Protein AF-0000000078811879 (afdb_homodimer)

pLDDT: mean 76.02, std 22.16, range [26.98, 97.69]

Structure (mmCIF, N/CA/C/O backbone):
data_AF-0000000078811879-model_v1
#
loop_
_entity.id
_entity.type
_entity.pdbx_description
1 polymer 'DUF4294 domain-containing protein'
#
loop_
_atom_site.group_PDB
_atom_site.id
_atom_site.type_symbol
_atom_site.label_atom_id
_atom_site.label_alt_id
_atom_site.label_comp_id
_atom_site.label_asym_id
_atom_site.label_entity_id
_atom_site.label_seq_id
_atom_site.pdbx_PDB_ins_code
_atom_site.Cartn_x
_atom_site.Cartn_y
_atom_site.Cartn_z
_atom_site.occupancy
_atom_site.B_iso_or_equiv
_atom_site.auth_seq_id
_atom_site.auth_comp_id
_atom_site.auth_asym_id
_atom_site.auth_atom_id
_atom_site.pdbx_PDB_model_num
ATOM 1 N N . MET A 1 1 ? 35.281 -8.07 -51.844 1 28.22 1 MET A N 1
ATOM 2 C CA . MET A 1 1 ? 35.719 -8.086 -50.438 1 28.22 1 MET A CA 1
ATOM 3 C C . MET A 1 1 ? 34.625 -8.625 -49.531 1 28.22 1 MET A C 1
ATOM 5 O O . MET A 1 1 ? 33.531 -8.047 -49.438 1 28.22 1 MET A O 1
ATOM 9 N N . THR A 1 2 ? 34.594 -10.031 -49.188 1 33.41 2 THR A N 1
ATOM 10 C CA . THR A 1 2 ? 33.906 -11.172 -48.594 1 33.41 2 THR A CA 1
ATOM 11 C C . THR A 1 2 ? 33.875 -11.078 -47.094 1 33.41 2 THR A C 1
ATOM 13 O O . THR A 1 2 ? 34.875 -11.328 -46.406 1 33.41 2 THR A O 1
ATOM 16 N N . LEU A 1 3 ? 33.344 -9.914 -46.469 1 36.03 3 LEU A N 1
ATOM 17 C CA . LEU A 1 3 ? 33.469 -9.742 -45.031 1 36.03 3 LEU A CA 1
ATOM 18 C C . LEU A 1 3 ? 32.906 -10.938 -44.281 1 36.03 3 LEU A C 1
ATOM 20 O O . LEU A 1 3 ? 31.812 -11.398 -44.594 1 36.03 3 LEU A O 1
ATOM 24 N N . PHE A 1 4 ? 33.719 -11.719 -43.438 1 33.44 4 PHE A N 1
ATOM 25 C CA . PHE A 1 4 ? 33.812 -12.906 -42.594 1 33.44 4 PHE A CA 1
ATOM 26 C C . PHE A 1 4 ? 32.781 -12.844 -41.469 1 33.44 4 PHE A C 1
ATOM 28 O O . PHE A 1 4 ? 32.75 -11.891 -40.688 1 33.44 4 PHE A O 1
ATOM 35 N N . ALA A 1 5 ? 31.609 -13.695 -41.406 1 32.28 5 ALA A N 1
ATOM 36 C CA . ALA A 1 5 ? 30.438 -14.242 -40.719 1 32.28 5 ALA A CA 1
ATOM 37 C C . ALA A 1 5 ? 30.828 -14.883 -39.406 1 32.28 5 ALA A C 1
ATOM 39 O O . ALA A 1 5 ? 30.062 -15.672 -38.844 1 32.28 5 ALA A O 1
ATOM 40 N N . VAL A 1 6 ? 31.969 -14.562 -38.719 1 32.56 6 VAL A N 1
ATOM 41 C CA . VAL A 1 6 ? 32.219 -15.531 -37.688 1 32.56 6 VAL A CA 1
ATOM 42 C C . VAL A 1 6 ? 31.109 -15.445 -36.625 1 32.56 6 VAL A C 1
ATOM 44 O O . VAL A 1 6 ? 30.922 -14.398 -36 1 32.56 6 VAL A O 1
ATOM 47 N N . PHE A 1 7 ? 30.062 -16.375 -36.625 1 27.98 7 PHE A N 1
ATOM 48 C CA . PHE A 1 7 ? 28.953 -16.906 -35.844 1 27.98 7 PHE A CA 1
ATOM 49 C C . PHE A 1 7 ? 29.438 -17.422 -34.5 1 27.98 7 PHE A C 1
ATOM 51 O O . PHE A 1 7 ? 29.984 -18.516 -34.406 1 27.98 7 PHE A O 1
ATOM 58 N N . TYR A 1 8 ? 30.078 -16.594 -33.625 1 27.05 8 TYR A N 1
ATOM 59 C CA . TYR A 1 8 ? 30.562 -17.125 -32.344 1 27.05 8 TYR A CA 1
ATOM 60 C C . TYR A 1 8 ? 29.422 -17.688 -31.516 1 27.05 8 TYR A C 1
ATOM 62 O O . TYR A 1 8 ? 28.547 -16.953 -31.062 1 27.05 8 TYR A O 1
ATOM 70 N N . CYS A 1 9 ? 28.984 -19 -31.609 1 27.11 9 CYS A N 1
ATOM 71 C CA . CYS A 1 9 ? 28.094 -19.953 -30.953 1 27.11 9 CYS A CA 1
ATOM 72 C C . CYS A 1 9 ? 28.516 -20.172 -29.5 1 27.11 9 CYS A C 1
ATOM 74 O O . CYS A 1 9 ? 29.359 -21.016 -29.219 1 27.11 9 CYS A O 1
ATOM 76 N N . SER A 1 10 ? 28.984 -19.281 -28.719 1 31.94 10 SER A N 1
ATOM 77 C CA . SER A 1 10 ? 29.422 -19.812 -27.438 1 31.94 10 SER A CA 1
ATOM 78 C C . SER A 1 10 ? 28.281 -20.531 -26.703 1 31.94 10 SER A C 1
ATOM 80 O O . SER A 1 10 ? 27.188 -19.984 -26.578 1 31.94 10 SER A O 1
ATOM 82 N N . LEU A 1 11 ? 28.312 -21.922 -26.469 1 29.78 11 LEU A N 1
ATOM 83 C CA . LEU A 1 11 ? 27.672 -23 -25.734 1 29.78 11 LEU A CA 1
ATOM 84 C C . LEU A 1 11 ? 27.641 -22.688 -24.234 1 29.78 11 LEU A C 1
ATOM 86 O O . LEU A 1 11 ? 28.672 -22.734 -23.578 1 29.78 11 LEU A O 1
ATOM 90 N N . HIS A 1 12 ? 27.328 -21.594 -23.688 1 32.81 12 HIS A N 1
ATOM 91 C CA . HIS A 1 12 ? 27.438 -21.547 -22.234 1 32.81 12 HIS A CA 1
ATOM 92 C C . HIS A 1 12 ? 26.688 -22.719 -21.609 1 32.81 12 HIS A C 1
ATOM 94 O O . HIS A 1 12 ? 25.609 -23.109 -22.078 1 32.81 12 HIS A O 1
ATOM 100 N N . LEU A 1 13 ? 27.344 -23.734 -20.797 1 31.55 13 LEU A N 1
ATOM 101 C CA . LEU A 1 13 ? 27.203 -24.875 -19.891 1 31.55 13 LEU A CA 1
ATOM 102 C C . LEU A 1 13 ? 26.078 -24.625 -18.891 1 31.55 13 LEU A C 1
ATOM 104 O O . LEU A 1 13 ? 25.766 -23.469 -18.594 1 31.55 13 LEU A O 1
ATOM 108 N N . GLN A 1 14 ? 25.391 -25.812 -18.438 1 32.16 14 GLN A N 1
ATOM 109 C CA . GLN A 1 14 ? 24.297 -26.391 -17.672 1 32.16 14 GLN A CA 1
ATOM 110 C C . GLN A 1 14 ? 24.422 -26.062 -16.188 1 32.16 14 GLN A C 1
ATOM 112 O O . GLN A 1 14 ? 25.297 -26.594 -15.5 1 32.16 14 GLN A O 1
ATOM 117 N N . ALA A 1 15 ? 24.703 -24.875 -15.703 1 32.72 15 ALA A N 1
ATOM 118 C CA . ALA A 1 15 ? 24.891 -24.797 -14.258 1 32.72 15 ALA A CA 1
ATOM 119 C C . ALA A 1 15 ? 23.703 -25.375 -13.508 1 32.72 15 ALA A C 1
ATOM 121 O O . ALA A 1 15 ? 22.562 -24.969 -13.711 1 32.72 15 ALA A O 1
ATOM 122 N N . GLN A 1 16 ? 23.766 -26.672 -13.164 1 32.56 16 GLN A N 1
ATOM 123 C CA . GLN A 1 16 ? 22.953 -27.391 -12.195 1 32.56 16 GLN A CA 1
ATOM 124 C C . GLN A 1 16 ? 22.859 -26.625 -10.875 1 32.56 16 GLN A C 1
ATOM 126 O O . GLN A 1 16 ? 23.812 -26.609 -10.094 1 32.56 16 GLN A O 1
ATOM 131 N N . GLU A 1 17 ? 22.578 -25.422 -10.828 1 31.5 17 GLU A N 1
ATOM 132 C CA . GLU A 1 17 ? 22.609 -24.781 -9.516 1 31.5 17 GLU A CA 1
ATOM 133 C C . GLU A 1 17 ? 21.828 -25.594 -8.492 1 31.5 17 GLU A C 1
ATOM 135 O O . GLU A 1 17 ? 20.672 -25.953 -8.719 1 31.5 17 GLU A O 1
ATOM 140 N N . LYS A 1 18 ? 22.562 -26.25 -7.574 1 34.81 18 LYS A N 1
ATOM 141 C CA . LYS A 1 18 ? 22.172 -26.906 -6.328 1 34.81 18 LYS A CA 1
ATOM 142 C C . LYS A 1 18 ? 21.203 -26.047 -5.531 1 34.81 18 LYS A C 1
ATOM 144 O O . LYS A 1 18 ? 21.562 -24.953 -5.074 1 34.81 18 LYS A O 1
ATOM 149 N N . GLN A 1 19 ? 20.016 -25.938 -5.965 1 33.34 19 GLN A N 1
ATOM 150 C CA . GLN A 1 19 ? 19.078 -25.312 -5.031 1 33.34 19 GLN A CA 1
ATOM 151 C C . GLN A 1 19 ? 19.156 -25.984 -3.66 1 33.34 19 GLN A C 1
ATOM 153 O O . GLN A 1 19 ? 18.828 -27.156 -3.518 1 33.34 19 GLN A O 1
ATOM 158 N N . SER A 1 20 ? 20.156 -25.719 -2.932 1 33.56 20 SER A N 1
ATOM 159 C CA . SER A 1 20 ? 20.312 -26.188 -1.559 1 33.56 20 SER A CA 1
ATOM 160 C C . SER A 1 20 ? 19.031 -26 -0.755 1 33.56 20 SER A C 1
ATOM 162 O O . SER A 1 20 ? 18.75 -24.891 -0.285 1 33.56 20 SER A O 1
ATOM 164 N N . ILE A 1 21 ? 17.953 -26.438 -1.238 1 37.25 21 ILE A N 1
ATOM 165 C CA . ILE A 1 21 ? 16.891 -26.547 -0.249 1 37.25 21 ILE A CA 1
ATOM 166 C C . ILE A 1 21 ? 17.375 -27.375 0.942 1 37.25 21 ILE A C 1
ATOM 168 O O . ILE A 1 21 ? 17.688 -28.562 0.8 1 37.25 21 ILE A O 1
ATOM 172 N N . ASN A 1 22 ? 18.188 -26.875 1.773 1 37.03 22 ASN A N 1
ATOM 173 C CA . ASN A 1 22 ? 18.625 -27.625 2.939 1 37.03 22 ASN A CA 1
ATOM 174 C C . ASN A 1 22 ? 17.484 -28.438 3.549 1 37.03 22 ASN A C 1
ATOM 176 O O . ASN A 1 22 ? 17.578 -28.875 4.699 1 37.03 22 ASN A O 1
ATOM 180 N N . GLY A 1 23 ? 16.234 -28.109 3.154 1 39.53 23 GLY A N 1
ATOM 181 C CA . GLY A 1 23 ? 15.297 -29.031 3.775 1 39.53 23 GLY A CA 1
ATOM 182 C C . GLY A 1 23 ? 15.273 -30.406 3.115 1 39.53 23 GLY A C 1
ATOM 183 O O . GLY A 1 23 ? 15.641 -30.531 1.946 1 39.53 23 GLY A O 1
ATOM 184 N N . TYR A 1 24 ? 15.75 -31.344 3.838 1 39.34 24 TYR A N 1
ATOM 185 C CA . TYR A 1 24 ? 15.742 -32.75 3.438 1 39.34 24 TYR A CA 1
ATOM 186 C C . TYR A 1 24 ? 14.359 -33.188 2.988 1 39.34 24 TYR A C 1
ATOM 188 O O . TYR A 1 24 ? 13.359 -32.875 3.646 1 39.34 24 TYR A O 1
ATOM 196 N N . LEU A 1 25 ? 14.234 -33.156 1.743 1 42.38 25 LEU A N 1
ATOM 197 C CA . LEU A 1 25 ? 13.047 -33.781 1.183 1 42.38 25 LEU A CA 1
ATOM 198 C C . LEU A 1 25 ? 13.016 -35.281 1.515 1 42.38 25 LEU A C 1
ATOM 200 O O . LEU A 1 25 ? 13.969 -36 1.208 1 42.38 25 LEU A O 1
ATOM 204 N N . VAL A 1 26 ? 12.539 -35.625 2.693 1 39.91 26 VAL A N 1
ATOM 205 C CA . VAL A 1 26 ? 12.43 -37.062 2.922 1 39.91 26 VAL A CA 1
ATOM 206 C C . VAL A 1 26 ? 11.172 -37.594 2.24 1 39.91 26 VAL A C 1
ATOM 208 O O . VAL A 1 26 ? 10.062 -37.156 2.539 1 39.91 26 VAL A O 1
ATOM 211 N N . PRO A 1 27 ? 11.281 -38.125 1.106 1 38.97 27 PRO A N 1
ATOM 212 C CA . PRO A 1 27 ? 10.133 -38.812 0.527 1 38.97 27 PRO A CA 1
ATOM 213 C C . PRO A 1 27 ? 9.641 -39.969 1.401 1 38.97 27 PRO A C 1
ATOM 215 O O . PRO A 1 27 ? 10.445 -40.75 1.917 1 38.97 27 PRO A O 1
ATOM 218 N N . MET A 1 28 ? 8.766 -39.688 2.34 1 36.97 28 MET A N 1
ATOM 219 C CA . MET A 1 28 ? 8.344 -40.875 3.088 1 36.97 28 MET A CA 1
ATOM 220 C C . MET A 1 28 ? 7.422 -41.75 2.248 1 36.97 28 MET A C 1
ATOM 222 O O . MET A 1 28 ? 6.422 -41.281 1.712 1 36.97 28 MET A O 1
ATOM 226 N N . CYS A 1 29 ? 7.938 -42.656 1.479 1 34.81 29 CYS A N 1
ATOM 227 C CA . CYS A 1 29 ? 7.184 -43.656 0.757 1 34.81 29 CYS A CA 1
ATOM 228 C C . CYS A 1 29 ? 6.59 -44.688 1.717 1 34.81 29 CYS A C 1
ATOM 230 O O . CYS A 1 29 ? 7.309 -45.281 2.529 1 34.81 29 CYS A O 1
ATOM 232 N N . ILE A 1 30 ? 5.348 -44.531 2.234 1 35.16 30 ILE A N 1
ATOM 233 C CA . ILE A 1 30 ? 4.77 -45.688 2.943 1 35.16 30 ILE A CA 1
ATOM 234 C C . ILE A 1 30 ? 4.453 -46.781 1.954 1 35.16 30 ILE A C 1
ATOM 236 O O . ILE A 1 30 ? 3.719 -46.594 0.985 1 35.16 30 ILE A O 1
ATOM 240 N N . TYR A 1 31 ? 5.293 -47.719 1.794 1 35.28 31 TYR A N 1
ATOM 241 C CA . TYR A 1 31 ? 5.184 -48.969 1.033 1 35.28 31 TYR A CA 1
ATOM 242 C C . TYR A 1 31 ? 4.059 -49.844 1.575 1 35.28 31 TYR A C 1
ATOM 244 O O . TYR A 1 31 ? 4.25 -50.562 2.539 1 35.28 31 TYR A O 1
ATOM 252 N N . ASN A 1 32 ? 2.764 -49.531 1.794 1 35.44 32 ASN A N 1
ATOM 253 C CA . ASN A 1 32 ? 1.95 -50.719 2 1 35.44 32 ASN A CA 1
ATOM 254 C C . ASN A 1 32 ? 1.781 -51.531 0.709 1 35.44 32 ASN A C 1
ATOM 256 O O . ASN A 1 32 ? 1.938 -50.969 -0.385 1 35.44 32 ASN A O 1
ATOM 260 N N . GLY A 1 33 ? 1.41 -52.781 0.639 1 35.88 33 GLY A N 1
ATOM 261 C CA . GLY A 1 33 ? 1.161 -53.781 -0.373 1 35.88 33 GLY A CA 1
ATOM 262 C C . GLY A 1 33 ? 0.451 -53.25 -1.6 1 35.88 33 GLY A C 1
ATOM 263 O O . GLY A 1 33 ? 0.924 -53.438 -2.725 1 35.88 33 GLY A O 1
ATOM 264 N N . ASP A 1 34 ? -0.977 -53.469 -1.624 1 37.09 34 ASP A N 1
ATOM 265 C CA . ASP A 1 34 ? -1.866 -53.469 -2.781 1 37.09 34 ASP A CA 1
ATOM 266 C C . ASP A 1 34 ? -1.703 -52.188 -3.594 1 37.09 34 ASP A C 1
ATOM 268 O O . ASP A 1 34 ? -1.101 -51.219 -3.123 1 37.09 34 ASP A O 1
ATOM 272 N N . THR A 1 35 ? -2.688 -52 -4.762 1 39.06 35 THR A N 1
ATOM 273 C CA . THR A 1 35 ? -2.828 -50.906 -5.738 1 39.06 35 THR A CA 1
ATOM 274 C C . THR A 1 35 ? -2.818 -49.562 -5.047 1 39.06 35 THR A C 1
ATOM 276 O O . THR A 1 35 ? -3.826 -49.125 -4.469 1 39.06 35 THR A O 1
ATOM 279 N N . ILE A 1 36 ? -1.951 -49.375 -4.145 1 36.59 36 ILE A N 1
ATOM 280 C CA . ILE A 1 36 ? -2.031 -48.188 -3.297 1 36.59 36 ILE A CA 1
ATOM 281 C C . ILE A 1 36 ? -2.014 -46.938 -4.164 1 36.59 36 ILE A C 1
ATOM 283 O O . ILE A 1 36 ? -1.084 -46.719 -4.945 1 36.59 36 ILE A O 1
ATOM 287 N N . PRO A 1 37 ? -3.234 -46.438 -4.492 1 39.88 37 PRO A N 1
ATOM 288 C CA . PRO A 1 37 ? -3.211 -45.125 -5.164 1 39.88 37 PRO A CA 1
ATOM 289 C C . PRO A 1 37 ? -2.092 -44.219 -4.656 1 39.88 37 PRO A C 1
ATOM 291 O O . PRO A 1 37 ? -1.729 -44.281 -3.48 1 39.88 37 PRO A O 1
ATOM 294 N N . CYS A 1 38 ? -0.958 -44.188 -5.422 1 37.22 38 CYS A N 1
ATOM 295 C CA . CYS A 1 38 ? 0.142 -43.281 -5.148 1 37.22 38 CYS A CA 1
ATOM 296 C C . CYS A 1 38 ? -0.374 -41.969 -4.578 1 37.22 38 CYS A C 1
ATOM 298 O O . CYS A 1 38 ? -0.941 -41.156 -5.309 1 37.22 38 CYS A O 1
ATOM 300 N N . VAL A 1 39 ? -1.122 -42.125 -3.504 1 42.47 39 VAL A N 1
ATOM 301 C CA . VAL A 1 39 ? -1.349 -40.812 -2.896 1 42.47 39 VAL A CA 1
ATOM 302 C C . VAL A 1 39 ? -0.028 -40.062 -2.799 1 42.47 39 VAL A C 1
ATOM 304 O O . VAL A 1 39 ? 0.95 -40.562 -2.248 1 42.47 39 VAL A O 1
ATOM 307 N N . GLN A 1 40 ? 0.399 -39.375 -3.848 1 45.12 40 GLN A N 1
ATOM 308 C CA . GLN A 1 40 ? 1.579 -38.531 -3.807 1 45.12 40 GLN A CA 1
ATOM 309 C C . GLN A 1 40 ? 1.758 -37.906 -2.426 1 45.12 40 GLN A C 1
ATOM 311 O O . GLN A 1 40 ? 0.875 -37.188 -1.938 1 45.12 40 GLN A O 1
ATOM 316 N N . LEU A 1 41 ? 2.365 -38.594 -1.504 1 49.34 41 LEU A N 1
ATOM 317 C CA . LEU A 1 41 ? 2.711 -38.094 -0.18 1 49.34 41 LEU A CA 1
ATOM 318 C C . LEU A 1 41 ? 3.27 -36.656 -0.268 1 49.34 41 LEU A C 1
ATOM 320 O O . LEU A 1 41 ? 4.082 -36.375 -1.146 1 49.34 41 LEU A O 1
ATOM 324 N N . ARG A 1 42 ? 2.426 -35.781 0.147 1 57.06 42 ARG A N 1
ATOM 325 C CA . ARG A 1 42 ? 2.896 -34.375 0.177 1 57.06 42 ARG A CA 1
ATOM 326 C C . ARG A 1 42 ? 4.293 -34.312 0.78 1 57.06 42 ARG A C 1
ATOM 328 O O . ARG A 1 42 ? 4.621 -35.031 1.712 1 57.06 42 ARG A O 1
ATOM 335 N N . THR A 1 43 ? 5.328 -34.031 0.082 1 62.41 43 THR A N 1
ATOM 336 C CA . THR A 1 43 ? 6.695 -33.781 0.541 1 62.41 43 THR A CA 1
ATOM 337 C C . THR A 1 43 ? 6.703 -32.906 1.786 1 62.41 43 THR A C 1
ATOM 339 O O . THR A 1 43 ? 5.961 -31.922 1.862 1 62.41 43 THR A O 1
ATOM 342 N N . VAL A 1 44 ? 7.004 -33.531 2.934 1 73.44 44 VAL A N 1
ATOM 343 C CA . VAL A 1 44 ? 7.105 -32.781 4.172 1 73.44 44 VAL A CA 1
ATOM 344 C C . VAL A 1 44 ? 8.398 -31.969 4.176 1 73.44 44 VAL A C 1
ATOM 346 O O . VAL A 1 44 ? 9.469 -32.5 3.861 1 73.44 44 VAL A O 1
ATOM 349 N N . TYR A 1 45 ? 8.305 -30.75 4.102 1 77.69 45 TYR A N 1
ATOM 350 C CA . TYR A 1 45 ? 9.469 -29.875 4.219 1 77.69 45 TYR A CA 1
ATOM 351 C C . TYR A 1 45 ? 9.867 -29.688 5.676 1 77.69 45 TYR A C 1
ATOM 353 O O . TYR A 1 45 ? 9.016 -29.484 6.543 1 77.69 45 TYR A O 1
ATOM 361 N N . ILE A 1 46 ? 11.047 -30.094 6.004 1 82.94 46 ILE A N 1
ATOM 362 C CA . ILE A 1 46 ? 11.547 -29.906 7.363 1 82.94 46 ILE A CA 1
ATOM 363 C C . ILE A 1 46 ? 12.43 -28.672 7.434 1 82.94 46 ILE A C 1
ATOM 365 O O . ILE A 1 46 ? 13.438 -28.578 6.73 1 82.94 46 ILE A O 1
ATOM 369 N N . PHE A 1 47 ? 12.031 -27.797 8.203 1 85.31 47 PHE A N 1
ATOM 370 C CA . PHE A 1 47 ? 12.812 -26.578 8.383 1 85.31 47 PHE A CA 1
ATOM 371 C C . PHE A 1 47 ? 13.359 -26.484 9.805 1 85.31 47 PHE A C 1
ATOM 373 O O . PHE A 1 47 ? 12.781 -27.062 10.734 1 85.31 47 PHE A O 1
ATOM 380 N N . ARG A 1 48 ? 14.469 -25.844 9.836 1 86.75 48 ARG A N 1
ATOM 381 C CA . ARG A 1 48 ? 14.945 -25.531 11.18 1 86.75 48 ARG A CA 1
ATOM 382 C C . ARG A 1 48 ? 13.938 -24.656 11.922 1 86.75 48 ARG A C 1
ATOM 384 O O . ARG A 1 48 ? 13.273 -23.812 11.32 1 86.75 48 ARG A O 1
ATOM 391 N N . PRO A 1 49 ? 13.852 -24.969 13.273 1 85.88 49 PRO A N 1
ATOM 392 C CA . PRO A 1 49 ? 12.906 -24.141 14.031 1 85.88 49 PRO A CA 1
ATOM 393 C C . PRO A 1 49 ? 13.227 -22.656 13.961 1 85.88 49 PRO A C 1
ATOM 395 O O . PRO A 1 49 ? 14.398 -22.266 13.945 1 85.88 49 PRO A O 1
ATOM 398 N N . LEU A 1 50 ? 12.148 -21.953 13.938 1 88.62 50 LEU A N 1
ATOM 399 C CA . LEU A 1 50 ? 12.297 -20.5 13.844 1 88.62 50 LEU A CA 1
ATOM 400 C C . LEU A 1 50 ? 12.469 -19.891 15.227 1 88.62 50 LEU A C 1
ATOM 402 O O . LEU A 1 50 ? 11.727 -20.203 16.156 1 88.62 50 LEU A O 1
ATOM 406 N N . LYS A 1 51 ? 13.555 -19.094 15.375 1 90.75 51 LYS A N 1
ATOM 407 C CA . LYS A 1 51 ? 13.766 -18.328 16.609 1 90.75 51 LYS A CA 1
ATOM 408 C C . LYS A 1 51 ? 13.523 -16.844 16.391 1 90.75 51 LYS A C 1
ATOM 410 O O . LYS A 1 51 ? 14.164 -16.234 15.531 1 90.75 51 LYS A O 1
ATOM 415 N N . PHE A 1 52 ? 12.625 -16.359 17.297 1 91.12 52 PHE A N 1
ATOM 416 C CA . PHE A 1 52 ? 12.289 -14.953 17.125 1 91.12 52 PHE A CA 1
ATOM 417 C C . PHE A 1 52 ? 13.094 -14.094 18.094 1 91.12 52 PHE A C 1
ATOM 419 O O . PHE A 1 52 ? 13.258 -14.453 19.266 1 91.12 52 PHE A O 1
ATOM 426 N N . LYS A 1 53 ? 13.539 -13.016 17.609 1 91.56 53 LYS A N 1
ATOM 427 C CA . LYS A 1 53 ? 14.328 -12.094 18.422 1 91.56 53 LYS A CA 1
ATOM 428 C C . LYS A 1 53 ? 13.445 -11.344 19.406 1 91.56 53 LYS A C 1
ATOM 430 O O . LYS A 1 53 ? 13.875 -11.031 20.531 1 91.56 53 LYS A O 1
ATOM 435 N N . ASN A 1 54 ? 12.273 -11.008 19 1 91 54 ASN A N 1
ATOM 436 C CA . ASN A 1 54 ? 11.32 -10.25 19.812 1 91 54 ASN A CA 1
ATOM 437 C C . ASN A 1 54 ? 9.883 -10.555 19.406 1 91 54 ASN A C 1
ATOM 439 O O . ASN A 1 54 ? 9.641 -11.289 18.453 1 91 54 ASN A O 1
ATOM 443 N N . GLU A 1 55 ? 8.992 -10.016 20.203 1 90.06 55 GLU A N 1
ATOM 444 C CA . GLU A 1 55 ? 7.566 -10.258 19.984 1 90.06 55 GLU A CA 1
ATOM 445 C C . GLU A 1 55 ? 7.098 -9.664 18.656 1 90.06 55 GLU A C 1
ATOM 447 O O . GLU A 1 55 ? 6.219 -10.219 18 1 90.06 55 GLU A O 1
ATOM 452 N N . LYS A 1 56 ? 7.699 -8.688 18.297 1 85.81 56 LYS A N 1
ATOM 453 C CA . LYS A 1 56 ? 7.34 -8.047 17.047 1 85.81 56 LYS A CA 1
ATOM 454 C C . LYS A 1 56 ? 7.617 -8.969 15.859 1 85.81 56 LYS A C 1
ATOM 456 O O . LYS A 1 56 ? 6.781 -9.109 14.969 1 85.81 56 LYS A O 1
ATOM 461 N N . GLU A 1 57 ? 8.727 -9.555 15.93 1 90.94 57 GLU A N 1
ATOM 462 C CA . GLU A 1 57 ? 9.109 -10.477 14.867 1 90.94 57 GLU A CA 1
ATOM 463 C C . GLU A 1 57 ? 8.164 -11.664 14.789 1 90.94 57 GLU A C 1
ATOM 465 O O . GLU A 1 57 ? 7.797 -12.109 13.703 1 90.94 57 GLU A O 1
ATOM 470 N N . ARG A 1 58 ? 7.844 -12.078 15.898 1 92 58 ARG A N 1
ATOM 471 C CA . ARG A 1 58 ? 6.918 -13.203 15.977 1 92 58 ARG A CA 1
ATOM 472 C C . ARG A 1 58 ? 5.562 -12.844 15.375 1 92 58 ARG A C 1
ATOM 474 O O . ARG A 1 58 ? 5.008 -13.609 14.586 1 92 58 ARG A O 1
ATOM 481 N N . ARG A 1 59 ? 5.078 -11.758 15.664 1 88.56 59 ARG A N 1
ATOM 482 C CA . ARG A 1 59 ? 3.787 -11.305 15.148 1 88.56 59 ARG A CA 1
ATOM 483 C C . ARG A 1 59 ? 3.832 -11.141 13.633 1 88.56 59 ARG A C 1
ATOM 485 O O . ARG A 1 59 ? 2.867 -11.469 12.938 1 88.56 59 ARG A O 1
ATOM 492 N N . GLU A 1 60 ? 4.922 -10.672 13.227 1 90.69 60 GLU A N 1
ATOM 493 C CA . GLU A 1 60 ? 5.082 -10.484 11.789 1 90.69 60 GLU A CA 1
ATOM 494 C C . GLU A 1 60 ? 5.062 -11.812 11.047 1 90.69 60 GLU A C 1
ATOM 496 O O . GLU A 1 60 ? 4.527 -11.906 9.938 1 90.69 60 GLU A O 1
ATOM 501 N N . TYR A 1 61 ? 5.703 -12.781 11.625 1 93.12 61 TYR A N 1
ATOM 502 C CA . TYR A 1 61 ? 5.715 -14.102 11.016 1 93.12 61 TYR A CA 1
ATOM 503 C C . TYR A 1 61 ? 4.301 -14.664 10.898 1 93.12 61 TYR A C 1
ATOM 505 O O . TYR A 1 61 ? 3.912 -15.164 9.836 1 93.12 61 TYR A O 1
ATOM 513 N N . TYR A 1 62 ? 3.541 -14.5 11.914 1 93.12 62 TYR A N 1
ATOM 514 C CA . TYR A 1 62 ? 2.203 -15.086 11.891 1 93.12 62 TYR A CA 1
ATOM 515 C C . TYR A 1 62 ? 1.275 -14.289 10.984 1 93.12 62 TYR A C 1
ATOM 517 O O . TYR A 1 62 ? 0.357 -14.844 10.375 1 93.12 62 TYR A O 1
ATOM 525 N N . LYS A 1 63 ? 1.562 -13.039 10.883 1 92.06 63 LYS A N 1
ATOM 526 C CA . LYS A 1 63 ? 0.847 -12.258 9.875 1 92.06 63 LYS A CA 1
ATOM 527 C C . LYS A 1 63 ? 1.153 -12.758 8.469 1 92.06 63 LYS A C 1
ATOM 529 O O . LYS A 1 63 ? 0.251 -12.883 7.637 1 92.06 63 LYS A O 1
ATOM 534 N N . LEU A 1 64 ? 2.389 -13.07 8.266 1 95.5 64 LEU A N 1
ATOM 535 C CA . LEU A 1 64 ? 2.797 -13.609 6.973 1 95.5 64 LEU A CA 1
ATOM 536 C C . LEU A 1 64 ? 2.084 -14.922 6.68 1 95.5 64 LEU A C 1
ATOM 538 O O . LEU A 1 64 ? 1.59 -15.133 5.57 1 95.5 64 LEU A O 1
ATOM 542 N N . VAL A 1 65 ? 2.047 -15.75 7.684 1 95.75 65 VAL A N 1
ATOM 543 C CA . VAL A 1 65 ? 1.39 -17.047 7.543 1 95.75 65 VAL A CA 1
ATOM 544 C C . VAL A 1 65 ? -0.078 -16.844 7.176 1 95.75 65 VAL A C 1
ATOM 546 O O . VAL A 1 65 ? -0.585 -17.484 6.25 1 95.75 65 VAL A O 1
ATOM 549 N N . ARG A 1 66 ? -0.717 -15.961 7.844 1 94.44 66 ARG A N 1
ATOM 550 C CA . ARG A 1 66 ? -2.121 -15.68 7.57 1 94.44 66 ARG A CA 1
ATOM 551 C C . ARG A 1 66 ? -2.307 -15.133 6.16 1 94.44 66 ARG A C 1
ATOM 553 O O . ARG A 1 66 ? -3.229 -15.531 5.449 1 94.44 66 ARG A O 1
ATOM 560 N N . ASN A 1 67 ? -1.472 -14.258 5.816 1 96.38 67 ASN A N 1
ATOM 561 C CA . ASN A 1 67 ? -1.558 -13.664 4.488 1 96.38 67 ASN A CA 1
ATOM 562 C C . ASN A 1 67 ? -1.35 -14.703 3.395 1 96.38 67 ASN A C 1
ATOM 564 O O . ASN A 1 67 ? -2.051 -14.695 2.381 1 96.38 67 ASN A O 1
ATOM 568 N N . VAL A 1 68 ? -0.388 -15.547 3.605 1 97.69 68 VAL A N 1
ATOM 569 C CA . VAL A 1 68 ? -0.112 -16.578 2.607 1 97.69 68 VAL A CA 1
ATOM 570 C C . VAL A 1 68 ? -1.314 -17.5 2.479 1 97.69 68 VAL A C 1
ATOM 572 O O . VAL A 1 68 ? -1.723 -17.859 1.369 1 97.69 68 VAL A O 1
ATOM 575 N N . LYS A 1 69 ? -1.82 -17.875 3.562 1 97.06 69 LYS A N 1
ATOM 576 C CA . LYS A 1 69 ? -2.963 -18.781 3.549 1 97.06 69 LYS A CA 1
ATOM 577 C C . LYS A 1 69 ? -4.141 -18.172 2.793 1 97.06 69 LYS A C 1
ATOM 579 O O . LYS A 1 69 ? -4.898 -18.891 2.133 1 97.06 69 LYS A O 1
ATOM 584 N N . LYS A 1 70 ? -4.262 -16.922 2.854 1 95.62 70 LYS A N 1
ATOM 585 C CA . LYS A 1 70 ? -5.363 -16.203 2.203 1 95.62 70 LYS A CA 1
ATOM 586 C C . LYS A 1 70 ? -5.086 -16.016 0.713 1 95.62 70 LYS A C 1
ATOM 588 O O . LYS A 1 70 ? -5.973 -16.234 -0.118 1 95.62 70 LYS A O 1
ATOM 593 N N . VAL A 1 71 ? -3.92 -15.711 0.386 1 96.25 71 VAL A N 1
ATOM 594 C CA . VAL A 1 71 ? -3.594 -15.211 -0.944 1 96.25 71 VAL A CA 1
ATOM 595 C C . VAL A 1 71 ? -3.143 -16.359 -1.837 1 96.25 71 VAL A C 1
ATOM 597 O O . VAL A 1 71 ? -3.355 -16.344 -3.051 1 96.25 71 VAL A O 1
ATOM 600 N N . TYR A 1 72 ? -2.6 -17.375 -1.28 1 96.5 72 TYR A N 1
ATOM 601 C CA . TYR A 1 72 ? -1.999 -18.469 -2.045 1 96.5 72 TYR A CA 1
ATOM 602 C C . TYR A 1 72 ? -3.033 -19.141 -2.938 1 96.5 72 TYR A C 1
ATOM 604 O O . TYR A 1 72 ? -2.787 -19.375 -4.125 1 96.5 72 TYR A O 1
ATOM 612 N N . PRO A 1 73 ? -4.172 -19.438 -2.426 1 95.62 73 PRO A N 1
ATOM 613 C CA . PRO A 1 73 ? -5.176 -20.047 -3.299 1 95.62 73 PRO A CA 1
ATOM 614 C C . PRO A 1 73 ? -5.535 -19.172 -4.492 1 95.62 73 PRO A C 1
ATOM 616 O O . PRO A 1 73 ? -5.77 -19.672 -5.594 1 95.62 73 PRO A O 1
ATOM 619 N N . ILE A 1 74 ? -5.609 -17.906 -4.285 1 94.19 74 ILE A N 1
ATOM 620 C CA . ILE A 1 74 ? -5.914 -16.969 -5.359 1 94.19 74 ILE A CA 1
ATOM 621 C C . ILE A 1 74 ? -4.812 -17.016 -6.414 1 94.19 74 ILE A C 1
ATOM 623 O O . ILE A 1 74 ? -5.09 -17.078 -7.613 1 94.19 74 ILE A O 1
ATOM 627 N N . SER A 1 75 ? -3.615 -17.016 -5.973 1 93.69 75 SER A N 1
ATOM 628 C CA . SER A 1 75 ? -2.492 -17.062 -6.902 1 93.69 75 SER A CA 1
ATOM 629 C C . SER A 1 75 ? -2.502 -18.344 -7.727 1 93.69 75 SER A C 1
ATOM 631 O O . SER A 1 75 ? -2.172 -18.328 -8.914 1 93.69 75 SER A O 1
ATOM 633 N N . LYS A 1 76 ? -2.877 -19.359 -7.164 1 93 76 LYS A N 1
ATOM 634 C CA . LYS A 1 76 ? -2.959 -20.641 -7.867 1 93 76 LYS A CA 1
ATOM 635 C C . LYS A 1 76 ? -4.031 -20.594 -8.953 1 93 76 LYS A C 1
ATOM 637 O O . LYS A 1 76 ? -3.824 -21.109 -10.055 1 93 76 LYS A O 1
ATOM 642 N N . GLU A 1 77 ? -5.109 -20.062 -8.57 1 93.31 77 GLU A N 1
ATOM 643 C CA . GLU A 1 77 ? -6.191 -19.922 -9.539 1 93.31 77 GLU A CA 1
ATOM 644 C C . GLU A 1 77 ? -5.746 -19.094 -10.75 1 93.31 77 GLU A C 1
ATOM 646 O O . GLU A 1 77 ? -6.027 -19.453 -11.891 1 93.31 77 GLU A O 1
ATOM 651 N N . ILE A 1 78 ? -5.137 -18.078 -10.5 1 89.44 78 ILE A N 1
ATOM 652 C CA . ILE A 1 78 ? -4.668 -17.188 -11.555 1 89.44 78 ILE A CA 1
ATOM 653 C C . ILE A 1 78 ? -3.666 -17.922 -12.445 1 89.44 78 ILE A C 1
ATOM 655 O O . ILE A 1 78 ? -3.748 -17.859 -13.672 1 89.44 78 ILE A O 1
ATOM 659 N N . ASN A 1 79 ? -2.799 -18.578 -11.812 1 88.75 79 ASN A N 1
ATOM 660 C CA . ASN A 1 79 ? -1.805 -19.344 -12.57 1 88.75 79 ASN A CA 1
ATOM 661 C C . ASN A 1 79 ? -2.457 -20.391 -13.461 1 88.75 79 ASN A C 1
ATOM 663 O O . ASN A 1 79 ? -2.027 -20.609 -14.594 1 88.75 79 ASN A O 1
ATOM 667 N N . GLN A 1 80 ? -3.375 -21 -12.914 1 90.19 80 GLN A N 1
ATOM 668 C CA . GLN A 1 80 ? -4.082 -22.016 -13.695 1 90.19 80 GLN A CA 1
ATOM 669 C C . GLN A 1 80 ? -4.758 -21.406 -14.914 1 90.19 80 GLN A C 1
ATOM 671 O O . GLN A 1 80 ? -4.723 -21.969 -16 1 90.19 80 GLN A O 1
ATOM 676 N N . ALA A 1 81 ? -5.379 -20.297 -14.688 1 88.62 81 ALA A N 1
ATOM 677 C CA . ALA A 1 81 ? -6.016 -19.578 -15.797 1 88.62 81 ALA A CA 1
ATOM 678 C C . ALA A 1 81 ? -4.988 -19.203 -16.859 1 88.62 81 ALA A C 1
ATOM 680 O O . ALA A 1 81 ? -5.27 -19.281 -18.062 1 88.62 81 ALA A O 1
ATOM 681 N N . ILE A 1 82 ? -3.873 -18.828 -16.469 1 86 82 ILE A N 1
ATOM 682 C CA . ILE A 1 82 ? -2.816 -18.406 -17.375 1 86 82 ILE A CA 1
ATOM 683 C C . ILE A 1 82 ? -2.316 -19.609 -18.188 1 86 82 ILE A C 1
ATOM 685 O O . ILE A 1 82 ? -2.121 -19.516 -19.391 1 86 82 ILE A O 1
ATOM 689 N N . ILE A 1 83 ? -2.117 -20.688 -17.5 1 86.69 83 ILE A N 1
ATOM 690 C CA . ILE A 1 83 ? -1.654 -21.906 -18.172 1 86.69 83 ILE A CA 1
ATOM 691 C C . ILE A 1 83 ? -2.682 -22.359 -19.203 1 86.69 83 ILE A C 1
ATOM 693 O O . ILE A 1 83 ? -2.326 -22.688 -20.344 1 86.69 83 ILE A O 1
ATOM 697 N N . GLU A 1 84 ? -3.912 -22.328 -18.781 1 89.06 84 GLU A N 1
ATOM 698 C CA . GLU A 1 84 ? -4.98 -22.703 -19.703 1 89.06 84 GLU A CA 1
ATOM 699 C C . GLU A 1 84 ? -5.023 -21.781 -20.922 1 89.06 84 GLU A C 1
ATOM 701 O O . GLU A 1 84 ? -5.238 -22.219 -22.047 1 89.06 84 GLU A O 1
ATOM 706 N N . THR A 1 85 ? -4.891 -20.578 -20.688 1 88.94 85 THR A N 1
ATOM 707 C CA . THR A 1 85 ? -4.879 -19.625 -21.781 1 88.94 85 THR A CA 1
ATOM 708 C C . THR A 1 85 ? -3.711 -19.875 -22.734 1 88.94 85 THR A C 1
ATOM 710 O O . THR A 1 85 ? -3.871 -19.828 -23.953 1 88.94 85 THR A O 1
ATOM 713 N N . TYR A 1 86 ? -2.604 -20.125 -22.188 1 85.12 86 TYR A N 1
ATOM 714 C CA . TYR A 1 86 ? -1.425 -20.391 -23 1 85.12 86 TYR A CA 1
ATOM 715 C C . TYR A 1 86 ? -1.648 -21.625 -23.891 1 85.12 86 TYR A C 1
ATOM 717 O O . TYR A 1 86 ? -1.274 -21.625 -25.062 1 85.12 86 TYR A O 1
ATOM 725 N N . GLU A 1 87 ? -2.141 -22.594 -23.281 1 87.44 87 GLU A N 1
ATOM 726 C CA . GLU A 1 87 ? -2.41 -23.812 -24.047 1 87.44 87 GLU A CA 1
ATOM 727 C C . GLU A 1 87 ? -3.365 -23.547 -25.203 1 87.44 87 GLU A C 1
ATOM 729 O O . GLU A 1 87 ? -3.184 -24.078 -26.297 1 87.44 87 GLU A O 1
ATOM 734 N N . TYR A 1 88 ? -4.305 -22.703 -24.969 1 90.44 88 TYR A N 1
ATOM 735 C CA . TYR A 1 88 ? -5.25 -22.344 -26.016 1 90.44 88 TYR A CA 1
ATOM 736 C C . TYR A 1 88 ? -4.57 -21.5 -27.094 1 90.44 88 TYR A C 1
ATOM 738 O O . TYR A 1 88 ? -4.863 -21.656 -28.281 1 90.44 88 TYR A O 1
ATOM 746 N N . LEU A 1 89 ? -3.738 -20.656 -26.734 1 88.69 89 LEU A N 1
ATOM 747 C CA . LEU A 1 89 ? -3.029 -19.797 -27.672 1 88.69 89 LEU A CA 1
ATOM 748 C C . LEU A 1 89 ? -2.227 -20.625 -28.672 1 88.69 89 LEU A C 1
ATOM 750 O O . LEU A 1 89 ? -2.072 -20.219 -29.828 1 88.69 89 LEU A O 1
ATOM 754 N N . GLN A 1 90 ? -1.798 -21.75 -28.203 1 87.19 90 GLN A N 1
ATOM 755 C CA . GLN A 1 90 ? -0.993 -22.609 -29.062 1 87.19 90 GLN A CA 1
ATOM 756 C C . GLN A 1 90 ? -1.834 -23.219 -30.188 1 87.19 90 GLN A C 1
ATOM 758 O O . GLN A 1 90 ? -1.296 -23.656 -31.203 1 87.19 90 GLN A O 1
ATOM 763 N N . THR A 1 91 ? -3.094 -23.156 -30.031 1 92.62 91 THR A N 1
ATOM 764 C CA . THR A 1 91 ? -3.984 -23.734 -31.031 1 92.62 91 THR A CA 1
ATOM 765 C C . THR A 1 91 ? -4.418 -22.672 -32.062 1 92.62 91 THR A C 1
ATOM 767 O O . THR A 1 91 ? -5.051 -23 -33.062 1 92.62 91 THR A O 1
ATOM 770 N N . LEU A 1 92 ? -4.082 -21.484 -31.781 1 91.31 92 LEU A N 1
ATOM 771 C CA . LEU A 1 92 ? -4.512 -20.391 -32.656 1 91.31 92 LEU A CA 1
ATOM 772 C C . LEU A 1 92 ? -3.553 -20.234 -33.844 1 91.31 92 LEU A C 1
ATOM 774 O O . LEU A 1 92 ? -2.34 -20.391 -33.688 1 91.31 92 LEU A O 1
ATOM 778 N N . PRO A 1 93 ? -4.152 -19.922 -34.969 1 88.62 93 PRO A N 1
ATOM 779 C CA . PRO A 1 93 ? -3.393 -20.016 -36.219 1 88.62 93 PRO A CA 1
ATOM 780 C C . PRO A 1 93 ? -2.453 -18.828 -36.438 1 88.62 93 PRO A C 1
ATOM 782 O O . PRO A 1 93 ? -1.4 -18.984 -37.062 1 88.62 93 PRO A O 1
ATOM 785 N N . ASN A 1 94 ? -2.836 -17.594 -36.062 1 90.25 94 ASN A N 1
ATOM 786 C CA . ASN A 1 94 ? -2.018 -16.422 -36.344 1 90.25 94 ASN A CA 1
ATOM 787 C C . ASN A 1 94 ? -1.854 -15.531 -35.125 1 90.25 94 ASN A C 1
ATOM 789 O O . ASN A 1 94 ? -2.547 -15.711 -34.125 1 90.25 94 ASN A O 1
ATOM 793 N N . GLU A 1 95 ? -0.858 -14.672 -35.312 1 88.81 95 GLU A N 1
ATOM 794 C CA . GLU A 1 95 ? -0.467 -13.781 -34.219 1 88.81 95 GLU A CA 1
ATOM 795 C C . GLU A 1 95 ? -1.589 -12.812 -33.875 1 88.81 95 GLU A C 1
ATOM 797 O O . GLU A 1 95 ? -1.792 -12.484 -32.688 1 88.81 95 GLU A O 1
ATOM 802 N N . LYS A 1 96 ? -2.295 -12.453 -34.906 1 92.81 96 LYS A N 1
ATOM 803 C CA . LYS A 1 96 ? -3.385 -11.508 -34.656 1 92.81 96 LYS A CA 1
ATOM 804 C C . LYS A 1 96 ? -4.461 -12.125 -33.75 1 92.81 96 LYS A C 1
ATOM 806 O O . LYS A 1 96 ? -4.953 -11.477 -32.844 1 92.81 96 LYS A O 1
ATOM 811 N N . ALA A 1 97 ? -4.73 -13.352 -34.062 1 92.12 97 ALA A N 1
ATOM 812 C CA . ALA A 1 97 ? -5.727 -14.062 -33.281 1 92.12 97 ALA A CA 1
ATOM 813 C C . ALA A 1 97 ? -5.227 -14.289 -31.859 1 92.12 97 ALA A C 1
ATOM 815 O O . ALA A 1 97 ? -6 -14.211 -30.906 1 92.12 97 ALA A O 1
ATOM 816 N N . ARG A 1 98 ? -3.977 -14.555 -31.75 1 88.12 98 ARG A N 1
ATOM 817 C CA . ARG A 1 98 ? -3.379 -14.773 -30.438 1 88.12 98 ARG A CA 1
ATOM 818 C C . ARG A 1 98 ? -3.436 -13.516 -29.594 1 88.12 98 ARG A C 1
ATOM 820 O O . ARG A 1 98 ? -3.828 -13.562 -28.422 1 88.12 98 ARG A O 1
ATOM 827 N N . GLN A 1 99 ? -3.105 -12.43 -30.188 1 87.19 99 GLN A N 1
ATOM 828 C CA . GLN A 1 99 ? -3.109 -11.156 -29.469 1 87.19 99 GLN A CA 1
ATOM 829 C C . GLN A 1 99 ? -4.52 -10.773 -29.031 1 87.19 99 GLN A C 1
ATOM 831 O O . GLN A 1 99 ? -4.715 -10.258 -27.922 1 87.19 99 GLN A O 1
ATOM 836 N N . LYS A 1 100 ? -5.43 -11.047 -29.859 1 90.81 100 LYS A N 1
ATOM 837 C CA . LYS A 1 100 ? -6.816 -10.75 -29.516 1 90.81 100 LYS A CA 1
ATOM 838 C C . LYS A 1 100 ? -7.281 -11.578 -28.328 1 90.81 100 LYS A C 1
ATOM 840 O O . LYS A 1 100 ? -7.984 -11.07 -27.438 1 90.81 100 LYS A O 1
ATOM 845 N N . HIS A 1 101 ? -6.918 -12.805 -28.406 1 89.62 101 HIS A N 1
ATOM 846 C CA . HIS A 1 101 ? -7.328 -13.68 -27.328 1 89.62 101 HIS A CA 1
ATOM 847 C C . HIS A 1 101 ? -6.648 -13.289 -26.016 1 89.62 101 HIS A C 1
ATOM 849 O O . HIS A 1 101 ? -7.258 -13.359 -24.953 1 89.62 101 HIS A O 1
ATOM 855 N N . ILE A 1 102 ? -5.391 -12.906 -26.094 1 84.69 102 ILE A N 1
ATOM 856 C CA . ILE A 1 102 ? -4.652 -12.461 -24.906 1 84.69 102 ILE A CA 1
ATOM 857 C C . ILE A 1 102 ? -5.363 -11.273 -24.281 1 84.69 102 ILE A C 1
ATOM 859 O O . ILE A 1 102 ? -5.574 -11.25 -23.062 1 84.69 102 ILE A O 1
ATOM 863 N N . LYS A 1 103 ? -5.77 -10.344 -25.016 1 86.62 103 LYS A N 1
ATOM 864 C CA . LYS A 1 103 ? -6.461 -9.164 -24.516 1 86.62 103 LYS A CA 1
ATOM 865 C C . LYS A 1 103 ? -7.797 -9.531 -23.875 1 86.62 103 LYS A C 1
ATOM 867 O O . LYS A 1 103 ? -8.188 -8.961 -22.859 1 86.62 103 LYS A O 1
ATOM 872 N N . ARG A 1 104 ? -8.367 -10.492 -24.484 1 88.62 104 ARG A N 1
ATOM 873 C CA . ARG A 1 104 ? -9.648 -10.953 -23.953 1 88.62 104 ARG A CA 1
ATOM 874 C C . ARG A 1 104 ? -9.477 -11.617 -22.594 1 88.62 104 ARG A C 1
ATOM 876 O O . ARG A 1 104 ? -10.281 -11.391 -21.688 1 88.62 104 ARG A O 1
ATOM 883 N N . VAL A 1 105 ? -8.523 -12.43 -22.516 1 85.94 105 VAL A N 1
ATOM 884 C CA . VAL A 1 105 ? -8.273 -13.133 -21.266 1 85.94 105 VAL A CA 1
ATOM 885 C C . VAL A 1 105 ? -7.859 -12.141 -20.188 1 85.94 105 VAL A C 1
ATOM 887 O O . VAL A 1 105 ? -8.297 -12.242 -19.031 1 85.94 105 VAL A O 1
ATOM 890 N N . GLU A 1 106 ? -6.988 -11.227 -20.531 1 83.44 106 GLU A N 1
ATOM 891 C CA . GLU A 1 106 ? -6.562 -10.195 -19.578 1 83.44 106 GLU A CA 1
ATOM 892 C C . GLU A 1 106 ? -7.758 -9.438 -19.016 1 83.44 106 GLU A C 1
ATOM 894 O O . GLU A 1 106 ? -7.844 -9.219 -17.812 1 83.44 106 GLU A O 1
ATOM 899 N N . LYS A 1 107 ? -8.602 -9.055 -19.859 1 85.44 107 LYS A N 1
ATOM 900 C CA . LYS A 1 107 ? -9.797 -8.336 -19.438 1 85.44 107 LYS A CA 1
ATOM 901 C C . LYS A 1 107 ? -10.672 -9.195 -18.531 1 85.44 107 LYS A C 1
ATOM 903 O O . LYS A 1 107 ? -11.211 -8.719 -17.547 1 85.44 107 LYS A O 1
ATOM 908 N N . GLY A 1 108 ? -10.789 -10.422 -18.922 1 86.94 108 GLY A N 1
ATOM 909 C CA . GLY A 1 108 ? -11.57 -11.352 -18.125 1 86.94 108 GLY A CA 1
ATOM 910 C C . GLY A 1 108 ? -11.016 -11.547 -16.734 1 86.94 108 GLY A C 1
ATOM 911 O O . GLY A 1 108 ? -11.766 -11.539 -15.75 1 86.94 108 GLY A O 1
ATOM 912 N N . LEU A 1 109 ? -9.75 -11.672 -16.672 1 84.81 109 LEU A N 1
ATOM 913 C CA . LEU A 1 109 ? -9.094 -11.859 -15.383 1 84.81 109 LEU A CA 1
ATOM 914 C C . LEU A 1 109 ? -9.234 -10.609 -14.523 1 84.81 109 LEU A C 1
ATOM 916 O O . LEU A 1 109 ? -9.484 -10.703 -13.32 1 84.81 109 LEU A O 1
ATOM 920 N N . LYS A 1 110 ? -9.07 -9.5 -15.117 1 83.44 110 LYS A N 1
ATOM 921 C CA . LYS A 1 110 ? -9.227 -8.242 -14.398 1 83.44 110 LYS A CA 1
ATOM 922 C C . LYS A 1 110 ? -10.625 -8.117 -13.797 1 83.44 110 LYS A C 1
ATOM 924 O O . LYS A 1 110 ? -10.766 -7.766 -12.625 1 83.44 110 LYS A O 1
ATOM 929 N N . ASP A 1 111 ? -11.594 -8.43 -14.531 1 85.81 111 ASP A N 1
ATOM 930 C CA . ASP A 1 111 ? -12.977 -8.312 -14.078 1 85.81 111 ASP A CA 1
ATOM 931 C C . ASP A 1 111 ? -13.273 -9.289 -12.945 1 85.81 111 ASP A C 1
ATOM 933 O O . ASP A 1 111 ? -13.969 -8.945 -11.984 1 85.81 111 ASP A O 1
ATOM 937 N N . GLN A 1 112 ? -12.703 -10.414 -13.109 1 85.81 112 GLN A N 1
ATOM 938 C CA . GLN A 1 112 ? -12.977 -11.469 -12.141 1 85.81 112 GLN A CA 1
ATOM 939 C C . GLN A 1 112 ? -12.289 -11.195 -10.805 1 85.81 112 GLN A C 1
ATOM 941 O O . GLN A 1 112 ? -12.867 -11.414 -9.742 1 85.81 112 GLN A O 1
ATOM 946 N N . TYR A 1 113 ? -11.125 -10.664 -10.883 1 86.06 113 TYR A N 1
ATOM 947 C CA . TYR A 1 113 ? -10.336 -10.641 -9.656 1 86.06 113 TYR A CA 1
ATOM 948 C C . TYR A 1 113 ? -10.289 -9.242 -9.062 1 86.06 113 TYR A C 1
ATOM 950 O O . TYR A 1 113 ? -9.812 -9.047 -7.941 1 86.06 113 TYR A O 1
ATOM 958 N N . THR A 1 114 ? -10.836 -8.258 -9.734 1 83.81 114 THR A N 1
ATOM 959 C CA . THR A 1 114 ? -10.852 -6.891 -9.227 1 83.81 114 THR A CA 1
ATOM 960 C C . THR A 1 114 ? -11.594 -6.812 -7.898 1 83.81 114 THR A C 1
ATOM 962 O O . THR A 1 114 ? -11.109 -6.203 -6.941 1 83.81 114 THR A O 1
ATOM 965 N N . ALA A 1 115 ? -12.703 -7.406 -7.898 1 85.44 115 ALA A N 1
ATOM 966 C CA . ALA A 1 115 ? -13.516 -7.355 -6.688 1 85.44 115 ALA A CA 1
ATOM 967 C C . ALA A 1 115 ? -12.797 -8.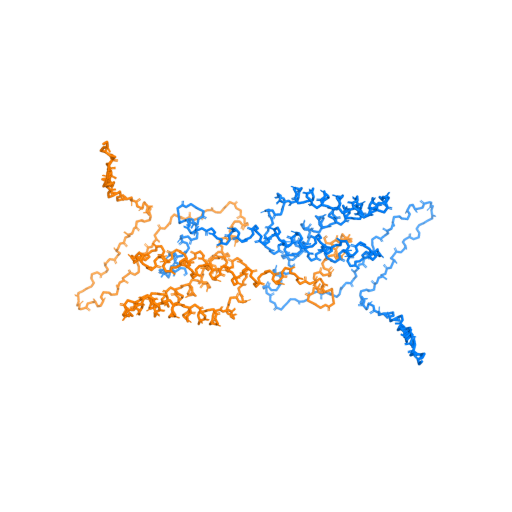023 -5.516 1 85.44 115 ALA A C 1
ATOM 969 O O . ALA A 1 115 ? -12.883 -7.551 -4.379 1 85.44 115 ALA A O 1
ATOM 970 N N . ARG A 1 116 ? -12.125 -9.078 -5.793 1 86.62 116 ARG A N 1
ATOM 971 C CA . ARG A 1 116 ? -11.383 -9.789 -4.754 1 86.62 116 ARG A CA 1
ATOM 972 C C . ARG A 1 116 ? -10.148 -9 -4.324 1 86.62 116 ARG A C 1
ATOM 974 O O . ARG A 1 116 ? -9.789 -9 -3.146 1 86.62 116 ARG A O 1
ATOM 981 N N . MET A 1 117 ? -9.609 -8.359 -5.246 1 85.06 117 MET A N 1
ATOM 982 C CA . MET A 1 117 ? -8.398 -7.586 -4.98 1 85.06 117 MET A CA 1
ATOM 983 C C . MET A 1 117 ? -8.711 -6.375 -4.109 1 85.06 117 MET A C 1
ATOM 985 O O . MET A 1 117 ? -7.898 -5.98 -3.271 1 85.06 117 MET A O 1
ATOM 989 N N . LYS A 1 118 ? -9.898 -5.93 -4.309 1 84.81 118 LYS A N 1
ATOM 990 C CA . LYS A 1 118 ? -10.312 -4.758 -3.547 1 84.81 118 LYS A CA 1
ATOM 991 C C . LYS A 1 118 ? -10.43 -5.078 -2.059 1 84.81 118 LYS A C 1
ATOM 993 O O . LYS A 1 118 ? -10.336 -4.184 -1.216 1 84.81 118 LYS A O 1
ATOM 998 N N . LYS A 1 119 ? -10.516 -6.285 -1.772 1 88.12 119 LYS A N 1
ATOM 999 C CA . LYS A 1 119 ? -10.688 -6.703 -0.385 1 88.12 119 LYS A CA 1
ATOM 1000 C C . LYS A 1 119 ? -9.344 -7.004 0.271 1 88.12 119 LYS A C 1
ATOM 1002 O O . LYS A 1 119 ? -9.281 -7.262 1.475 1 88.12 119 LYS A O 1
ATOM 1007 N N . LEU A 1 120 ? -8.344 -6.938 -0.483 1 88.56 120 LEU A N 1
ATOM 1008 C CA . LEU A 1 120 ? -7.004 -7.215 0.029 1 88.56 120 LEU A CA 1
ATOM 1009 C C . LEU A 1 120 ? -6.336 -5.934 0.516 1 88.56 120 LEU A C 1
ATOM 1011 O O . LEU A 1 120 ? -6.547 -4.859 -0.056 1 88.56 120 LEU A O 1
ATOM 1015 N N . SER A 1 121 ? -5.602 -6.141 1.595 1 86.19 121 SER A N 1
ATOM 1016 C CA . SER A 1 121 ? -4.73 -5.039 1.99 1 86.19 121 SER A CA 1
ATOM 1017 C C . SER A 1 121 ? -3.551 -4.895 1.033 1 86.19 121 SER A C 1
ATOM 1019 O O . SER A 1 121 ? -3.307 -5.773 0.203 1 86.19 121 SER A O 1
ATOM 1021 N N . PHE A 1 122 ? -2.865 -3.811 1.089 1 85.25 122 PHE A N 1
ATOM 1022 C CA . PHE A 1 122 ? -1.71 -3.586 0.229 1 85.25 122 PHE A CA 1
ATOM 1023 C C . PHE A 1 122 ? -0.696 -4.715 0.379 1 85.25 122 PHE A C 1
ATOM 1025 O O . PHE A 1 122 ? -0.157 -5.207 -0.614 1 85.25 122 PHE A O 1
ATOM 1032 N N . ALA A 1 123 ? -0.467 -5.105 1.565 1 88.19 123 ALA A N 1
ATOM 1033 C CA . ALA A 1 123 ? 0.491 -6.176 1.835 1 88.19 123 ALA A CA 1
ATOM 1034 C C . ALA A 1 123 ? 0.048 -7.484 1.187 1 88.19 123 ALA A C 1
ATOM 1036 O O . ALA A 1 123 ? 0.868 -8.211 0.623 1 88.19 123 ALA A O 1
ATOM 1037 N N . GLN A 1 124 ? -1.186 -7.707 1.249 1 90.75 124 GLN A N 1
ATOM 1038 C CA . GLN A 1 124 ? -1.731 -8.922 0.654 1 90.75 124 GLN A CA 1
ATOM 1039 C C . GLN A 1 124 ? -1.659 -8.867 -0.869 1 90.75 124 GLN A C 1
ATOM 1041 O O . GLN A 1 124 ? -1.322 -9.867 -1.515 1 90.75 124 GLN A O 1
ATOM 1046 N N . GLY A 1 125 ? -2.027 -7.723 -1.344 1 88.5 125 GLY A N 1
ATOM 1047 C CA . GLY A 1 125 ? -1.921 -7.555 -2.783 1 88.5 125 GLY A CA 1
ATOM 1048 C C . GLY A 1 125 ? -0.505 -7.727 -3.303 1 88.5 125 GLY A C 1
ATOM 1049 O O . GLY A 1 125 ? -0.285 -8.406 -4.309 1 88.5 125 GLY A O 1
ATOM 1050 N N . LYS A 1 126 ? 0.399 -7.109 -2.691 1 89.75 126 LYS A N 1
ATOM 1051 C CA . LYS A 1 126 ? 1.81 -7.25 -3.041 1 89.75 126 LYS A CA 1
ATOM 1052 C C . LYS A 1 126 ? 2.246 -8.711 -2.986 1 89.75 126 LYS A C 1
ATOM 1054 O O . LYS A 1 126 ? 2.947 -9.188 -3.881 1 89.75 126 LYS A O 1
ATOM 1059 N N . LEU A 1 127 ? 1.854 -9.359 -1.995 1 93.88 127 LEU A N 1
ATOM 1060 C CA . LEU A 1 127 ? 2.172 -10.773 -1.84 1 93.88 127 LEU A CA 1
ATOM 1061 C C . LEU A 1 127 ? 1.568 -11.594 -2.975 1 93.88 127 LEU A C 1
ATOM 1063 O O . LEU A 1 127 ? 2.201 -12.523 -3.479 1 93.88 127 LEU A O 1
ATOM 1067 N N . LEU A 1 128 ? 0.368 -11.273 -3.297 1 92.38 128 LEU A N 1
ATOM 1068 C CA . LEU A 1 128 ? -0.294 -11.969 -4.395 1 92.38 128 LEU A CA 1
ATOM 1069 C C . LEU A 1 128 ? 0.519 -11.852 -5.68 1 92.38 128 LEU A C 1
ATOM 1071 O O . LEU A 1 128 ? 0.73 -12.852 -6.379 1 92.38 128 LEU A O 1
ATOM 1075 N N . ILE A 1 129 ? 0.961 -10.719 -5.953 1 89.75 129 ILE A N 1
ATOM 1076 C CA . ILE A 1 129 ? 1.757 -10.492 -7.152 1 89.75 129 ILE A CA 1
ATOM 1077 C C . ILE A 1 129 ? 3.043 -11.312 -7.086 1 89.75 129 ILE A C 1
ATOM 1079 O O . ILE A 1 129 ? 3.438 -11.945 -8.07 1 89.75 129 ILE A O 1
ATOM 1083 N N . LYS A 1 130 ? 3.621 -11.352 -5.961 1 92.56 130 LYS A N 1
ATOM 1084 C CA . LYS A 1 130 ? 4.855 -12.102 -5.766 1 92.56 130 LYS A CA 1
ATOM 1085 C C . LYS A 1 130 ? 4.625 -13.602 -5.957 1 92.56 130 LYS A C 1
ATOM 1087 O O . LYS A 1 130 ? 5.445 -14.289 -6.566 1 92.56 130 LYS A O 1
ATOM 1092 N N . LEU A 1 131 ? 3.568 -14.008 -5.438 1 94.25 131 LEU A N 1
ATOM 1093 C CA . LEU A 1 131 ? 3.287 -15.438 -5.535 1 94.25 131 LEU A CA 1
ATOM 1094 C C . LEU A 1 131 ? 2.963 -15.828 -6.973 1 94.25 131 LEU A C 1
ATOM 1096 O O . LEU A 1 131 ? 3.316 -16.922 -7.418 1 94.25 131 LEU A O 1
ATOM 1100 N N . VAL A 1 132 ? 2.26 -14.977 -7.668 1 90 132 VAL A N 1
ATOM 1101 C CA . VAL A 1 132 ? 2.01 -15.219 -9.086 1 90 132 VAL A CA 1
ATOM 1102 C C . VAL A 1 132 ? 3.334 -15.258 -9.844 1 90 132 VAL A C 1
ATOM 1104 O O . VAL A 1 132 ? 3.535 -16.109 -10.711 1 90 132 VAL A O 1
ATOM 1107 N N . ASP A 1 133 ? 4.141 -14.375 -9.547 1 89.56 133 ASP A N 1
ATOM 1108 C CA . ASP A 1 133 ? 5.477 -14.359 -10.125 1 89.56 133 ASP A CA 1
ATOM 1109 C C . ASP A 1 133 ? 6.227 -15.648 -9.812 1 89.56 133 ASP A C 1
ATOM 1111 O O . ASP A 1 133 ? 6.871 -16.234 -10.688 1 89.56 133 ASP A O 1
ATOM 1115 N N . ARG A 1 134 ? 6.195 -16.047 -8.625 1 91.81 134 ARG A N 1
ATOM 1116 C CA . ARG A 1 134 ? 6.82 -17.281 -8.18 1 91.81 134 ARG A CA 1
ATOM 1117 C C . ARG A 1 134 ? 6.34 -18.469 -9.016 1 91.81 134 ARG A C 1
ATOM 1119 O O . ARG A 1 134 ? 7.148 -19.266 -9.484 1 91.81 134 ARG A O 1
ATOM 1126 N N . GLN A 1 135 ? 5.086 -18.516 -9.148 1 88 135 GLN A N 1
ATOM 1127 C CA . GLN A 1 135 ? 4.488 -19.641 -9.875 1 88 135 GLN A CA 1
ATOM 1128 C C . GLN A 1 135 ? 4.883 -19.609 -11.352 1 88 135 GLN A C 1
ATOM 1130 O O . GLN A 1 135 ? 5.117 -20.656 -11.953 1 88 135 GLN A O 1
ATOM 1135 N N . SER A 1 136 ? 4.855 -18.422 -11.836 1 84.5 136 SER A N 1
ATOM 1136 C CA . SER A 1 136 ? 5.246 -18.281 -13.234 1 84.5 136 SER A CA 1
ATOM 1137 C C . SER A 1 136 ? 6.691 -18.719 -13.445 1 84.5 136 SER A C 1
ATOM 1139 O O . SER A 1 136 ? 7.012 -19.328 -14.469 1 84.5 136 SER A O 1
ATOM 1141 N N . ASN A 1 137 ? 7.488 -18.438 -12.555 1 83.81 137 ASN A N 1
ATOM 1142 C CA . ASN A 1 137 ? 8.898 -18.781 -12.664 1 83.81 137 ASN A CA 1
ATOM 1143 C C . ASN A 1 137 ? 9.109 -20.297 -12.5 1 83.81 137 ASN A C 1
ATOM 1145 O O . ASN A 1 137 ? 10.133 -20.828 -12.914 1 83.81 137 ASN A O 1
ATOM 1149 N N . GLN A 1 138 ? 8.141 -20.875 -11.93 1 82 138 GLN A N 1
ATOM 1150 C CA . GLN A 1 138 ? 8.266 -22.312 -11.672 1 82 138 GLN A CA 1
ATOM 1151 C C . GLN A 1 138 ? 7.699 -23.125 -12.828 1 82 138 GLN A C 1
ATOM 1153 O O . GLN A 1 138 ? 7.875 -24.344 -12.883 1 82 138 GLN A O 1
ATOM 1158 N N . THR A 1 139 ? 7.086 -22.359 -13.656 1 80 139 THR A N 1
ATOM 1159 C CA . THR A 1 139 ? 6.52 -23.062 -14.789 1 80 139 THR A CA 1
ATOM 1160 C C . THR A 1 139 ? 7.605 -23.438 -15.797 1 80 139 THR A C 1
ATOM 1162 O O . THR A 1 139 ? 8.547 -22.672 -16 1 80 139 THR A O 1
ATOM 1165 N N . SER A 1 140 ? 7.508 -24.531 -16.375 1 73.38 140 SER A N 1
ATOM 1166 C CA . SER A 1 140 ? 8.484 -25.031 -17.328 1 73.38 140 SER A CA 1
ATOM 1167 C C . SER A 1 140 ? 8.258 -24.453 -18.719 1 73.38 140 SER A C 1
ATOM 1169 O O . SER A 1 140 ? 9.109 -24.578 -19.594 1 73.38 140 SER A O 1
ATOM 1171 N N . TYR A 1 141 ? 7.262 -23.844 -18.906 1 71.19 141 TYR A N 1
ATOM 1172 C CA . TYR A 1 141 ? 6.914 -23.266 -20.203 1 71.19 141 TYR A CA 1
ATOM 1173 C C . TYR A 1 141 ? 7.5 -21.859 -20.344 1 71.19 141 TYR A C 1
ATOM 1175 O O . TYR A 1 141 ? 7.027 -20.922 -19.719 1 71.19 141 TYR A O 1
ATOM 1183 N N . GLU A 1 142 ? 8.539 -21.703 -21.141 1 74 142 GLU A N 1
ATOM 1184 C CA . GLU A 1 142 ? 9.172 -20.422 -21.406 1 74 142 GLU A CA 1
ATOM 1185 C C . GLU A 1 142 ? 8.18 -19.422 -21.984 1 74 142 GLU A C 1
ATOM 1187 O O . GLU A 1 142 ? 8.242 -18.219 -21.688 1 74 142 GLU A O 1
ATOM 1192 N N . LEU A 1 143 ? 7.34 -20.016 -22.719 1 70.44 143 LEU A N 1
ATOM 1193 C CA . LEU A 1 143 ? 6.375 -19.125 -23.359 1 70.44 143 LEU A CA 1
ATOM 1194 C C . LEU A 1 143 ? 5.379 -18.578 -22.344 1 70.44 143 LEU A C 1
ATOM 1196 O O . LEU A 1 143 ? 4.961 -17.422 -22.438 1 70.44 143 LEU A O 1
ATOM 1200 N N . VAL A 1 144 ? 5.125 -19.422 -21.406 1 74.44 144 VAL A N 1
ATOM 1201 C CA . VAL A 1 144 ? 4.234 -18.969 -20.344 1 74.44 144 VAL A CA 1
ATOM 1202 C C . VAL A 1 144 ? 4.891 -17.828 -19.562 1 74.44 144 VAL A C 1
ATOM 1204 O O . VAL A 1 144 ? 4.238 -16.844 -19.219 1 74.44 144 VAL A O 1
ATOM 1207 N N . LYS A 1 145 ? 6.125 -17.953 -19.469 1 76.56 145 LYS A N 1
ATOM 1208 C CA . LYS A 1 145 ? 6.863 -16.906 -18.75 1 76.56 145 LYS A CA 1
ATOM 1209 C C . LYS A 1 145 ? 6.797 -15.578 -19.5 1 76.56 145 LYS A C 1
ATOM 1211 O O . LYS A 1 145 ? 6.629 -14.523 -18.891 1 76.56 145 LYS A O 1
ATOM 1216 N N . ALA A 1 146 ? 6.898 -15.695 -20.781 1 72.88 146 ALA A N 1
ATOM 1217 C CA . ALA A 1 146 ? 6.828 -14.492 -21.625 1 72.88 146 ALA A CA 1
ATOM 1218 C C . ALA A 1 146 ? 5.422 -13.906 -21.609 1 72.88 146 ALA A C 1
ATOM 1220 O O . ALA A 1 146 ? 5.254 -12.688 -21.641 1 72.88 146 ALA A O 1
ATOM 1221 N N . PHE A 1 147 ? 4.617 -14.93 -21.484 1 76.62 147 PHE A N 1
ATOM 1222 C CA . PHE A 1 147 ? 3.211 -14.547 -21.5 1 76.62 147 PHE A CA 1
ATOM 1223 C C . PHE A 1 147 ? 2.828 -13.875 -20.188 1 76.62 147 PHE A C 1
ATOM 1225 O O . PHE A 1 147 ? 1.905 -13.055 -20.141 1 76.62 147 PHE A O 1
ATOM 1232 N N . MET A 1 148 ? 3.623 -14.055 -19.188 1 79.81 148 MET A N 1
ATOM 1233 C CA . MET A 1 148 ? 3.293 -13.539 -17.859 1 79.81 148 MET A CA 1
ATOM 1234 C C . MET A 1 148 ? 3.639 -12.055 -17.75 1 79.81 148 MET A C 1
ATOM 1236 O O . MET A 1 148 ? 3.1 -11.352 -16.891 1 79.81 148 MET A O 1
ATOM 1240 N N . GLY A 1 149 ? 4.449 -11.57 -18.594 1 78.06 149 GLY A N 1
ATOM 1241 C CA . GLY A 1 149 ? 4.887 -10.18 -18.547 1 78.06 149 GLY A CA 1
ATOM 1242 C C . GLY A 1 149 ? 3.736 -9.195 -18.625 1 78.06 149 GLY A C 1
ATOM 1243 O O . GLY A 1 149 ? 3.514 -8.414 -17.703 1 78.06 149 GLY A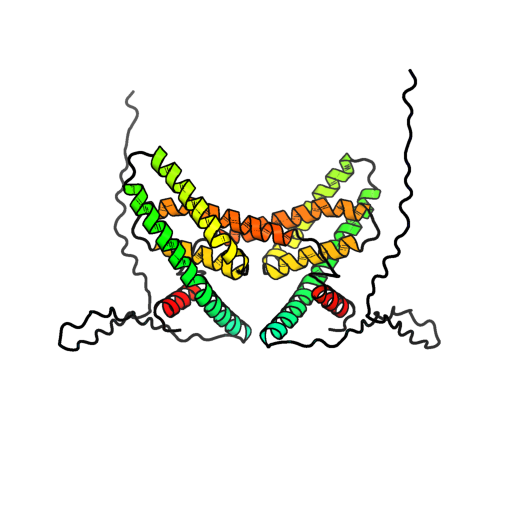 O 1
ATOM 1244 N N . PRO A 1 150 ? 3 -9.344 -19.719 1 75.06 150 PRO A N 1
ATOM 1245 C CA . PRO A 1 150 ? 1.864 -8.43 -19.875 1 75.06 150 PRO A CA 1
ATOM 1246 C C . PRO A 1 150 ? 0.839 -8.578 -18.75 1 75.06 150 PRO A C 1
ATOM 1248 O O . PRO A 1 150 ? 0.221 -7.598 -18.344 1 75.06 150 PRO A O 1
ATOM 1251 N N . PHE A 1 151 ? 0.731 -9.727 -18.312 1 77.12 151 PHE A N 1
ATOM 1252 C CA . PHE A 1 151 ? -0.224 -9.984 -17.234 1 77.12 151 PHE A CA 1
ATOM 1253 C C . PHE A 1 151 ? 0.238 -9.344 -15.93 1 77.12 151 PHE A C 1
ATOM 1255 O O . PHE A 1 151 ? -0.556 -8.719 -15.227 1 77.12 151 PHE A O 1
ATOM 1262 N N . LYS A 1 152 ? 1.451 -9.469 -15.664 1 78.94 152 LYS A N 1
ATOM 1263 C CA . LYS A 1 152 ? 2.014 -8.852 -14.461 1 78.94 152 LYS A CA 1
ATOM 1264 C C . LYS A 1 152 ? 1.88 -7.332 -14.516 1 78.94 152 LYS A C 1
ATOM 1266 O O . LYS A 1 152 ? 1.542 -6.699 -13.508 1 78.94 152 LYS A O 1
ATOM 1271 N N . ALA A 1 153 ? 2.092 -6.863 -15.664 1 80.19 153 ALA A N 1
ATOM 1272 C CA . ALA A 1 153 ? 1.968 -5.418 -15.859 1 80.19 153 ALA A CA 1
ATOM 1273 C C . ALA A 1 153 ? 0.529 -4.961 -15.648 1 80.19 153 ALA A C 1
ATOM 1275 O O . ALA A 1 153 ? 0.288 -3.918 -15.031 1 80.19 153 ALA A O 1
ATOM 1276 N N . GLY A 1 154 ? -0.335 -5.77 -16.156 1 78.38 154 GLY A N 1
ATOM 1277 C CA . GLY A 1 154 ? -1.742 -5.457 -15.961 1 78.38 154 GLY A CA 1
ATOM 1278 C C . GLY A 1 154 ? -2.154 -5.449 -14.5 1 78.38 154 GLY A C 1
ATOM 1279 O O . GLY A 1 154 ? -2.867 -4.547 -14.055 1 78.38 154 GLY A O 1
ATOM 1280 N N . PHE A 1 155 ? -1.653 -6.418 -13.797 1 77.81 155 PHE A N 1
ATOM 1281 C CA . PHE A 1 155 ? -1.942 -6.5 -12.367 1 77.81 155 PHE A CA 1
ATOM 1282 C C . PHE A 1 155 ? -1.352 -5.305 -11.633 1 77.81 155 PHE A C 1
ATOM 1284 O O . PHE A 1 155 ? -2.023 -4.684 -10.805 1 77.81 155 PHE A O 1
ATOM 1291 N N . TYR A 1 156 ? -0.179 -5.016 -12.023 1 80.94 156 TYR A N 1
ATOM 1292 C CA . TYR A 1 156 ? 0.488 -3.875 -11.406 1 80.94 156 TYR A CA 1
ATOM 1293 C C . TYR A 1 156 ? -0.302 -2.592 -11.641 1 80.94 156 TYR A C 1
ATOM 1295 O O . TYR A 1 156 ? -0.537 -1.823 -10.703 1 80.94 156 TYR A O 1
ATOM 1303 N N . GLN A 1 157 ? -0.706 -2.453 -12.859 1 79.31 157 GLN A N 1
ATOM 1304 C CA . GLN A 1 157 ? -1.419 -1.232 -13.219 1 79.31 157 GLN A CA 1
ATOM 1305 C C . GLN A 1 157 ? -2.768 -1.151 -12.508 1 79.31 157 GLN A C 1
ATOM 1307 O O . GLN A 1 157 ? -3.18 -0.075 -12.07 1 79.31 157 GLN A O 1
ATOM 1312 N N . ALA A 1 158 ? -3.365 -2.234 -12.422 1 78.81 158 ALA A N 1
ATOM 1313 C CA . ALA A 1 158 ? -4.668 -2.277 -11.766 1 78.81 158 ALA A CA 1
ATOM 1314 C C . ALA A 1 158 ? -4.543 -1.977 -10.273 1 78.81 158 ALA A C 1
ATOM 1316 O O . ALA A 1 158 ? -5.309 -1.183 -9.727 1 78.81 158 ALA A O 1
ATOM 1317 N N . PHE A 1 159 ? -3.561 -2.5 -9.641 1 80.5 159 PHE A N 1
ATOM 1318 C CA . PHE A 1 159 ? -3.334 -2.305 -8.211 1 80.5 159 PHE A CA 1
ATOM 1319 C C . PHE A 1 159 ? -2.871 -0.882 -7.926 1 80.5 159 PHE A C 1
ATOM 1321 O O . PHE A 1 159 ? -3.314 -0.263 -6.957 1 80.5 159 PHE A O 1
ATOM 1328 N N . ALA A 1 160 ? -2.023 -0.447 -8.758 1 80 160 ALA A N 1
ATOM 1329 C CA . ALA A 1 160 ? -1.555 0.929 -8.602 1 80 160 ALA A CA 1
ATOM 1330 C C . ALA A 1 160 ? -2.715 1.916 -8.695 1 80 160 ALA A C 1
ATOM 1332 O O . ALA A 1 160 ? -2.781 2.877 -7.922 1 80 160 ALA A O 1
ATOM 1333 N N . ALA A 1 161 ? -3.607 1.603 -9.602 1 80.06 161 ALA A N 1
ATOM 1334 C CA . ALA A 1 161 ? -4.77 2.473 -9.773 1 80.06 161 ALA A CA 1
ATOM 1335 C C . ALA A 1 161 ? -5.684 2.41 -8.555 1 80.06 161 ALA A C 1
ATOM 1337 O O . ALA A 1 161 ? -6.172 3.441 -8.086 1 80.06 161 ALA A O 1
ATOM 1338 N N . LEU A 1 162 ? -5.93 1.262 -8.086 1 80.81 162 LEU A N 1
ATOM 1339 C CA . LEU A 1 162 ? -6.805 1.065 -6.941 1 80.81 162 LEU A CA 1
ATOM 1340 C C . LEU A 1 162 ? -6.23 1.732 -5.695 1 80.81 162 LEU A C 1
ATOM 1342 O O . LEU A 1 162 ? -6.938 2.459 -4.992 1 80.81 162 LEU A O 1
ATOM 1346 N N . PHE A 1 163 ? -5.051 1.562 -5.48 1 80.81 163 PHE A N 1
ATOM 1347 C CA . PHE A 1 163 ? -4.414 2.131 -4.301 1 80.81 163 PHE A CA 1
ATOM 1348 C C . PHE A 1 163 ? -4.195 3.629 -4.469 1 80.81 163 PHE A C 1
ATOM 1350 O O . PHE A 1 163 ? -4.281 4.387 -3.502 1 80.81 163 PHE A O 1
ATOM 1357 N N . GLY A 1 164 ? -3.82 3.963 -5.719 1 79.69 164 GLY A N 1
ATOM 1358 C CA . GLY A 1 164 ? -3.732 5.391 -5.992 1 79.69 164 GLY A CA 1
ATOM 1359 C C . GLY A 1 164 ? -5.016 6.137 -5.676 1 79.69 164 GLY A C 1
ATOM 1360 O O . GLY A 1 164 ? -4.98 7.227 -5.102 1 79.69 164 GLY A O 1
ATOM 1361 N N . ALA A 1 165 ? -6.043 5.543 -6.016 1 80.12 165 ALA A N 1
ATOM 1362 C CA . ALA A 1 165 ? -7.336 6.152 -5.711 1 80.12 165 ALA A CA 1
ATOM 1363 C C . ALA A 1 165 ? -7.547 6.262 -4.203 1 80.12 165 ALA A C 1
ATOM 1365 O O . ALA A 1 165 ? -8.117 7.242 -3.721 1 80.12 165 ALA A O 1
ATOM 1366 N N . SER A 1 166 ? -7.078 5.301 -3.551 1 80.81 166 SER A N 1
ATOM 1367 C CA . SER A 1 166 ? -7.207 5.297 -2.096 1 80.81 166 SER A CA 1
ATOM 1368 C C . SER A 1 166 ? -6.359 6.395 -1.465 1 80.81 166 SER A C 1
ATOM 1370 O O . SER A 1 166 ? -6.742 6.969 -0.444 1 80.81 166 SER A O 1
ATOM 1372 N N . LEU A 1 167 ? -5.301 6.621 -2.033 1 81.69 167 LEU A N 1
ATOM 1373 C CA . LEU A 1 167 ? -4.383 7.637 -1.532 1 81.69 167 LEU A CA 1
ATOM 1374 C C . LEU A 1 167 ? -4.938 9.039 -1.771 1 81.69 167 LEU A C 1
ATOM 1376 O O . LEU A 1 167 ? -4.688 9.953 -0.982 1 81.69 167 LEU A O 1
ATOM 1380 N N . LYS A 1 168 ? -5.727 9.148 -2.771 1 82.25 168 LYS A N 1
ATOM 1381 C CA . LYS A 1 168 ? -6.23 10.461 -3.164 1 82.25 168 LYS A CA 1
ATOM 1382 C C . LYS A 1 168 ? -7.48 10.828 -2.369 1 82.25 168 LYS A C 1
ATOM 1384 O O . LYS A 1 168 ? -7.969 11.953 -2.455 1 82.25 168 LYS A O 1
ATOM 1389 N N . LYS A 1 169 ? -7.949 9.922 -1.661 1 86 169 LYS A N 1
ATOM 1390 C CA . LYS A 1 169 ? -9.156 10.195 -0.889 1 86 169 LYS A CA 1
ATOM 1391 C C . LYS A 1 169 ? -8.914 11.281 0.151 1 86 169 LYS A C 1
ATOM 1393 O O . LYS A 1 169 ? -7.914 11.242 0.874 1 86 169 LYS A O 1
ATOM 1398 N N . GLU A 1 170 ? -9.828 12.219 0.225 1 88.12 170 GLU A N 1
ATOM 1399 C CA . GLU A 1 170 ? -9.695 13.336 1.149 1 88.12 170 GLU A CA 1
ATOM 1400 C C . GLU A 1 170 ? -10.023 12.914 2.58 1 88.12 170 GLU A C 1
ATOM 1402 O O . GLU A 1 170 ? -10.734 11.938 2.795 1 88.12 170 GLU A O 1
ATOM 1407 N N . TYR A 1 171 ? -9.5 13.68 3.52 1 92.75 171 TYR A N 1
ATOM 1408 C CA . TYR A 1 171 ? -9.781 13.445 4.934 1 92.75 171 TYR A CA 1
ATOM 1409 C C . TYR A 1 171 ? -11.227 13.781 5.266 1 92.75 171 TYR A C 1
ATOM 1411 O O . TYR A 1 171 ? -11.711 14.867 4.941 1 92.75 171 TYR A O 1
ATOM 1419 N N . ASP A 1 172 ? -11.93 12.828 5.809 1 94.44 172 ASP A N 1
ATOM 1420 C CA . ASP A 1 172 ? -13.328 13 6.191 1 94.44 172 ASP A CA 1
ATOM 1421 C C . ASP A 1 172 ? -13.516 12.773 7.688 1 94.44 172 ASP A C 1
ATOM 1423 O O . ASP A 1 172 ? -13.867 11.672 8.117 1 94.44 172 ASP A O 1
ATOM 1427 N N . PRO A 1 173 ? -13.406 13.805 8.438 1 93.88 173 PRO A N 1
ATOM 1428 C CA . PRO A 1 173 ? -13.43 13.656 9.891 1 93.88 173 PRO A CA 1
ATOM 1429 C C . PRO A 1 173 ? -14.789 13.211 10.414 1 93.88 173 PRO A C 1
ATOM 1431 O O . PRO A 1 173 ? -14.891 12.711 11.539 1 93.88 173 PRO A O 1
ATOM 1434 N N . GLU A 1 174 ? -15.906 13.375 9.641 1 92.94 174 GLU A N 1
ATOM 1435 C CA . GLU A 1 174 ? -17.25 13.039 10.117 1 92.94 174 GLU A CA 1
ATOM 1436 C C . GLU A 1 174 ? -17.719 11.703 9.547 1 92.94 174 GLU A C 1
ATOM 1438 O O . GLU A 1 174 ? -18.75 11.18 9.953 1 92.94 174 GLU A O 1
ATOM 1443 N N . GLY A 1 175 ? -16.953 11.273 8.664 1 92.44 175 GLY A N 1
ATOM 1444 C CA . GLY A 1 175 ? -17.344 10.039 8 1 92.44 175 GLY A CA 1
ATOM 1445 C C . GLY A 1 175 ? -16.344 8.914 8.211 1 92.44 175 GLY A C 1
ATOM 1446 O O . GLY A 1 175 ? -16.156 8.453 9.336 1 92.44 175 GLY A O 1
ATOM 1447 N N . GLU A 1 176 ? -15.609 8.68 7.172 1 92.06 176 GLU A N 1
ATOM 1448 C CA . GLU A 1 176 ? -14.734 7.512 7.156 1 92.06 176 GLU A CA 1
ATOM 1449 C C . GLU A 1 176 ? -13.57 7.68 8.133 1 92.06 176 GLU A C 1
ATOM 1451 O O . GLU A 1 176 ? -13.031 6.691 8.641 1 92.06 176 GLU A O 1
ATOM 1456 N N . ASP A 1 177 ? -13.242 8.906 8.406 1 95.62 177 ASP A N 1
ATOM 1457 C CA . ASP A 1 177 ? -12.055 9.148 9.234 1 95.62 177 ASP A CA 1
ATOM 1458 C C . ASP A 1 177 ? -12.453 9.594 10.641 1 95.62 177 ASP A C 1
ATOM 1460 O O . ASP A 1 177 ? -11.656 10.227 11.336 1 95.62 177 ASP A O 1
ATOM 1464 N N . LYS A 1 178 ? -13.656 9.297 11.031 1 94.56 178 LYS A N 1
ATOM 1465 C CA . LYS A 1 178 ? -14.148 9.727 12.328 1 94.56 178 LYS A CA 1
ATOM 1466 C C . LYS A 1 178 ? -13.273 9.195 13.461 1 94.56 178 LYS A C 1
ATOM 1468 O O . LYS A 1 178 ? -12.898 9.945 14.367 1 94.56 178 LYS A O 1
ATOM 1473 N N . LEU A 1 179 ? -12.977 7.965 13.438 1 94.25 179 LEU A N 1
ATOM 1474 C CA . LEU A 1 179 ? -12.141 7.355 14.469 1 94.25 179 LEU A CA 1
ATOM 1475 C C . LEU A 1 179 ? -10.727 7.93 14.43 1 94.25 179 LEU A C 1
ATOM 1477 O O . LEU A 1 179 ? -10.125 8.164 15.477 1 94.25 179 LEU A O 1
ATOM 1481 N N . THR A 1 180 ? -10.219 8.086 13.25 1 96.31 180 THR A N 1
ATOM 1482 C CA . THR A 1 180 ? -8.898 8.688 13.094 1 96.31 180 THR A CA 1
ATOM 1483 C C . THR A 1 180 ? -8.875 10.086 13.711 1 96.31 180 THR A C 1
ATOM 1485 O O . THR A 1 180 ? -7.922 10.438 14.406 1 96.31 180 THR A O 1
ATOM 1488 N N . GLU A 1 181 ? -9.898 10.828 13.422 1 96 181 GLU A N 1
ATOM 1489 C CA . GLU A 1 181 ? -9.992 12.172 13.984 1 96 181 GLU A CA 1
ATOM 1490 C C . GLU A 1 181 ? -9.969 12.141 15.508 1 96 181 GLU A C 1
ATOM 1492 O O . GLU A 1 181 ? -9.281 12.938 16.141 1 96 181 GLU A O 1
ATOM 1497 N N . ARG A 1 182 ? -10.727 11.234 16.016 1 94.38 182 ARG A N 1
ATOM 1498 C CA . ARG A 1 182 ? -10.734 11.07 17.469 1 94.38 182 ARG A CA 1
ATOM 1499 C C . ARG A 1 182 ? -9.328 10.812 17.984 1 94.38 182 ARG A C 1
ATOM 1501 O O . ARG A 1 182 ? -8.891 11.453 18.953 1 94.38 182 ARG A O 1
ATOM 1508 N N . VAL A 1 183 ? -8.633 9.938 17.406 1 96.06 183 VAL A N 1
ATOM 1509 C CA . VAL A 1 183 ? -7.293 9.547 17.844 1 96.06 183 VAL A CA 1
ATOM 1510 C C . VAL A 1 183 ? -6.34 10.734 17.703 1 96.06 183 VAL A C 1
ATOM 1512 O O . VAL A 1 183 ? -5.508 10.984 18.578 1 96.06 183 VAL A O 1
ATOM 1515 N N . VAL A 1 184 ? -6.445 11.422 16.578 1 96.19 184 VAL A N 1
ATOM 1516 C CA . VAL A 1 184 ? -5.578 12.562 16.312 1 96.19 184 VAL A CA 1
ATOM 1517 C C . VAL A 1 184 ? -5.777 13.617 17.406 1 96.19 184 VAL A C 1
ATOM 1519 O O . VAL A 1 184 ? -4.805 14.164 17.938 1 96.19 184 VAL A O 1
ATOM 1522 N N . LEU A 1 185 ? -7.02 13.875 17.75 1 93.75 185 LEU A N 1
ATOM 1523 C CA . LEU A 1 185 ? -7.328 14.859 18.781 1 93.75 185 LEU A CA 1
ATOM 1524 C C . LEU A 1 185 ? -6.758 14.43 20.125 1 93.75 185 LEU A C 1
ATOM 1526 O O . LEU A 1 185 ? -6.195 15.25 20.859 1 93.75 185 LEU A O 1
ATOM 1530 N N . LEU A 1 186 ? -6.836 13.203 20.391 1 92.75 186 LEU A N 1
ATOM 1531 C CA . LEU A 1 186 ? -6.324 12.68 21.656 1 92.75 186 LEU A CA 1
ATOM 1532 C C . LEU A 1 186 ? -4.805 12.758 21.703 1 92.75 186 LEU A C 1
ATOM 1534 O O . LEU A 1 186 ? -4.223 13.117 22.734 1 92.75 186 LEU A O 1
ATOM 1538 N N . VAL A 1 187 ? -4.184 12.469 20.609 1 93.38 187 VAL A N 1
ATOM 1539 C CA . VAL A 1 187 ? -2.729 12.516 20.531 1 93.38 187 VAL A CA 1
ATOM 1540 C C . VAL A 1 187 ? -2.254 13.969 20.609 1 93.38 187 VAL A C 1
ATOM 1542 O O . VAL A 1 187 ? -1.296 14.281 21.312 1 93.38 187 VAL A O 1
ATOM 1545 N N . GLU A 1 188 ? -2.877 14.766 19.859 1 90.62 188 GLU A N 1
ATOM 1546 C CA . GLU A 1 188 ? -2.521 16.188 19.812 1 90.62 188 GLU A CA 1
ATOM 1547 C C . GLU A 1 188 ? -2.611 16.828 21.188 1 90.62 188 GLU A C 1
ATOM 1549 O O . GLU A 1 188 ? -1.802 17.688 21.531 1 90.62 188 GLU A O 1
ATOM 1554 N N . ASN A 1 189 ? -3.576 16.344 21.984 1 89.69 189 ASN A N 1
ATOM 1555 C CA . ASN A 1 189 ? -3.797 16.938 23.297 1 89.69 189 ASN A CA 1
ATOM 1556 C C . ASN A 1 189 ? -3.105 16.141 24.406 1 89.69 189 ASN A C 1
ATOM 1558 O O . ASN A 1 189 ? -3.316 16.391 25.594 1 89.69 189 ASN A O 1
ATOM 1562 N N . GLY A 1 190 ? -2.324 15.148 24 1 87 190 GLY A N 1
ATOM 1563 C CA . GLY A 1 190 ? -1.527 14.375 24.938 1 87 190 GLY A CA 1
ATOM 1564 C C . GLY A 1 190 ? -2.359 13.453 25.812 1 87 190 GLY A C 1
ATOM 1565 O O . GLY A 1 190 ? -1.974 13.148 26.938 1 87 190 GLY A O 1
ATOM 1566 N N . GLN A 1 191 ? -3.51 13.109 25.406 1 86.94 191 GLN A N 1
ATOM 1567 C CA . GLN A 1 191 ? -4.379 12.25 26.219 1 86.94 191 GLN A CA 1
ATOM 1568 C C . GLN A 1 191 ? -4.035 10.781 26 1 86.94 191 GLN A C 1
ATOM 1570 O O . GLN A 1 191 ? -4.473 9.922 26.781 1 86.94 191 GLN A O 1
ATOM 1575 N N . ILE A 1 192 ? -3.354 10.609 24.984 1 86.94 192 ILE A N 1
ATOM 1576 C CA . ILE A 1 192 ? -2.816 9.281 24.734 1 86.94 192 ILE A CA 1
ATOM 1577 C C . ILE A 1 192 ? -1.395 9.391 24.188 1 86.94 192 ILE A C 1
ATOM 1579 O O . ILE A 1 192 ? -1.009 10.43 23.641 1 86.94 192 ILE A O 1
ATOM 1583 N N . MET B 1 1 ? -29.703 44.281 -32.062 1 30.23 1 MET B N 1
ATOM 1584 C CA . MET B 1 1 ? -30.109 43.094 -31.312 1 30.23 1 MET B CA 1
ATOM 1585 C C . MET B 1 1 ? -29.156 42.844 -30.156 1 30.23 1 MET B C 1
ATOM 1587 O O . MET B 1 1 ? -27.953 42.656 -30.359 1 30.23 1 MET B O 1
ATOM 1591 N N . THR B 1 2 ? -29.531 43.188 -28.75 1 34.22 2 THR B N 1
ATOM 1592 C CA . THR B 1 2 ? -29.156 43.531 -27.375 1 34.22 2 THR B CA 1
ATOM 1593 C C . THR B 1 2 ? -28.844 42.281 -26.578 1 34.22 2 THR B C 1
ATOM 1595 O O . THR B 1 2 ? -29.75 41.5 -26.25 1 34.22 2 THR B O 1
ATOM 1598 N N . LEU B 1 3 ? -27.719 41.438 -26.844 1 36.16 3 LEU B N 1
ATOM 1599 C CA . LEU B 1 3 ? -27.344 40.188 -26.203 1 36.16 3 LEU B CA 1
ATOM 1600 C C . LEU B 1 3 ? -27.234 40.375 -24.688 1 36.16 3 LEU B C 1
ATOM 1602 O O . LEU B 1 3 ? -26.547 41.25 -24.203 1 36.16 3 LEU B O 1
ATOM 1606 N N . PHE B 1 4 ? -28.203 39.719 -23.75 1 32.72 4 PHE B N 1
ATOM 1607 C CA . PHE B 1 4 ? -28.672 39.688 -22.359 1 32.72 4 PHE B CA 1
ATOM 1608 C C . PHE B 1 4 ? -27.562 39.156 -21.438 1 32.72 4 PHE B C 1
ATOM 1610 O O . PHE B 1 4 ? -27.172 38 -21.516 1 32.72 4 PHE B O 1
ATOM 1617 N N . ALA B 1 5 ? -26.688 39.938 -20.641 1 31.28 5 ALA B N 1
ATOM 1618 C CA . ALA B 1 5 ? -25.625 40.031 -19.641 1 31.28 5 ALA B CA 1
ATOM 1619 C C . ALA B 1 5 ? -26.125 39.531 -18.281 1 31.28 5 ALA B C 1
ATOM 1621 O O . ALA B 1 5 ? -25.469 39.719 -17.266 1 31.28 5 ALA B O 1
ATOM 1622 N N . VAL B 1 6 ? -27.281 38.844 -18.078 1 33.19 6 VAL B N 1
ATOM 1623 C CA . VAL B 1 6 ? -27.672 38.875 -16.672 1 33.19 6 VAL B CA 1
ATOM 1624 C C . VAL B 1 6 ? -26.656 38.062 -15.844 1 33.19 6 VAL B C 1
ATOM 1626 O O . VAL B 1 6 ? -26.453 36.875 -16.078 1 33.19 6 VAL B O 1
ATOM 1629 N N . PHE B 1 7 ? -25.734 38.719 -15.016 1 28.52 7 PHE B N 1
ATOM 1630 C CA . PHE B 1 7 ? -24.75 38.594 -13.953 1 28.52 7 PHE B CA 1
ATOM 1631 C C . PHE B 1 7 ? -25.375 38.031 -12.688 1 28.52 7 PHE B C 1
ATOM 1633 O O . PHE B 1 7 ? -25.984 38.781 -11.914 1 28.52 7 PHE B O 1
ATOM 1640 N N . TYR B 1 8 ? -26.047 36.844 -12.625 1 26.98 8 TYR B N 1
ATOM 1641 C CA . TYR B 1 8 ? -26.719 36.375 -11.414 1 26.98 8 TYR B CA 1
ATOM 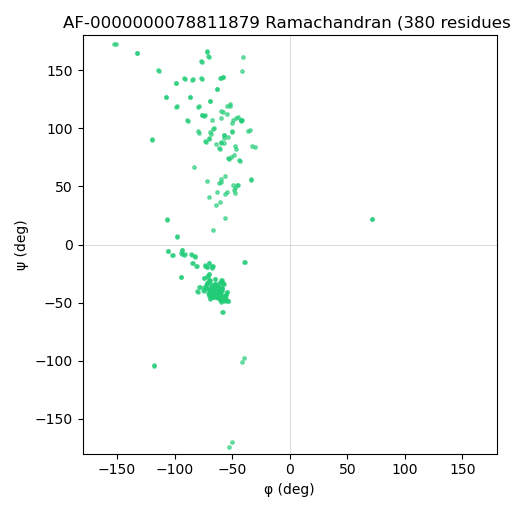1642 C C . TYR B 1 8 ? -25.734 36.125 -10.297 1 26.98 8 TYR B C 1
ATOM 1644 O O . TYR B 1 8 ? -24.922 35.188 -10.367 1 26.98 8 TYR B O 1
ATOM 1652 N N . CYS B 1 9 ? -25.281 37.062 -9.414 1 27.83 9 CYS B N 1
ATOM 1653 C CA . CYS B 1 9 ? -24.469 37.188 -8.203 1 27.83 9 CYS B CA 1
ATOM 1654 C C . CYS B 1 9 ? -25.125 36.438 -7.043 1 27.83 9 CYS B C 1
ATOM 1656 O O . CYS B 1 9 ? -25.938 37.031 -6.316 1 27.83 9 CYS B O 1
ATOM 1658 N N . SER B 1 10 ? -25.797 35.375 -7.082 1 32.09 10 SER B N 1
ATOM 1659 C CA . SER B 1 10 ? -26.438 34.969 -5.836 1 32.09 10 SER B CA 1
ATOM 1660 C C . SER B 1 10 ? -25.422 34.75 -4.719 1 32.09 10 SER B C 1
ATOM 1662 O O . SER B 1 10 ? -24.422 34.062 -4.91 1 32.09 10 SER B O 1
ATOM 1664 N N . LEU B 1 11 ? -25.391 35.562 -3.582 1 30.02 11 LEU B N 1
ATOM 1665 C CA . LEU B 1 11 ? -24.828 35.719 -2.246 1 30.02 11 LEU B CA 1
ATOM 1666 C C . LEU B 1 11 ? -25.141 34.5 -1.383 1 30.02 11 LEU B C 1
ATOM 1668 O O . LEU B 1 11 ? -26.281 34.312 -0.95 1 30.02 11 LEU B O 1
ATOM 1672 N N . HIS B 1 12 ? -25.078 33.281 -1.717 1 32.69 12 HIS B N 1
ATOM 1673 C CA . HIS B 1 12 ? -25.484 32.281 -0.724 1 32.69 12 HIS B CA 1
ATOM 1674 C C . HIS B 1 12 ? -24.75 32.5 0.599 1 32.69 12 HIS B C 1
ATOM 1676 O O . HIS B 1 12 ? -23.578 32.844 0.614 1 32.69 12 HIS B O 1
ATOM 1682 N N . LEU B 1 13 ? -25.469 32.75 1.844 1 31.72 13 LEU B N 1
ATOM 1683 C CA . LEU B 1 13 ? -25.422 32.875 3.295 1 31.72 13 LEU B CA 1
ATOM 1684 C C . LEU B 1 13 ? -24.516 31.828 3.914 1 31.72 13 LEU B C 1
ATOM 1686 O O . LEU B 1 13 ? -24.281 30.781 3.309 1 31.72 13 LEU B O 1
ATOM 1690 N N . GLN B 1 14 ? -24.062 32.125 5.289 1 32.69 14 GLN B N 1
ATOM 1691 C CA . GLN B 1 14 ? -23.156 31.875 6.395 1 32.69 14 GLN B CA 1
ATOM 1692 C C . GLN B 1 14 ? -23.422 30.5 7.031 1 32.69 14 GLN B C 1
ATOM 1694 O O . GLN B 1 14 ? -24.375 30.344 7.789 1 32.69 14 GLN B O 1
ATOM 1699 N N . ALA B 1 15 ? -23.688 29.422 6.441 1 33.28 15 ALA B N 1
ATOM 1700 C CA . ALA B 1 15 ? -24.094 28.281 7.273 1 33.28 15 ALA B CA 1
ATOM 1701 C C . ALA B 1 15 ? -23.016 27.969 8.312 1 33.28 15 ALA B C 1
ATOM 1703 O O . ALA B 1 15 ? -21.859 27.734 7.965 1 33.28 15 ALA B O 1
ATOM 1704 N N . GLN B 1 16 ? -23.156 28.531 9.539 1 33.16 16 GLN B N 1
ATOM 1705 C CA . GLN B 1 16 ? -22.484 28.156 10.773 1 33.16 16 GLN B CA 1
ATOM 1706 C C . GLN B 1 16 ? -22.578 26.641 11.016 1 33.16 16 GLN B C 1
ATOM 1708 O O . GLN B 1 16 ? -23.625 26.141 11.398 1 33.16 16 GLN B O 1
ATOM 1713 N N . GLU B 1 17 ? -22.266 25.828 10.172 1 31.62 17 GLU B N 1
ATOM 1714 C CA . GLU B 1 17 ? -22.453 24.406 10.484 1 31.62 17 GLU B CA 1
ATOM 1715 C C . GLU B 1 17 ? -21.828 24.062 11.836 1 31.62 17 GLU B C 1
ATOM 1717 O O . GLU B 1 17 ? -20.641 24.328 12.062 1 31.62 17 GLU B O 1
ATOM 1722 N N . LYS B 1 18 ? -22.688 23.891 12.859 1 34.44 18 LYS B N 1
ATOM 1723 C CA . LYS B 1 18 ? -22.469 23.312 14.188 1 34.44 18 LYS B CA 1
ATOM 1724 C C . LYS B 1 18 ? -21.625 22.031 14.102 1 34.44 18 LYS B C 1
ATOM 1726 O O . LYS B 1 18 ? -22.047 21.047 13.516 1 34.44 18 LYS B O 1
ATOM 1731 N N . GLN B 1 19 ? -20.406 22.172 13.836 1 33.16 19 GLN B N 1
ATOM 1732 C CA . GLN B 1 19 ? -19.609 20.953 14.008 1 33.16 19 GLN B CA 1
ATOM 1733 C C . GLN B 1 19 ? -19.891 20.297 15.359 1 33.16 19 GLN B C 1
ATOM 1735 O O . GLN B 1 19 ? -19.625 20.891 16.406 1 33.16 19 GLN B O 1
ATOM 1740 N N . SER B 1 20 ? -20.984 19.641 15.469 1 33.47 20 SER B N 1
ATOM 1741 C CA . SER B 1 20 ? -21.359 18.875 16.641 1 33.47 20 SER B CA 1
ATOM 1742 C C . SER B 1 20 ? -20.188 18.031 17.156 1 33.47 20 SER B C 1
ATOM 1744 O O . SER B 1 20 ? -19.891 16.969 16.625 1 33.47 20 SER B O 1
ATOM 1746 N N . ILE B 1 21 ? -19.078 18.609 17.359 1 37.09 21 ILE B N 1
ATOM 1747 C CA . ILE B 1 21 ? -18.172 17.844 18.203 1 37.09 21 ILE B CA 1
ATOM 1748 C C . ILE B 1 21 ? -18.875 17.453 19.5 1 37.09 21 ILE B C 1
ATOM 1750 O O . ILE B 1 21 ? -19.25 18.328 20.297 1 37.09 21 ILE B O 1
ATOM 1754 N N . ASN B 1 22 ? -19.75 16.547 19.516 1 36.91 22 ASN B N 1
ATOM 1755 C CA . ASN B 1 22 ? -20.391 16.156 20.766 1 36.91 22 ASN B CA 1
ATOM 1756 C C . ASN B 1 22 ? -19.406 16.125 21.922 1 36.91 22 ASN B C 1
ATOM 1758 O O . ASN B 1 22 ? -19.688 15.547 22.969 1 36.91 22 ASN B O 1
ATOM 1762 N N . GLY B 1 23 ? -18.078 16.141 21.609 1 39.09 23 GLY B N 1
ATOM 1763 C CA . GLY B 1 23 ? -17.297 16.203 22.828 1 39.09 23 GLY B CA 1
ATOM 1764 C C . GLY B 1 23 ? -17.281 17.578 23.453 1 39.09 23 GLY B C 1
ATOM 1765 O O . GLY B 1 23 ? -17.5 18.594 22.781 1 39.09 23 GLY B O 1
ATOM 1766 N N . TYR B 1 24 ? -17.906 17.672 24.578 1 39.03 24 TYR B N 1
ATOM 1767 C CA . TYR B 1 24 ? -17.922 18.875 25.406 1 39.03 24 TYR B CA 1
ATOM 1768 C C . TYR B 1 24 ? -16.516 19.406 25.625 1 39.03 24 TYR B C 1
ATOM 1770 O O . TYR B 1 24 ? -15.594 18.641 25.953 1 39.03 24 TYR B O 1
ATOM 1778 N N . LEU B 1 25 ? -16.234 20.328 24.828 1 41.84 25 LEU B N 1
ATOM 1779 C CA . LEU B 1 25 ? -15.023 21.094 25.109 1 41.84 25 LEU B CA 1
ATOM 1780 C C . LEU B 1 25 ? -15.117 21.781 26.469 1 41.84 25 LEU B C 1
ATOM 1782 O O . LEU B 1 25 ? -16.062 22.531 26.719 1 41.84 25 LEU B O 1
ATOM 1786 N N . VAL B 1 26 ? -14.82 21.062 27.547 1 39.44 26 VAL B N 1
ATOM 1787 C CA . VAL B 1 26 ? -14.812 21.797 28.812 1 39.44 26 VAL B CA 1
ATOM 1788 C C . VAL B 1 26 ? -13.516 22.578 28.938 1 39.44 26 VAL B C 1
ATOM 1790 O O . VAL B 1 26 ? -12.422 22 28.922 1 39.44 26 VAL B O 1
ATOM 1793 N N . PRO B 1 27 ? -13.508 23.781 28.594 1 38.72 27 PRO B N 1
ATOM 1794 C CA . PRO B 1 27 ? -12.336 24.609 28.906 1 38.72 27 PRO B CA 1
ATOM 1795 C C . PRO B 1 27 ? -12.016 24.641 30.391 1 38.72 27 PRO B C 1
ATOM 1797 O O . PRO B 1 27 ? -12.914 24.781 31.219 1 38.72 27 PRO B O 1
ATOM 1800 N N . MET B 1 28 ? -11.234 23.688 30.875 1 36.75 28 MET B N 1
ATOM 1801 C CA . MET B 1 28 ? -10.969 23.844 32.312 1 36.75 28 MET B CA 1
ATOM 1802 C C . MET B 1 28 ? -9.992 25 32.531 1 36.75 28 MET B C 1
ATOM 1804 O O . MET B 1 28 ? -8.914 25.031 31.953 1 36.75 28 MET B O 1
ATOM 1808 N N . CYS B 1 29 ? -10.461 26.188 32.688 1 34.19 29 CYS B N 1
ATOM 1809 C CA . CYS B 1 29 ? -9.68 27.359 33.094 1 34.19 29 CYS B CA 1
ATOM 1810 C C . CYS B 1 29 ? -9.258 27.25 34.531 1 34.19 29 CYS B C 1
ATOM 1812 O O . CYS B 1 29 ? -10.094 27.031 35.438 1 34.19 29 CYS B O 1
ATOM 1814 N N . ILE B 1 30 ? -8.07 26.672 34.875 1 34.97 30 ILE B N 1
ATOM 1815 C CA . ILE B 1 30 ? -7.637 26.828 36.281 1 34.97 30 ILE B CA 1
ATOM 1816 C C . ILE B 1 30 ? -7.281 28.281 36.562 1 34.97 30 ILE B C 1
ATOM 1818 O O . ILE B 1 30 ? -6.434 28.859 35.875 1 34.97 30 ILE B O 1
ATOM 1822 N N . TYR B 1 31 ? -8.156 29.031 37.062 1 35.09 31 TYR B N 1
ATOM 1823 C CA . TYR B 1 31 ? -8.031 30.406 37.562 1 35.09 31 TYR B CA 1
ATOM 1824 C C . TYR B 1 31 ? -7.02 30.5 38.688 1 35.09 31 TYR B C 1
ATOM 1826 O O . TYR B 1 31 ? -7.348 30.203 39.844 1 35.09 31 TYR B O 1
ATOM 1834 N N . ASN B 1 32 ? -5.73 30.109 38.75 1 35.28 32 ASN B N 1
ATOM 1835 C CA . ASN B 1 32 ? -5.012 30.656 39.875 1 35.28 32 ASN B CA 1
ATOM 1836 C C . ASN B 1 32 ? -4.75 32.156 39.719 1 35.28 32 ASN B C 1
ATOM 1838 O O . ASN B 1 32 ? -4.738 32.656 38.594 1 35.28 32 ASN B O 1
ATOM 1842 N N . GLY B 1 33 ? -4.43 32.969 40.656 1 35.78 33 GLY B N 1
ATOM 1843 C CA . GLY B 1 33 ? -4.137 34.375 40.844 1 35.78 33 GLY B CA 1
ATOM 1844 C C . GLY B 1 33 ? -3.281 34.969 39.75 1 35.78 33 GLY B C 1
ATOM 1845 O O . GLY B 1 33 ? -3.654 35.969 39.125 1 35.78 33 GLY B O 1
ATOM 1846 N N . ASP B 1 34 ? -1.88 35.125 40.094 1 37 34 ASP B N 1
ATOM 1847 C CA . ASP B 1 34 ? -0.906 36 39.438 1 37 34 ASP B CA 1
ATOM 1848 C C . ASP B 1 34 ? -0.909 35.812 37.938 1 37 34 ASP B C 1
ATOM 1850 O O . ASP B 1 34 ? -1.478 34.844 37.406 1 37 34 ASP B O 1
ATOM 1854 N N . THR B 1 35 ? 0.25 36.5 37.156 1 38.81 35 THR B N 1
ATOM 1855 C CA . THR B 1 35 ? 0.553 36.531 35.719 1 38.81 35 THR B CA 1
ATOM 1856 C C . THR B 1 35 ? 0.509 35.156 35.125 1 38.81 35 THR B C 1
ATOM 1858 O O . THR B 1 35 ? 1.447 34.375 35.281 1 38.81 35 THR B O 1
ATOM 1861 N N . ILE B 1 36 ? -0.471 34.406 35.406 1 36.66 36 ILE B N 1
ATOM 1862 C CA . ILE B 1 36 ? -0.488 33 35.062 1 36.66 36 ILE B CA 1
ATOM 1863 C C . ILE B 1 36 ? -0.293 32.812 33.562 1 36.66 36 ILE B C 1
ATOM 1865 O O . ILE B 1 36 ? -1.067 33.344 32.781 1 36.66 36 ILE B O 1
ATOM 1869 N N . PRO B 1 37 ? 1.002 32.656 33.188 1 39.97 37 PRO B N 1
ATOM 1870 C CA . PRO B 1 37 ? 1.162 32.312 31.781 1 39.97 37 PRO B CA 1
ATOM 1871 C C . PRO B 1 37 ? 0.046 31.391 31.266 1 39.97 37 PRO B C 1
ATOM 1873 O O . PRO B 1 37 ? -0.483 30.578 32 1 39.97 37 PRO B O 1
ATOM 1876 N N . CYS B 1 38 ? -0.98 32.031 30.594 1 37.22 38 CYS B N 1
ATOM 1877 C CA . CYS B 1 38 ? -2.041 31.266 29.938 1 37.22 38 CYS B CA 1
ATOM 1878 C C . CYS B 1 38 ? -1.513 29.953 29.375 1 37.22 38 CYS B C 1
ATOM 1880 O O . CYS B 1 38 ? -0.801 29.938 28.359 1 37.22 38 CYS B O 1
ATOM 1882 N N . VAL B 1 39 ? -0.926 29.203 30.281 1 42.56 39 VAL B N 1
ATOM 1883 C CA . VAL B 1 39 ? -0.691 27.875 29.719 1 42.56 39 VAL B CA 1
ATOM 1884 C C . VAL B 1 39 ? -1.957 27.391 29.016 1 42.56 39 VAL B C 1
ATOM 1886 O O . VAL B 1 39 ? -3.029 27.344 29.625 1 42.56 39 VAL B O 1
ATOM 1889 N N . GLN B 1 40 ? -2.205 27.797 27.797 1 44.72 40 GLN B N 1
ATOM 1890 C CA . GLN B 1 40 ? -3.318 27.266 27.016 1 44.72 40 GLN B CA 1
ATOM 1891 C C . GLN B 1 40 ? -3.625 25.828 27.391 1 44.72 40 GLN B C 1
ATOM 1893 O O . GLN B 1 40 ? -2.762 24.953 27.281 1 44.72 40 GLN B O 1
ATOM 1898 N N . LEU B 1 41 ? -4.375 25.578 28.406 1 49.28 41 LEU B N 1
ATOM 1899 C CA . LEU B 1 41 ? -4.84 24.266 28.812 1 49.28 41 LEU B CA 1
ATOM 1900 C C . LEU B 1 41 ? -5.285 23.453 27.594 1 49.28 41 LEU B C 1
ATOM 1902 O O . LEU B 1 41 ? -5.953 23.969 26.703 1 49.28 41 LEU B O 1
ATOM 1906 N N . ARG B 1 42 ? -4.445 22.5 27.297 1 56.88 42 ARG B N 1
ATOM 1907 C CA . ARG B 1 42 ? -4.812 21.625 26.188 1 56.88 42 ARG B CA 1
ATOM 1908 C C . ARG B 1 42 ? -6.27 21.172 26.312 1 56.88 42 ARG B C 1
ATOM 1910 O O . ARG B 1 42 ? -6.77 20.953 27.406 1 56.88 42 ARG B O 1
ATOM 1917 N N . THR B 1 43 ? -7.176 21.609 25.531 1 62.09 43 THR B N 1
ATOM 1918 C CA . THR B 1 43 ? -8.57 21.188 25.438 1 62.09 43 THR B CA 1
ATOM 1919 C C . THR B 1 43 ? -8.688 19.672 25.547 1 62.09 43 THR B C 1
ATOM 1921 O O . THR B 1 43 ? -7.898 18.938 24.953 1 62.09 43 THR B O 1
ATOM 1924 N N . VAL B 1 44 ? -9.188 19.219 26.703 1 73.44 44 VAL B N 1
ATOM 1925 C CA . VAL B 1 44 ? -9.406 17.781 26.891 1 73.44 44 VAL B CA 1
ATOM 1926 C C . VAL B 1 44 ? -10.633 17.328 26.094 1 73.44 44 VAL B C 1
ATOM 1928 O O . VAL B 1 44 ? -11.688 17.969 26.172 1 73.44 44 VAL B O 1
ATOM 1931 N N . TYR B 1 45 ? -10.453 16.609 25.125 1 77.5 45 TYR B N 1
ATOM 1932 C CA . TYR B 1 45 ? -11.562 16.031 24.375 1 77.5 45 TYR B CA 1
ATOM 1933 C C . TYR B 1 45 ? -12.141 14.82 25.109 1 77.5 45 TYR B C 1
ATOM 1935 O O . TYR B 1 45 ? -11.391 13.977 25.609 1 77.5 45 TYR B O 1
ATOM 1943 N N . ILE B 1 46 ? -13.375 14.891 25.453 1 82.81 46 ILE B N 1
ATOM 1944 C CA . ILE B 1 46 ? -14.031 13.766 26.109 1 82.81 46 ILE B CA 1
ATOM 1945 C C . ILE B 1 46 ? -14.836 12.969 25.078 1 82.81 46 ILE B C 1
ATOM 1947 O O . ILE B 1 46 ? -15.742 13.508 24.453 1 82.81 46 ILE B O 1
ATOM 1951 N N . PHE B 1 47 ? -14.469 11.797 24.938 1 85.19 47 PHE B N 1
ATOM 1952 C CA . PHE B 1 47 ? -15.18 10.922 24.016 1 85.19 47 PHE B CA 1
ATOM 1953 C C . PHE B 1 47 ? -15.891 9.805 24.766 1 85.19 47 PHE B C 1
ATOM 1955 O O . PHE B 1 47 ? -15.461 9.414 25.859 1 85.19 47 PHE B O 1
ATOM 1962 N N . ARG B 1 48 ? -16.953 9.43 24.172 1 86.69 48 ARG B N 1
ATOM 1963 C CA . ARG B 1 48 ? -17.578 8.211 24.703 1 86.69 48 ARG B CA 1
ATOM 1964 C C . ARG B 1 48 ? -16.609 7.035 24.625 1 86.69 48 ARG B C 1
ATOM 1966 O O . ARG B 1 48 ? -15.82 6.93 23.672 1 86.69 48 ARG B O 1
ATOM 1973 N N . PRO B 1 49 ? -16.719 6.191 25.719 1 85.88 49 PRO B N 1
ATOM 1974 C CA . PRO B 1 49 ? -15.82 5.027 25.672 1 85.88 49 PRO B CA 1
ATOM 1975 C C . PRO B 1 49 ? -16.031 4.16 24.438 1 85.88 49 PRO B C 1
ATOM 1977 O O . PRO B 1 49 ? -17.172 3.994 23.984 1 85.88 49 PRO B O 1
ATOM 1980 N N . LEU B 1 50 ? -14.906 3.678 24.016 1 88.44 50 LEU B N 1
ATOM 1981 C CA . LEU B 1 50 ? -14.961 2.84 22.812 1 88.44 50 LEU B CA 1
ATOM 1982 C C . LEU B 1 50 ? -15.25 1.389 23.188 1 88.44 50 LEU B C 1
ATOM 1984 O O . LEU B 1 50 ? -14.625 0.838 24.094 1 88.44 50 LEU B O 1
ATOM 1988 N N . LYS B 1 51 ? -16.297 0.841 22.547 1 90.69 51 LYS B N 1
ATOM 1989 C CA . LYS B 1 51 ? -16.609 -0.576 22.719 1 90.69 51 LYS B CA 1
ATOM 1990 C C . LYS B 1 51 ? -16.25 -1.365 21.453 1 90.69 51 LYS B C 1
ATOM 1992 O O . LYS B 1 51 ? -16.75 -1.066 20.375 1 90.69 51 LYS B O 1
ATOM 1997 N N . PHE B 1 52 ? -15.453 -2.418 21.766 1 91.19 52 PHE B N 1
ATOM 1998 C CA . PHE B 1 52 ? -15.016 -3.205 20.609 1 91.19 52 PHE B CA 1
ATOM 1999 C C . PHE B 1 52 ? -15.883 -4.449 20.453 1 91.19 52 PHE B C 1
ATOM 2001 O O . PHE B 1 52 ? -16.219 -5.117 21.438 1 91.19 52 PHE B O 1
ATOM 2008 N N . LYS B 1 53 ? -16.203 -4.727 19.25 1 91.5 53 LYS B N 1
ATOM 2009 C CA . LYS B 1 53 ? -17.031 -5.891 18.953 1 91.5 53 LYS B CA 1
ATOM 2010 C C . LYS B 1 53 ? -16.234 -7.184 19.109 1 91.5 53 LYS B C 1
ATOM 2012 O O . LYS B 1 53 ? -16.781 -8.219 19.5 1 91.5 53 LYS B O 1
ATOM 2017 N N . ASN B 1 54 ? -15.023 -7.164 18.719 1 90.94 54 ASN B N 1
ATOM 2018 C CA . ASN B 1 54 ? -14.133 -8.32 18.75 1 90.94 54 ASN B CA 1
ATOM 2019 C C . ASN B 1 54 ? -12.672 -7.906 18.922 1 90.94 54 ASN B C 1
ATOM 2021 O O . ASN B 1 54 ? -12.359 -6.715 18.938 1 90.94 54 ASN B O 1
ATOM 2025 N N . GLU B 1 55 ? -11.867 -8.914 19.109 1 90.06 55 GLU B N 1
ATOM 2026 C CA . GLU B 1 55 ? -10.445 -8.672 19.344 1 90.06 55 GLU B CA 1
ATOM 2027 C C . GLU B 1 55 ? -9.773 -8.055 18.125 1 90.06 55 GLU B C 1
ATOM 2029 O O . GLU B 1 55 ? -8.859 -7.246 18.266 1 90.06 55 GLU B O 1
ATOM 2034 N N . LYS B 1 56 ? -10.266 -8.359 17.078 1 85.75 56 LYS B N 1
ATOM 2035 C CA . LYS B 1 56 ? -9.703 -7.812 15.844 1 85.75 56 LYS B CA 1
ATOM 2036 C C . LYS B 1 56 ? -9.891 -6.301 15.781 1 85.75 56 LYS B C 1
ATOM 2038 O O . LYS B 1 56 ? -8.961 -5.57 15.438 1 85.75 56 LYS B O 1
ATOM 2043 N N . GLU B 1 57 ? -11.031 -5.914 16.141 1 91 57 GLU B N 1
ATOM 2044 C CA . GLU B 1 57 ? -11.328 -4.484 16.125 1 91 57 GLU B CA 1
ATOM 2045 C C . GLU B 1 57 ? -10.453 -3.732 17.125 1 91 57 GLU B C 1
ATOM 2047 O O . GLU B 1 57 ? -9.984 -2.631 16.844 1 91 57 GLU B O 1
ATOM 2052 N N . ARG B 1 58 ? -10.305 -4.352 18.172 1 92.06 58 ARG B N 1
ATOM 2053 C CA . ARG B 1 58 ? -9.469 -3.754 19.219 1 92.06 58 ARG B CA 1
ATOM 2054 C C . ARG B 1 58 ? -8.031 -3.594 18.734 1 92.06 58 ARG B C 1
ATOM 2056 O O . ARG B 1 58 ? -7.43 -2.535 18.906 1 92.06 58 ARG B O 1
ATOM 2063 N N . ARG B 1 59 ? -7.52 -4.523 18.141 1 88.5 59 ARG B N 1
ATOM 2064 C CA . ARG B 1 59 ? -6.152 -4.488 17.625 1 88.5 59 ARG B CA 1
ATOM 2065 C C . ARG B 1 59 ? -5.996 -3.426 16.547 1 88.5 59 ARG B C 1
ATOM 2067 O O . ARG B 1 59 ? -4.973 -2.738 16.484 1 88.5 59 ARG B O 1
ATOM 2074 N N . GLU B 1 60 ? -6.992 -3.338 15.789 1 90.62 60 GLU B N 1
ATOM 2075 C CA . GLU B 1 60 ? -6.953 -2.342 14.727 1 90.62 60 GLU B CA 1
ATOM 2076 C C . GLU B 1 60 ? -6.926 -0.926 15.289 1 90.62 60 GLU B C 1
ATOM 2078 O O . GLU B 1 60 ? -6.262 -0.045 14.742 1 90.62 60 GLU B O 1
ATOM 2083 N N . TYR B 1 61 ? -7.695 -0.724 16.328 1 93.06 61 TYR B N 1
ATOM 2084 C CA . TYR B 1 61 ? -7.711 0.586 16.969 1 93.06 61 TYR B CA 1
ATOM 2085 C C . TYR B 1 61 ? -6.328 0.948 17.5 1 93.06 61 TYR B C 1
ATOM 2087 O O . TYR B 1 61 ? -5.84 2.057 17.266 1 93.06 61 TYR B O 1
ATOM 2095 N N . TYR B 1 62 ? -5.691 0.009 18.109 1 93.06 62 TYR B N 1
ATOM 2096 C CA . TYR B 1 62 ? -4.402 0.318 18.703 1 93.06 62 TYR B CA 1
ATOM 2097 C C . TYR B 1 62 ? -3.32 0.46 17.641 1 93.06 62 TYR B C 1
ATOM 2099 O O . TYR B 1 62 ? -2.373 1.23 17.812 1 93.06 62 TYR B O 1
ATOM 2107 N N . LYS B 1 63 ? -3.51 -0.231 16.578 1 92 63 LYS B N 1
ATOM 2108 C CA . LYS B 1 63 ? -2.629 0.006 15.445 1 92 63 LYS B CA 1
ATOM 2109 C C . LYS B 1 63 ? -2.787 1.427 14.914 1 92 63 LYS B C 1
ATOM 2111 O O . LYS B 1 63 ? -1.798 2.092 14.602 1 92 63 LYS B O 1
ATOM 2116 N N . LEU B 1 64 ? -4.004 1.855 14.867 1 95.38 64 LEU B N 1
ATOM 2117 C CA . LEU B 1 64 ? -4.277 3.217 14.422 1 95.38 64 LEU B CA 1
ATOM 2118 C C . LEU B 1 64 ? -3.617 4.234 15.344 1 95.38 64 LEU B C 1
ATOM 2120 O O . LEU B 1 64 ? -2.998 5.195 14.875 1 95.38 64 LEU B O 1
ATOM 2124 N N . VAL B 1 65 ? -3.762 3.977 16.609 1 95.75 65 VAL B N 1
ATOM 2125 C CA . VAL B 1 65 ? -3.172 4.867 17.609 1 95.75 65 VAL B CA 1
ATOM 2126 C C . VAL B 1 65 ? -1.66 4.938 17.406 1 95.75 65 VAL B C 1
ATOM 2128 O O . VAL B 1 65 ? -1.08 6.027 17.375 1 95.75 65 VAL B O 1
ATOM 2131 N N . ARG B 1 66 ? -1.06 3.828 17.219 1 94.44 66 ARG B N 1
ATOM 2132 C CA . ARG B 1 66 ? 0.383 3.771 17.016 1 94.44 66 ARG B CA 1
ATOM 2133 C C . ARG B 1 66 ? 0.777 4.504 15.734 1 94.44 66 ARG B C 1
ATOM 2135 O O . ARG B 1 66 ? 1.757 5.254 15.719 1 94.44 66 ARG B O 1
ATOM 2142 N N . ASN B 1 67 ? 0.046 4.273 14.75 1 96.38 67 ASN B N 1
ATOM 2143 C CA . ASN B 1 67 ? 0.334 4.918 13.477 1 96.38 67 ASN B CA 1
ATOM 2144 C C . ASN B 1 67 ? 0.203 6.434 13.57 1 96.38 67 ASN B C 1
ATOM 2146 O O . ASN B 1 67 ? 1.025 7.168 13.016 1 96.38 67 ASN B O 1
ATOM 2150 N N . VAL B 1 68 ? -0.82 6.867 14.219 1 97.69 68 VAL B N 1
ATOM 2151 C CA . VAL B 1 68 ? -1.032 8.305 14.352 1 97.69 68 VAL B CA 1
ATOM 2152 C C . VAL B 1 68 ? 0.117 8.922 15.141 1 97.69 68 VAL B C 1
ATOM 2154 O O . VAL B 1 68 ? 0.64 9.977 14.773 1 97.69 68 VAL B O 1
ATOM 2157 N N . LYS B 1 69 ? 0.461 8.281 16.172 1 97.06 69 LYS B N 1
ATOM 2158 C CA . LYS B 1 69 ? 1.539 8.805 17.016 1 97.06 69 LYS B CA 1
ATOM 2159 C C . LYS B 1 69 ? 2.838 8.93 16.219 1 97.06 69 LYS B C 1
ATOM 2161 O O . LYS B 1 69 ? 3.627 9.844 16.453 1 97.06 69 LYS B O 1
ATOM 2166 N N . LYS B 1 70 ? 3.02 8.078 15.297 1 95.56 70 LYS B N 1
ATOM 2167 C CA . LYS B 1 70 ? 4.234 8.07 14.484 1 95.56 70 LYS B CA 1
ATOM 2168 C C . LYS B 1 70 ? 4.156 9.117 13.375 1 95.56 70 LYS B C 1
ATOM 2170 O O . LYS B 1 70 ? 5.129 9.836 13.125 1 95.56 70 LYS B O 1
ATOM 2175 N N . VAL B 1 71 ? 3.062 9.25 12.789 1 96.25 71 VAL B N 1
ATOM 2176 C CA . VAL B 1 71 ? 2.936 9.977 11.531 1 96.25 71 VAL B CA 1
ATOM 2177 C C . VAL B 1 71 ? 2.533 11.422 11.812 1 96.25 71 VAL B C 1
ATOM 2179 O O . VAL B 1 71 ? 2.895 12.328 11.055 1 96.25 71 VAL B O 1
ATOM 2182 N N . TYR B 1 72 ? 1.869 11.664 12.867 1 96.44 72 TYR B N 1
ATOM 2183 C CA . TYR B 1 72 ? 1.306 12.984 13.156 1 96.44 72 TYR B CA 1
ATOM 2184 C C . TYR B 1 72 ? 2.4 14.039 13.25 1 96.44 72 TYR B C 1
ATOM 2186 O O . TYR B 1 72 ? 2.291 15.109 12.648 1 96.44 72 TYR B O 1
ATOM 2194 N N . PRO B 1 73 ? 3.451 13.758 13.938 1 95.62 73 PRO B N 1
ATOM 2195 C CA . PRO B 1 73 ? 4.516 14.758 13.992 1 95.62 73 PRO B CA 1
ATOM 2196 C C . PRO B 1 73 ? 5.078 15.109 12.609 1 95.62 73 PRO B C 1
ATOM 2198 O O . PRO B 1 73 ? 5.414 16.266 12.352 1 95.62 73 PRO B O 1
ATOM 2201 N N . ILE B 1 74 ? 5.184 14.141 11.789 1 94.19 74 ILE B N 1
ATOM 2202 C CA . ILE B 1 74 ? 5.684 14.359 10.43 1 94.19 74 ILE B CA 1
ATOM 2203 C C . ILE B 1 74 ? 4.719 15.266 9.672 1 94.19 74 ILE B C 1
ATOM 2205 O O . ILE B 1 74 ? 5.141 16.219 9 1 94.19 74 ILE B O 1
ATOM 2209 N N . SER B 1 75 ? 3.482 15 9.797 1 93.69 75 SER B N 1
ATOM 2210 C CA . SER B 1 75 ? 2.484 15.805 9.102 1 93.69 75 SER B CA 1
ATOM 2211 C C . SER B 1 75 ? 2.516 17.25 9.578 1 93.69 75 SER B C 1
ATOM 2213 O O . SER B 1 75 ? 2.338 18.188 8.789 1 93.69 75 SER B O 1
ATOM 2215 N N . LYS B 1 76 ? 2.746 17.438 10.758 1 93.12 76 LYS B N 1
ATOM 2216 C CA . LYS B 1 76 ? 2.834 18.797 11.32 1 93.12 76 LYS B CA 1
ATOM 2217 C C . LYS B 1 76 ? 4.035 19.547 10.75 1 93.12 76 LYS B C 1
ATOM 2219 O O . LYS B 1 76 ? 3.936 20.734 10.43 1 93.12 76 LYS B O 1
ATOM 2224 N N . GLU B 1 77 ? 5.09 18.844 10.711 1 93.31 77 GLU B N 1
ATOM 2225 C CA . GLU B 1 77 ? 6.293 19.438 10.133 1 93.31 77 GLU B CA 1
ATOM 2226 C C . GLU B 1 77 ? 6.059 19.875 8.688 1 93.31 77 GLU B C 1
ATOM 2228 O O . GLU B 1 77 ? 6.457 20.969 8.289 1 93.31 77 GLU B O 1
ATOM 2233 N N . ILE B 1 78 ? 5.48 19.062 7.988 1 89.44 78 ILE B N 1
ATOM 2234 C CA . ILE B 1 78 ? 5.207 19.344 6.586 1 89.44 78 ILE B CA 1
ATOM 2235 C C . ILE B 1 78 ? 4.281 20.562 6.473 1 89.44 78 ILE B C 1
ATOM 2237 O O . ILE B 1 78 ? 4.523 21.453 5.664 1 89.44 78 ILE B O 1
ATOM 2241 N N . ASN B 1 79 ? 3.309 20.547 7.258 1 88.81 79 ASN B N 1
ATOM 2242 C CA . ASN B 1 79 ? 2.371 21.672 7.242 1 88.81 79 ASN B CA 1
ATOM 2243 C C . ASN B 1 79 ? 3.062 22.984 7.586 1 88.81 79 ASN B C 1
ATOM 2245 O O . ASN B 1 79 ? 2.768 24.016 6.984 1 88.81 79 ASN B O 1
ATOM 2249 N N . GLN B 1 80 ? 3.869 22.891 8.508 1 90.19 80 GLN B N 1
ATOM 2250 C CA . GLN B 1 80 ? 4.605 24.094 8.898 1 90.19 80 GLN B CA 1
ATOM 2251 C C . GLN B 1 80 ? 5.465 24.609 7.75 1 90.19 80 GLN B C 1
ATOM 2253 O O . GLN B 1 80 ? 5.531 25.812 7.512 1 90.19 80 GLN B O 1
ATOM 2258 N N . ALA B 1 81 ? 6.113 23.703 7.117 1 88.69 81 ALA B N 1
ATOM 2259 C CA . ALA B 1 81 ? 6.93 24.078 5.965 1 88.69 81 ALA B CA 1
ATOM 2260 C C . ALA B 1 81 ? 6.078 24.719 4.871 1 88.69 81 ALA B C 1
ATOM 2262 O O . ALA B 1 81 ? 6.5 25.672 4.227 1 88.69 81 ALA B O 1
ATOM 2263 N N . ILE B 1 82 ? 4.945 24.234 4.688 1 86.12 82 ILE B N 1
ATOM 2264 C CA . ILE B 1 82 ? 4.047 24.734 3.656 1 86.12 82 ILE B CA 1
ATOM 2265 C C . ILE B 1 82 ? 3.572 26.141 4.023 1 86.12 82 ILE B C 1
ATOM 2267 O O . ILE B 1 82 ? 3.535 27.031 3.172 1 86.12 82 ILE B O 1
ATOM 2271 N N . ILE B 1 83 ? 3.221 26.328 5.25 1 86.81 83 ILE B N 1
ATOM 2272 C CA . ILE B 1 83 ? 2.768 27.625 5.719 1 86.81 83 ILE B CA 1
ATOM 2273 C C . ILE B 1 83 ? 3.887 28.656 5.555 1 86.81 83 ILE B C 1
ATOM 2275 O O . ILE B 1 83 ? 3.656 29.75 5.055 1 86.81 83 ILE B O 1
ATOM 2279 N N . GLU B 1 84 ? 5.051 28.25 5.953 1 89.06 84 GLU B N 1
ATOM 2280 C CA . GLU B 1 84 ? 6.199 29.125 5.812 1 89.06 84 GLU B CA 1
ATOM 2281 C C . GLU B 1 84 ? 6.457 29.484 4.348 1 89.06 84 GLU B C 1
ATOM 2283 O O . GLU B 1 84 ? 6.785 30.625 4.02 1 89.06 84 GLU B O 1
ATOM 2288 N N . THR B 1 85 ? 6.367 28.562 3.549 1 89.06 85 THR B N 1
ATOM 2289 C CA . THR B 1 85 ? 6.559 28.781 2.123 1 89.06 85 THR B CA 1
ATOM 2290 C C . THR B 1 85 ? 5.504 29.75 1.585 1 89.06 85 THR B C 1
ATOM 2292 O O . THR B 1 85 ? 5.824 30.656 0.813 1 89.06 85 THR B O 1
ATOM 2295 N N . TYR B 1 86 ? 4.328 29.562 1.961 1 85 86 TYR B N 1
ATOM 2296 C CA . TYR B 1 86 ? 3.25 30.438 1.514 1 85 86 TYR B CA 1
ATOM 2297 C C . TYR B 1 86 ? 3.504 31.875 1.938 1 85 86 TYR B C 1
ATOM 2299 O O . TYR B 1 86 ? 3.285 32.812 1.16 1 85 86 TYR B O 1
ATOM 2307 N N . GLU B 1 87 ? 3.861 32 3.123 1 87.31 87 GLU B N 1
ATOM 2308 C CA . GLU B 1 87 ? 4.148 33.344 3.631 1 87.31 87 GLU B CA 1
ATOM 2309 C C . GLU B 1 87 ? 5.258 34 2.824 1 87.31 87 GLU B C 1
ATOM 2311 O O . GLU B 1 87 ? 5.184 35.188 2.527 1 87.31 87 GLU B O 1
ATOM 2316 N N . TYR B 1 88 ? 6.199 33.25 2.447 1 90.44 88 TYR B N 1
ATOM 2317 C CA . TYR B 1 88 ? 7.293 33.75 1.635 1 90.44 88 TYR B CA 1
ATOM 2318 C C . TYR B 1 88 ? 6.812 34.094 0.23 1 90.44 88 TYR B C 1
ATOM 2320 O O . TYR B 1 88 ? 7.242 35.094 -0.354 1 90.44 88 TYR B O 1
ATOM 2328 N N . LEU B 1 89 ? 6 33.344 -0.309 1 88.69 89 LEU B N 1
ATOM 2329 C CA . LEU B 1 89 ? 5.473 33.562 -1.651 1 88.69 89 LEU B CA 1
ATOM 2330 C C . LEU B 1 89 ? 4.754 34.906 -1.738 1 88.69 89 LEU B C 1
ATOM 2332 O O . LEU B 1 89 ? 4.777 35.562 -2.783 1 88.69 89 LEU B O 1
ATOM 2336 N N . GLN B 1 90 ? 4.199 35.281 -0.637 1 87.19 90 GLN B N 1
ATOM 2337 C CA . GLN B 1 90 ? 3.457 36.531 -0.6 1 87.19 90 GLN B CA 1
ATOM 2338 C C . GLN B 1 90 ? 4.395 37.719 -0.721 1 87.19 90 GLN B C 1
ATOM 2340 O O . GLN B 1 90 ? 3.963 38.844 -1.068 1 87.19 90 GLN B O 1
ATOM 2345 N N . THR B 1 91 ? 5.629 37.5 -0.519 1 92.56 91 THR B N 1
ATOM 2346 C CA . THR B 1 91 ? 6.602 38.594 -0.576 1 92.56 91 THR B CA 1
ATOM 2347 C C . THR B 1 91 ? 7.227 38.688 -1.965 1 92.56 91 THR B C 1
ATOM 2349 O O . THR B 1 91 ? 7.965 39.625 -2.258 1 92.56 91 THR B O 1
ATOM 2352 N N . LEU B 1 92 ? 6.934 37.75 -2.762 1 91.25 92 LEU B N 1
ATOM 2353 C CA . LEU B 1 92 ? 7.539 37.688 -4.086 1 91.25 92 LEU B CA 1
ATOM 2354 C C . LEU B 1 92 ? 6.75 38.562 -5.07 1 91.25 92 LEU B C 1
ATOM 2356 O O . LEU B 1 92 ? 5.523 38.625 -5 1 91.25 92 LEU B O 1
ATOM 2360 N N . PRO B 1 93 ? 7.523 39.219 -5.949 1 88.56 93 PRO B N 1
ATOM 2361 C CA . PRO B 1 93 ? 6.926 40.281 -6.746 1 88.56 93 PRO B CA 1
ATOM 2362 C C . PRO B 1 93 ? 6.098 39.75 -7.914 1 88.56 93 PRO B C 1
ATOM 2364 O O . PRO B 1 93 ? 5.129 40.406 -8.328 1 88.56 93 PRO B O 1
ATOM 2367 N N . ASN B 1 94 ? 6.5 38.656 -8.578 1 90.25 94 ASN B N 1
ATOM 2368 C CA . ASN B 1 94 ? 5.801 38.188 -9.773 1 90.25 94 ASN B CA 1
ATOM 2369 C C . ASN B 1 94 ? 5.535 36.688 -9.719 1 90.25 94 ASN B C 1
ATOM 2371 O O . ASN B 1 94 ? 6.078 35.969 -8.867 1 90.25 94 ASN B O 1
ATOM 2375 N N . GLU B 1 95 ? 4.633 36.344 -10.641 1 88.69 95 GLU B N 1
ATOM 2376 C CA . GLU B 1 95 ? 4.16 34.969 -10.695 1 88.69 95 GLU B CA 1
ATOM 2377 C C . GLU B 1 95 ? 5.289 34 -11.078 1 88.69 95 GLU B C 1
ATOM 2379 O O . GLU B 1 95 ? 5.359 32.875 -10.578 1 88.69 95 GLU B O 1
ATOM 2384 N N . LYS B 1 96 ? 6.133 34.531 -11.906 1 92.88 96 LYS B N 1
ATOM 2385 C CA . LYS B 1 96 ? 7.242 33.688 -12.344 1 92.88 96 LYS B CA 1
ATOM 23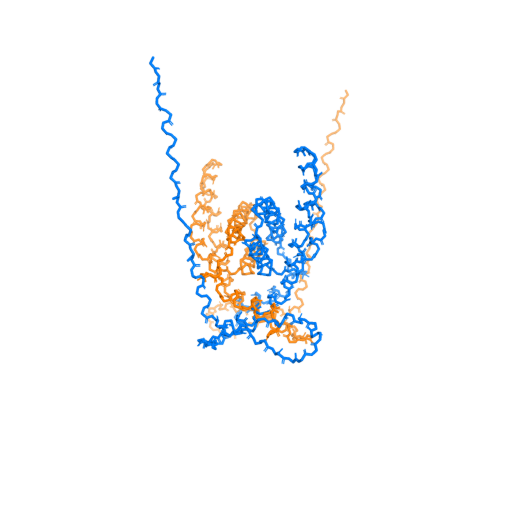86 C C . LYS B 1 96 ? 8.156 33.312 -11.18 1 92.88 96 LYS B C 1
ATOM 2388 O O . LYS B 1 96 ? 8.562 32.156 -11.031 1 92.88 96 LYS B O 1
ATOM 2393 N N . ALA B 1 97 ? 8.375 34.344 -10.391 1 92.19 97 ALA B N 1
ATOM 2394 C CA . ALA B 1 97 ? 9.211 34.125 -9.211 1 92.19 97 ALA B CA 1
ATOM 2395 C C . ALA B 1 97 ? 8.523 33.188 -8.219 1 92.19 97 ALA B C 1
ATOM 2397 O O . ALA B 1 97 ? 9.172 32.344 -7.582 1 92.19 97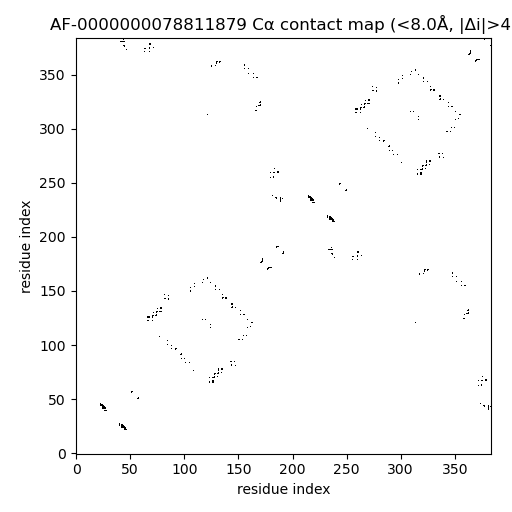 ALA B O 1
ATOM 2398 N N . ARG B 1 98 ? 7.266 33.344 -8.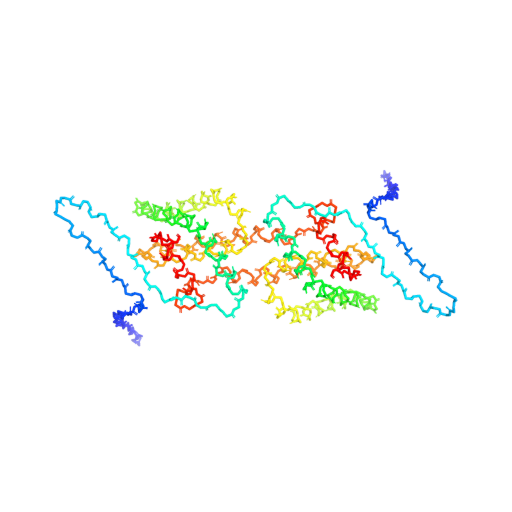125 1 88.06 98 ARG B N 1
ATOM 2399 C CA . ARG B 1 98 ? 6.488 32.5 -7.211 1 88.06 98 ARG B CA 1
ATOM 2400 C C . ARG B 1 98 ? 6.516 31.031 -7.652 1 88.06 98 ARG B C 1
ATOM 2402 O O . ARG B 1 98 ? 6.75 30.141 -6.836 1 88.06 98 ARG B O 1
ATOM 2409 N N . GLN B 1 99 ? 6.336 30.828 -8.898 1 87.12 99 GLN B N 1
ATOM 2410 C CA . GLN B 1 99 ? 6.332 29.469 -9.43 1 87.12 99 GLN B CA 1
ATOM 2411 C C . GLN B 1 99 ? 7.695 28.797 -9.266 1 87.12 99 GLN B C 1
ATOM 2413 O O . GLN B 1 99 ? 7.777 27.609 -8.953 1 87.12 99 GLN B O 1
ATOM 2418 N N . LYS B 1 100 ? 8.68 29.578 -9.453 1 90.81 100 LYS B N 1
ATOM 2419 C CA . LYS B 1 100 ? 10.031 29.047 -9.289 1 90.81 100 LYS B CA 1
ATOM 2420 C C . LYS B 1 100 ? 10.289 28.609 -7.844 1 90.81 100 LYS B C 1
ATOM 2422 O O . LYS B 1 100 ? 10.898 27.578 -7.602 1 90.81 100 LYS B O 1
ATOM 2427 N N . HIS B 1 101 ? 9.859 29.484 -7.004 1 89.56 101 HIS B N 1
ATOM 2428 C CA . HIS B 1 101 ? 10.062 29.172 -5.594 1 89.56 101 HIS B CA 1
ATOM 2429 C C . HIS B 1 101 ? 9.25 27.953 -5.172 1 89.56 101 HIS B C 1
ATOM 2431 O O . HIS B 1 101 ? 9.711 27.141 -4.371 1 89.56 101 HIS B O 1
ATOM 2437 N N . ILE B 1 102 ? 8.055 27.828 -5.68 1 84.75 102 ILE B N 1
ATOM 2438 C CA . ILE B 1 102 ? 7.199 26.688 -5.383 1 84.75 102 ILE B CA 1
ATOM 2439 C C . ILE B 1 102 ? 7.902 25.391 -5.812 1 84.75 102 ILE B C 1
ATOM 2441 O O . ILE B 1 102 ? 7.961 24.438 -5.051 1 84.75 102 ILE B O 1
ATOM 2445 N N . LYS B 1 103 ? 8.445 25.375 -6.941 1 86.56 103 LYS B N 1
ATOM 2446 C CA . LYS B 1 103 ? 9.141 24.203 -7.457 1 86.56 103 LYS B CA 1
ATOM 2447 C C . LYS B 1 103 ? 10.359 23.859 -6.602 1 86.56 103 LYS B C 1
ATOM 2449 O O . LYS B 1 103 ? 10.656 22.688 -6.363 1 86.56 103 LYS B O 1
ATOM 2454 N N . ARG B 1 104 ? 10.938 24.891 -6.156 1 88.62 104 ARG B N 1
ATOM 2455 C CA . ARG B 1 104 ? 12.109 24.703 -5.309 1 88.62 104 ARG B CA 1
ATOM 2456 C C . ARG B 1 104 ? 11.727 24.078 -3.973 1 88.62 104 ARG B C 1
ATOM 2458 O O . ARG B 1 104 ? 12.422 23.188 -3.48 1 88.62 104 ARG B O 1
ATOM 2465 N N . VAL B 1 105 ? 10.719 24.594 -3.434 1 85.88 105 VAL B N 1
ATOM 2466 C CA . VAL B 1 105 ? 10.266 24.094 -2.141 1 85.88 105 VAL B CA 1
ATOM 2467 C C . VAL B 1 105 ? 9.781 22.656 -2.289 1 85.88 105 VAL B C 1
ATOM 2469 O O . VAL B 1 105 ? 10.07 21.797 -1.439 1 85.88 105 VAL B O 1
ATOM 2472 N N . GLU B 1 106 ? 9.039 22.375 -3.314 1 83.31 106 GLU B N 1
ATOM 2473 C CA . GLU B 1 106 ? 8.562 21.031 -3.574 1 83.31 106 GLU B CA 1
ATOM 2474 C C . GLU B 1 106 ? 9.719 20.031 -3.654 1 83.31 106 GLU B C 1
ATOM 2476 O O . GLU B 1 106 ? 9.664 18.953 -3.07 1 83.31 106 GLU B O 1
ATOM 2481 N N . LYS B 1 107 ? 10.68 20.406 -4.379 1 85.25 107 LYS B N 1
ATOM 2482 C CA . LYS B 1 107 ? 11.859 19.547 -4.52 1 85.25 107 LYS B CA 1
ATOM 2483 C C . LYS B 1 107 ? 12.555 19.344 -3.178 1 85.25 107 LYS B C 1
ATOM 2485 O O . LYS B 1 107 ? 12.992 18.234 -2.861 1 85.25 107 LYS B O 1
ATOM 2490 N N . GLY B 1 108 ? 12.641 20.406 -2.449 1 86.75 108 GLY B N 1
ATOM 2491 C CA . GLY B 1 108 ? 13.258 20.328 -1.133 1 86.75 108 GLY B CA 1
ATOM 2492 C C . GLY B 1 108 ? 12.508 19.406 -0.184 1 86.75 108 GLY B C 1
ATOM 2493 O O . GLY B 1 108 ? 13.125 18.609 0.518 1 86.75 108 GLY B O 1
ATOM 2494 N N . LEU B 1 109 ? 11.25 19.531 -0.218 1 84.69 109 LEU B N 1
ATOM 2495 C CA . LEU B 1 109 ? 10.422 18.688 0.641 1 84.69 109 LEU B CA 1
ATOM 2496 C C . LEU B 1 109 ? 10.531 17.219 0.23 1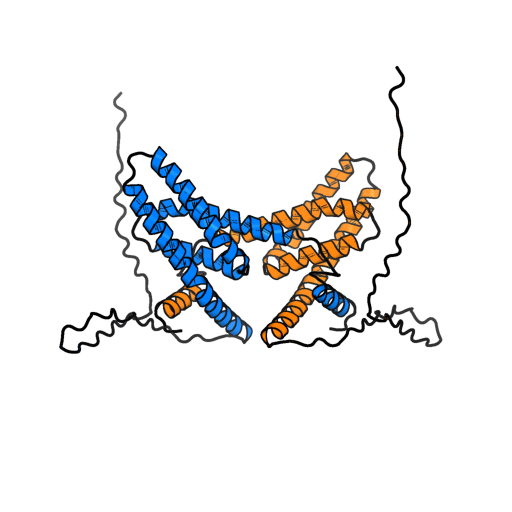 84.69 109 LEU B C 1
ATOM 2498 O O . LEU B 1 109 ? 10.617 16.328 1.085 1 84.69 109 LEU B O 1
ATOM 2502 N N . LYS B 1 110 ? 10.516 17 -1.011 1 83.44 110 LYS B N 1
ATOM 2503 C CA . LYS B 1 110 ? 10.664 15.633 -1.524 1 83.44 110 LYS B CA 1
ATOM 2504 C C . LYS B 1 110 ? 11.969 15.008 -1.059 1 83.44 110 LYS B C 1
ATOM 2506 O O . LYS B 1 110 ? 11.992 13.867 -0.585 1 83.44 110 LYS B O 1
ATOM 2511 N N . ASP B 1 111 ? 13 15.719 -1.149 1 85.69 111 ASP B N 1
ATOM 2512 C CA . ASP B 1 111 ? 14.32 15.211 -0.784 1 85.69 111 ASP B CA 1
ATOM 2513 C C . ASP B 1 111 ? 14.406 14.938 0.716 1 85.69 111 ASP B C 1
ATOM 2515 O O . ASP B 1 111 ? 15 13.945 1.136 1 85.69 111 ASP B O 1
ATOM 2519 N N . GLN B 1 112 ? 13.805 15.812 1.405 1 85.88 112 GLN B N 1
ATOM 2520 C CA . GLN B 1 112 ? 13.891 15.711 2.859 1 85.88 112 GLN B CA 1
ATOM 2521 C C . GLN B 1 112 ? 13.047 14.555 3.385 1 85.88 112 GLN B C 1
ATOM 2523 O O . GLN B 1 112 ? 13.477 13.836 4.297 1 85.88 112 GLN B O 1
ATOM 2528 N N . TYR B 1 113 ? 11.938 14.344 2.777 1 86.06 113 TYR B N 1
ATOM 2529 C CA . TYR B 1 113 ? 11 13.43 3.42 1 86.06 113 TYR B CA 1
ATOM 2530 C C . TYR B 1 113 ? 10.969 12.086 2.701 1 86.06 113 TYR B C 1
ATOM 2532 O O . TYR B 1 113 ? 10.375 11.125 3.193 1 86.06 113 TYR B O 1
ATOM 2540 N N . THR B 1 114 ? 11.648 11.945 1.6 1 83.75 114 THR B N 1
ATOM 2541 C CA . THR B 1 114 ? 11.68 10.688 0.86 1 83.75 114 THR B CA 1
ATOM 2542 C C . THR B 1 114 ? 12.258 9.57 1.722 1 83.75 114 THR B C 1
ATOM 2544 O O . THR B 1 114 ? 11.695 8.477 1.787 1 83.75 114 THR B O 1
ATOM 2547 N N . ALA B 1 115 ? 13.312 9.883 2.322 1 85.5 115 ALA B N 1
ATOM 2548 C CA . ALA B 1 115 ? 13.969 8.867 3.143 1 85.5 115 ALA B CA 1
ATOM 2549 C C . ALA B 1 115 ? 13.07 8.43 4.293 1 85.5 115 ALA B C 1
ATOM 2551 O O . ALA B 1 115 ? 13.039 7.246 4.648 1 85.5 115 ALA B O 1
ATOM 2552 N N . ARG B 1 116 ? 12.367 9.344 4.844 1 86.62 116 ARG B N 1
ATOM 2553 C CA . ARG B 1 116 ? 11.461 9.031 5.945 1 86.62 116 ARG B CA 1
ATOM 2554 C C . ARG B 1 116 ? 10.234 8.273 5.445 1 86.62 116 ARG B C 1
ATOM 2556 O O . ARG B 1 116 ? 9.734 7.379 6.133 1 86.62 116 ARG B O 1
ATOM 2563 N N . MET B 1 117 ? 9.852 8.617 4.312 1 85.12 117 MET B N 1
ATOM 2564 C CA . MET B 1 117 ? 8.672 7.988 3.727 1 85.12 117 MET B CA 1
ATOM 2565 C C . MET B 1 117 ? 8.953 6.531 3.377 1 85.12 117 MET B C 1
ATOM 2567 O O . MET B 1 117 ? 8.062 5.68 3.49 1 85.12 117 MET B O 1
ATOM 2571 N N . LYS B 1 118 ? 10.18 6.332 3.066 1 84.69 118 LYS B N 1
ATOM 2572 C CA . LYS B 1 118 ? 10.57 4.977 2.691 1 84.69 118 LYS B CA 1
ATOM 2573 C C . LYS B 1 118 ? 10.469 4.027 3.883 1 84.69 118 LYS B C 1
ATOM 2575 O O . LYS B 1 118 ? 10.336 2.814 3.705 1 84.69 118 LYS B O 1
ATOM 2580 N N . LYS B 1 119 ? 10.445 4.555 5 1 88.19 119 LYS B N 1
ATOM 2581 C CA . LYS B 1 119 ? 10.414 3.738 6.211 1 88.19 119 LYS B CA 1
ATOM 2582 C C . LYS B 1 119 ? 8.977 3.504 6.68 1 88.19 119 LYS B C 1
ATOM 2584 O O . LYS B 1 119 ? 8.742 2.736 7.613 1 88.19 119 LYS B O 1
ATOM 2589 N N . LEU B 1 120 ? 8.086 4.109 6.035 1 88.56 120 LEU B N 1
ATOM 2590 C CA . LEU B 1 120 ? 6.676 3.969 6.395 1 88.56 120 LEU B CA 1
ATOM 2591 C C . LEU B 1 120 ? 6.031 2.82 5.629 1 88.56 120 LEU B C 1
ATOM 2593 O O . LEU B 1 120 ? 6.379 2.568 4.473 1 88.56 120 LEU B O 1
ATOM 2597 N N . SER B 1 121 ? 5.156 2.158 6.371 1 86.06 121 SER B N 1
ATOM 2598 C CA . SER B 1 121 ? 4.312 1.206 5.656 1 86.06 121 SER B CA 1
ATOM 2599 C C . SER B 1 121 ? 3.273 1.922 4.797 1 86.06 121 SER B C 1
ATOM 2601 O O . SER B 1 121 ? 3.084 3.133 4.926 1 86.06 121 SER B O 1
ATOM 2603 N N . PHE B 1 122 ? 2.65 1.222 3.914 1 85.25 122 PHE B N 1
ATOM 2604 C CA . PHE B 1 122 ? 1.627 1.81 3.057 1 85.25 122 PHE B CA 1
ATOM 2605 C C . PHE B 1 122 ? 0.535 2.469 3.891 1 85.25 122 PHE B C 1
ATOM 2607 O O . PHE B 1 122 ? 0.097 3.58 3.582 1 85.25 122 PHE B O 1
ATOM 2614 N N . ALA B 1 123 ? 0.142 1.823 4.902 1 88.12 123 ALA B N 1
ATOM 2615 C CA . ALA B 1 123 ? -0.906 2.352 5.773 1 88.12 123 ALA B CA 1
ATOM 2616 C C . ALA B 1 123 ? -0.465 3.652 6.438 1 88.12 123 ALA B C 1
ATOM 2618 O O . ALA B 1 123 ? -1.249 4.598 6.547 1 88.12 123 ALA B O 1
ATOM 2619 N N . GLN B 1 124 ? 0.735 3.678 6.805 1 90.69 124 GLN B N 1
ATOM 2620 C CA . GLN B 1 124 ? 1.279 4.875 7.441 1 90.69 124 GLN B CA 1
ATOM 2621 C C . GLN B 1 124 ? 1.4 6.02 6.441 1 90.69 124 GLN B C 1
ATOM 2623 O O . GLN B 1 124 ? 1.091 7.168 6.766 1 90.69 124 GLN B O 1
ATOM 2628 N N . GLY B 1 125 ? 1.88 5.641 5.301 1 88.5 125 GLY B N 1
ATOM 2629 C CA . GLY B 1 125 ? 1.965 6.652 4.258 1 88.5 125 GLY B CA 1
ATOM 2630 C C . GLY B 1 125 ? 0.618 7.246 3.889 1 88.5 125 GLY B C 1
ATOM 2631 O O . GLY B 1 125 ? 0.484 8.461 3.756 1 88.5 125 GLY B O 1
ATOM 2632 N N . LYS B 1 126 ? -0.312 6.426 3.686 1 89.69 126 LYS B N 1
ATOM 2633 C CA . LYS B 1 126 ? -1.674 6.863 3.398 1 89.69 126 LYS B CA 1
ATOM 2634 C C . LYS B 1 126 ? -2.201 7.773 4.504 1 89.69 126 LYS B C 1
ATOM 2636 O O . LYS B 1 126 ? -2.814 8.805 4.227 1 89.69 126 LYS B O 1
ATOM 2641 N N . LEU B 1 127 ? -1.974 7.402 5.668 1 93.81 127 LEU B N 1
ATOM 2642 C CA . LEU B 1 127 ? -2.393 8.195 6.82 1 93.81 127 LEU B CA 1
ATOM 2643 C C . LEU B 1 127 ? -1.703 9.555 6.82 1 93.81 127 LEU B C 1
ATOM 2645 O O . LEU B 1 127 ? -2.322 10.57 7.148 1 93.81 127 LEU B O 1
ATOM 2649 N N . LEU B 1 128 ? -0.455 9.539 6.516 1 92.38 128 LEU B N 1
ATOM 2650 C CA . LEU B 1 128 ? 0.296 10.789 6.449 1 92.38 128 LEU B CA 1
ATOM 2651 C C . LEU B 1 128 ? -0.342 11.758 5.457 1 92.38 128 LEU B C 1
ATOM 2653 O O . LEU B 1 128 ? -0.523 12.938 5.762 1 92.38 128 LEU B O 1
ATOM 2657 N N . ILE B 1 129 ? -0.678 11.273 4.355 1 89.81 129 ILE B N 1
ATOM 2658 C CA . ILE B 1 129 ? -1.304 12.102 3.332 1 89.81 129 ILE B CA 1
ATOM 2659 C C . ILE B 1 129 ? -2.635 12.641 3.848 1 89.81 129 ILE B C 1
ATOM 2661 O O . ILE B 1 129 ? -2.943 13.828 3.67 1 89.81 129 ILE B O 1
ATOM 2665 N N . LYS B 1 130 ? -3.346 11.836 4.504 1 92.56 130 LYS B N 1
ATOM 2666 C CA . LYS B 1 130 ? -4.641 12.227 5.055 1 92.56 130 LYS B CA 1
ATOM 2667 C C . LYS B 1 130 ? -4.477 13.312 6.117 1 92.56 130 LYS B C 1
ATOM 2669 O O . LYS B 1 130 ? -5.262 14.266 6.164 1 92.56 130 LYS B O 1
ATOM 2674 N N . LEU B 1 131 ? -3.518 13.109 6.891 1 94.25 131 LEU B N 1
ATOM 2675 C CA . LEU B 1 131 ? -3.312 14.078 7.965 1 94.25 131 LEU B CA 1
ATOM 2676 C C . LEU B 1 131 ? -2.84 15.414 7.414 1 94.25 131 LEU B C 1
ATOM 2678 O O . LEU B 1 131 ? -3.205 16.469 7.934 1 94.25 131 LEU B O 1
ATOM 2682 N N . VAL B 1 132 ? -2.008 15.359 6.406 1 90 132 VAL B N 1
ATOM 2683 C CA . VAL B 1 132 ? -1.601 16.594 5.742 1 90 132 VAL B CA 1
ATOM 2684 C C . VAL B 1 132 ? -2.82 17.281 5.129 1 90 132 VAL B C 1
ATOM 2686 O O . VAL B 1 132 ? -2.961 18.5 5.211 1 90 132 VAL B O 1
ATOM 2689 N N . ASP B 1 133 ? -3.6 16.531 4.539 1 89.69 133 ASP B N 1
ATOM 2690 C CA . ASP B 1 133 ? -4.852 17.047 3.994 1 89.69 133 ASP B CA 1
ATOM 2691 C C . ASP B 1 133 ? -5.715 17.672 5.09 1 89.69 133 ASP B C 1
ATOM 2693 O O . ASP B 1 133 ? -6.277 18.75 4.906 1 89.69 133 ASP B O 1
ATOM 2697 N N . ARG B 1 134 ? -5.852 17 6.137 1 91.81 134 ARG B N 1
ATOM 2698 C CA . ARG B 1 134 ? -6.598 17.484 7.293 1 91.81 134 ARG B CA 1
ATOM 2699 C C . ARG B 1 134 ? -6.09 18.844 7.742 1 91.81 134 ARG B C 1
ATOM 2701 O O . ARG B 1 134 ? -6.879 19.766 7.965 1 91.81 134 ARG B O 1
ATOM 2708 N N . GLN B 1 135 ? -4.824 18.922 7.863 1 88.25 135 GLN B N 1
ATOM 2709 C CA . GLN B 1 135 ? -4.211 20.156 8.344 1 88.25 135 GLN B CA 1
ATOM 2710 C C . GLN B 1 135 ? -4.418 21.297 7.352 1 88.25 135 GLN B C 1
ATOM 2712 O O . GLN B 1 135 ? -4.641 22.438 7.754 1 88.25 135 GLN B O 1
ATOM 2717 N N . SER B 1 136 ? -4.258 20.906 6.133 1 84.75 136 SER B N 1
ATOM 2718 C CA . SER B 1 136 ? -4.465 21.922 5.098 1 84.75 136 SER B CA 1
ATOM 2719 C C . SER B 1 136 ? -5.895 22.453 5.121 1 84.75 136 SER B C 1
ATOM 2721 O O . SER B 1 136 ? -6.121 23.656 4.922 1 84.75 136 SER B O 1
ATOM 2723 N N . ASN B 1 137 ? -6.773 21.625 5.355 1 84.06 137 ASN B N 1
ATOM 2724 C CA . ASN B 1 137 ? -8.18 22.016 5.383 1 84.06 137 ASN B CA 1
ATOM 2725 C C . ASN B 1 137 ? -8.508 22.844 6.613 1 84.06 137 ASN B C 1
ATOM 2727 O O . ASN B 1 137 ? -9.5 23.578 6.633 1 84.06 137 ASN B O 1
ATOM 2731 N N . GLN B 1 138 ? -7.652 22.719 7.543 1 82.44 138 GLN B N 1
ATOM 2732 C CA . GLN B 1 138 ? -7.895 23.453 8.789 1 82.44 138 GLN B CA 1
ATOM 2733 C C . GLN B 1 138 ? -7.238 24.828 8.758 1 82.44 138 GLN B C 1
ATOM 2735 O O . GLN B 1 138 ? -7.477 25.656 9.648 1 82.44 138 GLN B O 1
ATOM 2740 N N . THR B 1 139 ? -6.488 24.938 7.727 1 80.44 139 THR B N 1
ATOM 2741 C CA . THR B 1 139 ? -5.832 26.234 7.633 1 80.44 139 THR B CA 1
ATOM 2742 C C . THR B 1 139 ? -6.809 27.297 7.148 1 80.44 139 THR B C 1
ATOM 2744 O O . THR B 1 139 ? -7.668 27.031 6.309 1 80.44 139 THR B O 1
ATOM 2747 N N . SER B 1 140 ? -6.707 28.438 7.645 1 73.62 140 SER B N 1
ATOM 2748 C CA . SER B 1 140 ? -7.594 29.562 7.316 1 73.62 140 SER B CA 1
ATOM 2749 C C . SER B 1 140 ? -7.156 30.25 6.027 1 73.62 140 SER B C 1
ATOM 2751 O O . SER B 1 140 ? -7.906 31.047 5.461 1 73.62 140 SER B O 1
ATOM 2753 N N . TYR B 1 141 ? -6.098 29.953 5.562 1 71.94 141 TYR B N 1
ATOM 2754 C CA . TYR B 1 141 ? -5.555 30.578 4.359 1 71.94 141 TYR B CA 1
ATOM 2755 C C . TYR B 1 141 ? -6.012 29.828 3.109 1 71.94 141 TYR B C 1
ATOM 2757 O O . TYR B 1 141 ? -5.551 28.719 2.836 1 71.94 141 TYR B O 1
ATOM 2765 N N . GLU B 1 142 ? -6.922 30.406 2.344 1 74.44 142 GLU B N 1
ATOM 2766 C CA . GLU B 1 142 ? -7.426 29.812 1.109 1 74.44 142 GLU B CA 1
ATOM 2767 C C . GLU B 1 142 ? -6.301 29.578 0.108 1 74.44 142 GLU B C 1
ATOM 2769 O O . GLU B 1 142 ? -6.312 28.578 -0.629 1 74.44 142 GLU B O 1
ATOM 2774 N N . LEU B 1 143 ? -5.418 30.453 0.215 1 70.75 143 LEU B N 1
ATOM 2775 C CA . LEU B 1 143 ? -4.32 30.328 -0.738 1 70.75 143 LEU B CA 1
ATOM 2776 C C . LEU B 1 143 ? -3.43 29.141 -0.391 1 70.75 143 LEU B C 1
ATOM 2778 O O . LEU B 1 143 ? -2.928 28.453 -1.283 1 70.75 143 LEU B O 1
ATOM 2782 N N . VAL B 1 144 ? -3.365 28.953 0.89 1 74.81 144 VAL B N 1
ATOM 2783 C CA . VAL B 1 144 ? -2.59 27.797 1.323 1 74.81 144 VAL B CA 1
ATOM 2784 C C . VAL B 1 144 ? -3.271 26.516 0.853 1 74.81 144 VAL B C 1
ATOM 2786 O O . VAL B 1 144 ? -2.605 25.578 0.394 1 74.81 144 VAL B O 1
ATOM 2789 N N . LYS B 1 145 ? -4.527 26.578 0.846 1 77 145 LYS B N 1
ATOM 2790 C CA . LYS B 1 145 ? -5.285 25.406 0.395 1 77 145 LYS B CA 1
ATOM 2791 C C . LYS B 1 145 ? -5.039 25.141 -1.085 1 77 145 LYS B C 1
ATOM 2793 O O . LYS B 1 145 ? -4.883 23.984 -1.486 1 77 145 LYS B O 1
ATOM 2798 N N . ALA B 1 146 ? -4.973 26.203 -1.816 1 73.62 146 ALA B N 1
ATOM 2799 C CA . ALA B 1 146 ? -4.719 26.062 -3.25 1 73.62 146 ALA B CA 1
ATOM 2800 C C . ALA B 1 146 ? -3.289 25.609 -3.516 1 73.62 146 ALA B C 1
ATOM 2802 O O . ALA B 1 146 ? -3.039 24.844 -4.449 1 73.62 146 ALA B O 1
ATOM 2803 N N . PHE B 1 147 ? -2.564 26.109 -2.561 1 76.62 147 PHE B N 1
ATOM 2804 C CA . PHE B 1 147 ? -1.146 25.797 -2.67 1 76.62 147 PHE B CA 1
ATOM 2805 C C . PHE B 1 147 ? -0.892 24.344 -2.314 1 76.62 147 PHE B C 1
ATOM 2807 O O . PHE B 1 147 ? 0.064 23.734 -2.803 1 76.62 147 PHE B O 1
ATOM 2814 N N . MET B 1 148 ? -1.812 23.734 -1.64 1 79.75 148 MET B N 1
ATOM 2815 C CA . MET B 1 148 ? -1.621 22.359 -1.165 1 79.75 148 MET B CA 1
ATOM 2816 C C . MET B 1 148 ? -1.891 21.359 -2.279 1 79.75 148 MET B C 1
ATOM 2818 O O . MET B 1 148 ? -1.423 20.219 -2.219 1 79.75 148 MET B O 1
ATOM 2822 N N . GLY B 1 149 ? -2.562 21.75 -3.289 1 78.31 149 GLY B N 1
ATOM 2823 C CA . GLY B 1 149 ? -2.914 20.859 -4.383 1 78.31 149 GLY B CA 1
ATOM 2824 C C . GLY B 1 149 ? -1.707 20.234 -5.055 1 78.31 149 GLY B C 1
ATOM 2825 O O . GLY B 1 149 ? -1.554 19.016 -5.051 1 78.31 149 GLY B O 1
ATOM 2826 N N . PRO B 1 150 ? -0.844 21.141 -5.543 1 75.38 150 PRO B N 1
ATOM 2827 C CA . PRO B 1 150 ? 0.356 20.609 -6.191 1 75.38 150 PRO B CA 1
ATOM 2828 C C . PRO B 1 150 ? 1.217 19.766 -5.242 1 75.38 150 PRO B C 1
ATOM 2830 O O . PRO B 1 150 ? 1.839 18.797 -5.668 1 75.38 150 PRO B O 1
ATOM 2833 N N . PHE B 1 151 ? 1.184 20.156 -4.066 1 77.38 151 PHE B N 1
ATOM 2834 C CA . PHE B 1 151 ? 1.977 19.422 -3.076 1 77.38 151 PHE B CA 1
ATOM 2835 C C . PHE B 1 151 ? 1.395 18.047 -2.818 1 77.38 151 PHE B C 1
ATOM 2837 O O . PHE B 1 151 ? 2.131 17.062 -2.752 1 77.38 151 PHE B O 1
ATOM 2844 N N . LYS B 1 152 ? 0.151 17.984 -2.719 1 79 152 LYS B N 1
ATOM 2845 C CA . LYS B 1 152 ? -0.516 16.703 -2.518 1 79 152 LYS B CA 1
ATOM 2846 C C . LYS B 1 152 ? -0.285 15.773 -3.703 1 79 152 LYS B C 1
ATOM 2848 O O . LYS B 1 152 ? -0.037 14.578 -3.521 1 79 152 LYS B O 1
ATOM 2853 N N . ALA B 1 153 ? -0.314 16.375 -4.824 1 80.38 153 ALA B N 1
ATOM 2854 C CA . ALA B 1 153 ? -0.075 15.602 -6.039 1 80.38 153 ALA B CA 1
ATOM 2855 C C . ALA B 1 153 ? 1.352 15.062 -6.074 1 80.38 153 ALA B C 1
ATOM 2857 O O . ALA B 1 153 ? 1.577 13.914 -6.465 1 80.38 153 ALA B O 1
ATOM 2858 N N . GLY B 1 154 ? 2.217 15.914 -5.648 1 78.5 154 GLY B N 1
ATOM 2859 C CA . GLY B 1 154 ? 3.604 15.477 -5.586 1 78.5 154 GLY B CA 1
ATOM 2860 C C . GLY B 1 154 ? 3.822 14.32 -4.633 1 78.5 154 GLY B C 1
ATOM 2861 O O . GLY B 1 154 ? 4.527 13.359 -4.961 1 78.5 154 GLY B O 1
ATOM 2862 N N . PHE B 1 155 ? 3.176 14.422 -3.506 1 77.75 155 PHE B N 1
ATOM 2863 C CA . PHE B 1 155 ? 3.273 13.352 -2.521 1 77.75 155 PHE B CA 1
ATOM 2864 C C . PHE B 1 155 ? 2.668 12.062 -3.064 1 77.75 155 PHE B C 1
ATOM 2866 O O . PHE B 1 155 ? 3.268 10.992 -2.945 1 77.75 155 PHE B O 1
ATOM 2873 N N . TYR B 1 156 ? 1.577 12.258 -3.689 1 80.62 156 TYR B N 1
ATOM 2874 C CA . TYR B 1 156 ? 0.911 11.102 -4.277 1 80.62 156 TYR B CA 1
ATOM 2875 C C . TYR B 1 156 ? 1.804 10.422 -5.312 1 80.62 156 TYR B C 1
ATOM 2877 O O . TYR B 1 156 ? 1.965 9.203 -5.297 1 80.62 156 TYR B O 1
ATOM 2885 N N . GLN B 1 157 ? 2.377 11.258 -6.117 1 79.44 157 GLN B N 1
ATOM 2886 C CA . GLN B 1 157 ? 3.207 10.727 -7.191 1 79.44 157 GLN B CA 1
ATOM 2887 C C . GLN B 1 157 ? 4.453 10.039 -6.637 1 79.44 157 GLN B C 1
ATOM 2889 O O . GLN B 1 157 ? 4.871 9 -7.141 1 79.44 157 GLN B O 1
ATOM 2894 N N . ALA B 1 158 ? 4.965 10.633 -5.672 1 78.94 158 ALA B N 1
ATOM 2895 C CA . ALA B 1 158 ? 6.168 10.07 -5.062 1 78.94 158 ALA B CA 1
ATOM 2896 C C . ALA B 1 158 ? 5.867 8.742 -4.383 1 78.94 158 ALA B C 1
ATOM 2898 O O . ALA B 1 158 ? 6.605 7.766 -4.559 1 78.94 158 ALA B O 1
ATOM 2899 N N . PHE B 1 159 ? 4.785 8.641 -3.693 1 80.38 159 PHE B N 1
ATOM 2900 C CA . PHE B 1 159 ? 4.387 7.43 -2.988 1 80.38 159 PHE B CA 1
ATOM 2901 C C . PHE B 1 159 ? 3.984 6.336 -3.973 1 80.38 159 PHE B C 1
ATOM 2903 O O . PHE B 1 159 ? 4.34 5.172 -3.793 1 80.38 159 PHE B O 1
ATOM 2910 N N . ALA B 1 160 ? 3.277 6.738 -4.941 1 80 160 ALA B N 1
ATOM 2911 C CA . ALA B 1 160 ? 2.883 5.785 -5.973 1 80 160 ALA B CA 1
ATOM 2912 C C . ALA B 1 160 ? 4.105 5.156 -6.637 1 80 160 ALA B C 1
ATOM 2914 O O . ALA B 1 160 ? 4.129 3.951 -6.895 1 80 160 ALA B O 1
ATOM 2915 N N . ALA B 1 161 ? 5.082 6.008 -6.844 1 80.25 161 ALA B N 1
ATOM 2916 C CA . ALA B 1 161 ? 6.309 5.52 -7.469 1 80.25 161 ALA B CA 1
ATOM 2917 C C . ALA B 1 161 ? 7.051 4.559 -6.547 1 80.25 161 ALA B C 1
ATOM 2919 O O . ALA B 1 161 ? 7.535 3.514 -6.984 1 80.25 161 ALA B O 1
ATOM 2920 N N . LEU B 1 162 ? 7.156 4.91 -5.344 1 81 162 LEU B N 1
ATOM 2921 C CA . LEU B 1 162 ? 7.863 4.094 -4.363 1 81 162 LEU B CA 1
ATOM 2922 C C . LEU B 1 162 ? 7.172 2.744 -4.184 1 81 162 LEU B C 1
ATOM 2924 O O . LEU B 1 162 ? 7.828 1.699 -4.207 1 81 162 LEU B O 1
ATOM 2928 N N . PHE B 1 163 ? 5.965 2.758 -4.07 1 80.69 163 PHE B N 1
ATOM 2929 C CA . PHE B 1 163 ? 5.215 1.526 -3.861 1 80.69 163 PHE B CA 1
ATOM 2930 C C . PHE B 1 163 ? 5.125 0.723 -5.156 1 80.69 163 PHE B C 1
ATOM 2932 O O . PHE B 1 163 ? 5.141 -0.509 -5.129 1 80.69 163 PHE B O 1
ATOM 2939 N N . GLY B 1 164 ? 4.926 1.509 -6.23 1 79.62 164 GLY B N 1
ATOM 2940 C CA . GLY B 1 164 ? 4.969 0.827 -7.516 1 79.62 164 GLY B CA 1
ATOM 2941 C C . GLY B 1 164 ? 6.242 0.033 -7.73 1 79.62 164 GLY B C 1
ATOM 2942 O O . GLY B 1 164 ? 6.203 -1.099 -8.219 1 79.62 164 GLY B O 1
ATOM 2943 N N . ALA B 1 165 ? 7.266 0.594 -7.348 1 80.31 165 ALA B N 1
ATOM 2944 C CA . ALA B 1 165 ? 8.539 -0.104 -7.457 1 80.31 165 ALA B CA 1
ATOM 2945 C C . ALA B 1 165 ? 8.562 -1.352 -6.582 1 80.31 165 ALA B C 1
ATOM 2947 O O . ALA B 1 165 ? 9.125 -2.381 -6.969 1 80.31 165 ALA B O 1
ATOM 2948 N N . SER B 1 166 ? 7.957 -1.226 -5.488 1 80.88 166 SER B N 1
ATOM 2949 C CA . SER B 1 166 ? 7.898 -2.354 -4.562 1 80.88 166 SER B CA 1
ATOM 2950 C C . SER B 1 166 ? 7.047 -3.486 -5.125 1 80.88 166 SER B C 1
ATOM 2952 O O . SER B 1 166 ? 7.328 -4.66 -4.887 1 80.88 166 SER B O 1
ATOM 2954 N N . LEU B 1 167 ? 6.082 -3.127 -5.789 1 81.88 167 LEU B N 1
ATOM 2955 C CA . LEU B 1 167 ? 5.172 -4.102 -6.375 1 81.88 167 LEU B CA 1
ATOM 2956 C C . LEU B 1 167 ? 5.836 -4.836 -7.535 1 81.88 167 LEU B C 1
ATOM 2958 O O . LEU B 1 167 ? 5.543 -6.008 -7.785 1 81.88 167 LEU B O 1
ATOM 2962 N N . LYS B 1 168 ? 6.758 -4.176 -8.148 1 82.31 168 LYS B N 1
ATOM 2963 C CA . LYS B 1 168 ? 7.391 -4.734 -9.336 1 82.31 168 LYS B CA 1
ATOM 2964 C C . LYS B 1 168 ? 8.547 -5.66 -8.969 1 82.31 168 LYS B C 1
ATOM 2966 O O . LYS B 1 168 ? 9.102 -6.344 -9.828 1 82.31 168 LYS B O 1
ATOM 2971 N N . LYS B 1 169 ? 8.867 -5.66 -7.77 1 86 169 LYS B N 1
ATOM 2972 C CA . LYS B 1 169 ? 9.977 -6.508 -7.344 1 86 169 LYS B CA 1
ATOM 2973 C C . LYS B 1 169 ? 9.656 -7.984 -7.566 1 86 169 LYS B C 1
ATOM 2975 O O . LYS B 1 169 ? 8.578 -8.453 -7.211 1 86 169 LYS B O 1
ATOM 2980 N N . GLU B 1 170 ? 10.609 -8.688 -8.125 1 88.19 170 GLU B N 1
ATOM 2981 C CA . GLU B 1 170 ? 10.422 -10.102 -8.43 1 88.19 170 GLU B CA 1
ATOM 2982 C C . GLU B 1 170 ? 10.539 -10.953 -7.172 1 88.19 170 GLU B C 1
ATOM 2984 O O . GLU B 1 170 ? 11.164 -10.547 -6.195 1 88.19 170 GLU B O 1
ATOM 2989 N N . TYR B 1 171 ? 9.953 -12.133 -7.242 1 92.81 171 TYR B N 1
ATOM 2990 C CA . TYR B 1 171 ? 10.031 -13.094 -6.145 1 92.81 171 TYR B CA 1
ATOM 2991 C C . TYR B 1 171 ? 11.445 -13.648 -6.008 1 92.81 171 TYR B C 1
ATOM 2993 O O . TYR B 1 171 ? 12.039 -14.109 -6.988 1 92.81 171 TYR B O 1
ATOM 3001 N N . ASP B 1 172 ? 12.008 -13.5 -4.848 1 94.56 172 ASP B N 1
ATOM 3002 C CA . ASP B 1 172 ? 13.359 -13.984 -4.562 1 94.56 172 ASP B CA 1
ATOM 3003 C C . ASP B 1 172 ? 13.344 -15.016 -3.434 1 94.56 172 ASP B C 1
ATOM 3005 O O . ASP B 1 172 ? 13.57 -14.672 -2.271 1 94.56 172 ASP B O 1
ATOM 3009 N N . PRO B 1 173 ? 13.203 -16.25 -3.787 1 93.94 173 PRO B N 1
ATOM 3010 C CA . PRO B 1 173 ? 13.031 -17.281 -2.764 1 93.94 173 PRO B CA 1
ATOM 3011 C C . PRO B 1 173 ? 14.289 -17.484 -1.919 1 93.94 173 PRO B C 1
ATOM 3013 O O . PRO B 1 173 ? 14.211 -18.047 -0.821 1 93.94 173 PRO B O 1
ATOM 3016 N N . GLU B 1 174 ? 15.5 -17.078 -2.385 1 92.94 174 GLU B N 1
ATOM 3017 C CA . GLU B 1 174 ? 16.734 -17.312 -1.661 1 92.94 174 GLU B CA 1
ATOM 3018 C C . GLU B 1 174 ? 17.203 -16.062 -0.92 1 92.94 174 GLU B C 1
ATOM 3020 O O . GLU B 1 174 ? 18.156 -16.109 -0.133 1 92.94 174 GLU B O 1
ATOM 3025 N N . GLY B 1 175 ? 16.547 -15.055 -1.226 1 92.5 175 GLY B N 1
ATOM 3026 C CA . GLY B 1 175 ? 16.938 -13.789 -0.63 1 92.5 175 GLY B CA 1
ATOM 3027 C C . GLY B 1 175 ? 15.867 -13.172 0.242 1 92.5 175 GLY B C 1
ATOM 3028 O O . GLY B 1 175 ? 15.5 -13.727 1.278 1 92.5 175 GLY B O 1
ATOM 3029 N N . GLU B 1 176 ? 15.258 -12.18 -0.322 1 92.12 176 GLU B N 1
ATOM 3030 C CA . GLU B 1 176 ? 14.32 -11.367 0.458 1 92.12 176 GLU B CA 1
ATOM 3031 C C . GLU B 1 176 ? 13.055 -12.148 0.787 1 92.12 176 GLU B C 1
ATOM 3033 O O . GLU B 1 176 ? 12.398 -11.883 1.795 1 92.12 176 GLU B O 1
ATOM 3038 N N . ASP B 1 177 ? 12.766 -13.125 -0.036 1 95.69 177 ASP B N 1
ATOM 3039 C CA . ASP B 1 177 ? 11.5 -13.836 0.142 1 95.69 177 ASP B CA 1
ATOM 3040 C C . ASP B 1 177 ? 11.734 -15.234 0.718 1 95.69 177 ASP B C 1
ATOM 3042 O O . ASP B 1 177 ? 10.898 -16.125 0.56 1 95.69 177 ASP B O 1
ATOM 3046 N N . LYS B 1 178 ? 12.852 -15.414 1.351 1 94.62 178 LYS B N 1
ATOM 3047 C CA . LYS B 1 178 ? 13.203 -16.734 1.889 1 94.62 178 LYS B CA 1
ATOM 3048 C C . LYS B 1 178 ? 12.156 -17.203 2.891 1 94.62 178 LYS B C 1
ATOM 3050 O O . LYS B 1 178 ? 11.711 -18.359 2.832 1 94.62 178 LYS B O 1
ATOM 3055 N N . LEU B 1 179 ? 11.812 -16.391 3.793 1 94.31 179 LEU B N 1
ATOM 3056 C CA . LEU B 1 179 ? 10.82 -16.75 4.801 1 94.31 179 LEU B CA 1
ATOM 3057 C C . LEU B 1 179 ? 9.461 -17 4.156 1 94.31 179 LEU B C 1
ATOM 3059 O O . LEU B 1 179 ? 8.734 -17.906 4.551 1 94.31 179 LEU B O 1
ATOM 3063 N N . THR B 1 180 ? 9.109 -16.156 3.246 1 96.38 180 THR B N 1
ATOM 3064 C CA . THR B 1 180 ? 7.859 -16.328 2.52 1 96.38 180 THR B CA 1
ATOM 3065 C C . THR B 1 180 ? 7.836 -17.688 1.819 1 96.38 180 THR B C 1
ATOM 3067 O O . THR B 1 180 ? 6.824 -18.391 1.858 1 96.38 180 THR B O 1
ATOM 3070 N N . GLU B 1 181 ? 8.93 -18 1.188 1 96.06 181 GLU B N 1
ATOM 3071 C CA . GLU B 1 181 ? 9.031 -19.297 0.512 1 96.06 181 GLU B CA 1
ATOM 3072 C C . GLU B 1 181 ? 8.812 -20.438 1.488 1 96.06 181 GLU B C 1
ATOM 3074 O O . GLU B 1 181 ? 8.094 -21.391 1.181 1 96.06 181 GLU B O 1
ATOM 3079 N N . ARG B 1 182 ? 9.453 -20.312 2.602 1 94.5 182 ARG B N 1
ATOM 3080 C CA . ARG B 1 182 ? 9.266 -21.312 3.635 1 94.5 182 ARG B CA 1
ATOM 3081 C C . ARG B 1 182 ? 7.789 -21.469 3.99 1 94.5 182 ARG B C 1
ATOM 3083 O O . ARG B 1 182 ? 7.273 -22.594 4.039 1 94.5 182 ARG B O 1
ATOM 3090 N N . VAL B 1 183 ? 7.121 -20.422 4.207 1 96.19 183 VAL B N 1
ATOM 3091 C CA . VAL B 1 183 ? 5.719 -20.438 4.613 1 96.19 183 VAL B CA 1
ATOM 3092 C C . VAL B 1 183 ? 4.863 -21.016 3.486 1 96.19 183 VAL B C 1
ATOM 3094 O O . VAL B 1 183 ? 3.943 -21.797 3.732 1 96.19 183 VAL B O 1
ATOM 3097 N N . VAL B 1 184 ? 5.137 -20.594 2.273 1 96.25 184 VAL B N 1
ATOM 3098 C CA . VAL B 1 184 ? 4.379 -21.062 1.121 1 96.25 184 VAL B CA 1
ATOM 3099 C C . VAL B 1 184 ? 4.492 -22.578 1.021 1 96.25 184 VAL B C 1
ATOM 3101 O O . VAL B 1 184 ? 3.492 -23.281 0.806 1 96.25 184 VAL B O 1
ATOM 3104 N N . LEU B 1 185 ? 5.695 -23.094 1.184 1 93.81 185 LEU B N 1
ATOM 3105 C CA . LEU B 1 185 ? 5.926 -24.531 1.108 1 93.81 185 LEU B CA 1
ATOM 3106 C C . LEU B 1 185 ? 5.164 -25.25 2.209 1 93.81 185 LEU B C 1
ATOM 3108 O O . LEU B 1 185 ? 4.562 -26.297 1.965 1 93.81 185 LEU B O 1
ATOM 3112 N N . LEU B 1 186 ? 5.152 -24.703 3.328 1 92.94 186 LEU B N 1
ATOM 3113 C CA . LEU B 1 186 ? 4.453 -25.312 4.453 1 92.94 186 LEU B CA 1
ATOM 3114 C C . LEU B 1 186 ? 2.945 -25.297 4.23 1 92.94 186 LEU B C 1
ATOM 3116 O O . LEU B 1 186 ? 2.26 -26.266 4.523 1 92.94 186 LEU B O 1
ATOM 3120 N N . VAL B 1 187 ? 2.453 -24.234 3.707 1 93.56 187 VAL B N 1
ATOM 3121 C CA . VAL B 1 187 ? 1.025 -24.109 3.436 1 93.56 187 VAL B CA 1
ATOM 3122 C C . VAL B 1 187 ? 0.631 -25.047 2.301 1 93.56 187 VAL B C 1
ATOM 3124 O O . VAL B 1 187 ? -0.389 -25.734 2.383 1 93.56 187 VAL B O 1
ATOM 3127 N N . GLU B 1 188 ? 1.389 -25.031 1.298 1 90.75 188 GLU B N 1
ATOM 3128 C CA . GLU B 1 188 ? 1.125 -25.859 0.129 1 90.75 188 GLU B CA 1
ATOM 3129 C C . GLU B 1 188 ? 1.073 -27.344 0.506 1 90.75 188 GLU B C 1
ATOM 3131 O O . GLU B 1 188 ? 0.277 -28.094 -0.049 1 90.75 188 GLU B O 1
ATOM 3136 N N . ASN B 1 189 ? 1.897 -27.688 1.498 1 89.88 189 ASN B N 1
ATOM 3137 C CA . ASN B 1 189 ? 1.98 -29.094 1.886 1 89.88 189 ASN B CA 1
ATOM 3138 C C . ASN B 1 189 ? 1.106 -29.391 3.102 1 89.88 189 ASN B C 1
ATOM 3140 O O . ASN B 1 189 ? 1.179 -30.484 3.67 1 89.88 189 ASN B O 1
ATOM 3144 N N . GLY B 1 190 ? 0.333 -28.422 3.51 1 87.25 190 GLY B N 1
ATOM 3145 C CA . GLY B 1 190 ? -0.622 -28.609 4.59 1 87.25 190 GLY B CA 1
ATOM 3146 C C . GLY B 1 190 ? 0.035 -28.75 5.949 1 87.25 190 GLY B C 1
ATOM 3147 O O . GLY B 1 190 ? -0.505 -29.406 6.84 1 87.25 190 GLY B O 1
ATOM 3148 N N . GLN B 1 191 ? 1.213 -28.281 6.113 1 87.19 191 GLN B N 1
ATOM 3149 C CA . GLN B 1 191 ? 1.924 -28.422 7.383 1 87.19 191 GLN B CA 1
ATOM 3150 C C . GLN B 1 191 ? 1.531 -27.297 8.352 1 87.19 191 GLN B C 1
ATOM 3152 O O . GLN B 1 191 ? 1.834 -27.375 9.539 1 87.19 191 GLN B O 1
ATOM 3157 N N . ILE B 1 192 ? 0.962 -26.359 7.762 1 87.12 192 ILE B N 1
ATOM 3158 C CA . ILE B 1 192 ? 0.386 -25.297 8.57 1 87.12 192 ILE B CA 1
ATOM 3159 C C . ILE B 1 192 ? -0.945 -24.859 7.969 1 87.12 192 ILE B C 1
ATOM 3161 O O . ILE B 1 192 ? -1.2 -25.078 6.781 1 87.12 192 ILE B O 1
#

Nearest PDB structures (foldseek):
  8ek4-assembly1_A  TM=3.587E-01  e=3.590E-01  synthetic construct
  2ezb-assembly1_A  TM=3.975E-01  e=4.174E+00  Escherichia coli
  4cqi-assembly1_A  TM=2.984E-01  e=3.724E+00  Leishmania major
  8ek4-assembly1_A  TM=3.579E-01  e=3.024E-01  synthetic construct
  2ezb-assembly1_A  TM=3.975E-01  e=4.952E+00  Escherichia coli

Sequence (384 aa):
MTLFAVFYCSLHLQAQEKQSINGYLVPMCIYNGDTIPCVQLRTVYIFRPLKFKNEKERREYYKLVRNVKKVYPISKEINQAIIETYEYLQTLPNEKARQKHIKRVEKGLKDQYTARMKKLSFAQGKLLIKLVDRQSNQTSYELVKAFMGPFKAGFYQAFAALFGASLKKEYDPEGEDKLTERVVLLVENGQIMTLFAVFYCSLHLQAQEKQSINGYLVPMCIYNGDTIPCVQLRTVYIFRPLKFKNEKERREYYKLVRNVKKVYPISKEINQAIIETYEYLQTLPNEKARQKHIKRVEKGLKDQYTARMKKLSFAQGKLLIKLVDRQSNQTSYELVKAFMGPFKAGFYQAFAALFGASLKKEYDPEGEDKLTERVVLLVENGQI

Secondary structure (DSSP, 8-state):
----------------------S-EE------SS---------EE--PPP--SSHHHHHHHHHHHHHHHHHHHHHHHHHHHHHHHHHHHTT-SSHHHHHHHHHHHHHHHHHHHHHHHTTS-HHHHHHHHHHHHHHHHH-S-HHHHHHHHHHHHHHHHHHHHHHHHHHHPPP-TTTTTHHHHHHHHHHHTT--/----------------------S--B------SSS--------B---PPP--SSHHHHHHHHHHHHHHHHHHHHHHHHHHHHHHHHHHHTT-SSHHHHHHHHHHHHHHHHHHHHHHHTTS-HHHHHHHHHHHHHHHHH-S-HHHHHHHHHHHHHHHHHHHHHHHHHHHPPP-TTTTTHHHHHHHHHHHTT--

Foldseek 3Di:
DPPDPPPPPPPPDDPPPPPCLVFPQDQPPPPDDDPPPCPVPDRDGDDDDDDDPDPVRVVVVVVVVVLCVVQVVVLVVVLVLLVVLVVVLVVDDDPVVSVVSLVVSLVVVCVVCVVVLLPDDPVSLVVNLVSNLVVQVVDPDPVSVVSCVVSSVSSVVSVCVSVVVVVPDDDDCPPPCVVVVVVCVCVVVVVD/DDPDPPPPPPPPDDPPPPPCLVFPQPQPPPDDDDPPPCPVPDRDGDDDDDDDPDPVRVVVVVVVVVLCVVQVVVLVVVLVLLVVLVVVLVVDDDPVVSVVSLVVSLVVVCVVCVVVLLPDDPVSLVVNLVSNLVVQVPDPDVVSVVSCVVSSVSSVVSVCVSVVVVVPDDDDCPPPCVVVVVVCVCVVVVVD

Solvent-accessible surface area (backbone atoms only — not comparable to full-atom values): 22858 Å² total; per-residue (Å²): 140,84,84,84,74,87,75,83,76,78,77,82,82,82,78,76,72,76,74,74,60,80,39,58,71,53,76,70,76,82,81,68,86,67,94,57,73,77,65,75,60,64,60,54,77,51,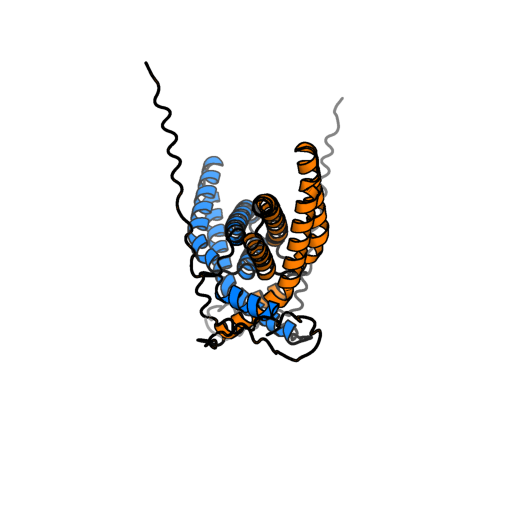69,79,83,86,82,65,92,44,70,64,53,46,52,50,50,53,50,49,49,52,43,46,68,63,34,48,61,55,28,50,52,51,49,50,52,50,52,53,48,50,60,52,44,70,71,44,91,46,69,68,58,35,52,52,49,50,54,50,49,52,52,50,50,48,65,65,43,46,69,59,52,68,72,44,51,70,69,44,48,44,47,31,50,27,48,37,47,43,51,42,70,67,44,86,47,66,63,54,44,60,57,41,48,64,51,51,50,50,51,49,51,50,50,51,50,55,50,49,54,59,56,65,49,74,62,35,59,88,55,92,30,31,66,57,43,52,47,48,53,32,45,75,47,62,74,92,141,87,86,86,74,86,77,83,76,81,80,82,83,82,78,78,73,75,74,75,60,81,38,59,72,54,77,69,76,82,81,67,86,70,93,57,73,76,66,75,60,64,63,53,77,52,70,80,84,84,80,66,89,43,69,66,53,46,52,51,51,52,49,48,49,52,42,44,69,63,34,47,62,55,28,50,52,51,50,49,52,51,52,53,48,51,59,52,45,69,71,46,90,46,68,69,58,34,52,52,50,50,54,49,50,52,51,49,50,47,64,66,43,46,69,59,52,69,72,42,52,70,70,45,47,45,48,32,52,27,47,38,45,44,52,43,68,66,45,84,46,66,63,54,43,61,55,42,50,63,50,50,49,48,51,49,52,51,49,50,50,56,50,49,53,60,57,66,49,74,61,34,60,87,56,92,29,31,66,55,43,51,47,49,53,32,44,76,46,62,74,94

Radius of gyration: 29.21 Å; Cα contacts (8 Å, |Δi|>4): 234; chains: 2; bounding box: 66×97×91 Å

InterPro domains:
  IPR025636 Protein of unknown function DUF4294 [PF14127] (34-184)

Organism: NCBI:txid997873